Protein AF-K9GGC4-F1 (afdb_monomer_lite)

Sequence (518 aa):
MSTRNNSVGKVATLWAGEGQASNSTSSVEENVAYRFVLDRKVQTISSNSIPKDGLVSGLLFVPSLEPHDPCYDITASSVPSNVTRYEDVSDFGYPLVGLAPWVTAECSVSFLSAAQKAGTHAMIFFQPSDNETGIPPDSKDSRWAMKDGDKWRMENNYPVYAISGPAGTSLINDLSWYSKATRDNKIYNSTKKLALQTDTNRLFARIETGEETATSSTSVWSFVLAIAGTVLMLSIILIIIYRLVLRKRRAQLQRRVNAGQVDIEALALNQMTAPQEIVNKMPLYTYLEIKPPTEATLLRDDTSASSIEHDSADKMGALKYVEEIQKKKQSDVIRFLLRVRCWELRQLNAIHRASRPSRPDKARRLGYKAKQGYVIYRARVRRGGRKRPVSKGATYGKPTNHGVNQLKYQRALKSTAEERVGRRAANLRVLNSYWINQDSTYKYYEVILVDPQHKAIRRDARINWICNPVHKHRESRGLTATGKKSRGINKGHRYNNTKAGRRHTWKRQNTQSYWRYR

Foldseek 3Di:
DDDPQQAAAEEEEAEADDDADDPPDDDDPHDYNYYHYDGQQKHWLAPAQQDPQQKDKWFEFAFDFDPPDPLVVVCCVLAPPQFHYLVLGVVPPTAYEHEGECDDLSSVVRRLVSCVVSRHQEYEYEHLPFPDQHHDDHSPDCSNDHPPGCVCSVPRRHIYMYGYNVVSSVVSVVRSLQGPPDPPVPDDDDDPVSVVVSSRYTYMYMYGYPPDPPPDPPPVVVVVVVVVVVVVVVVVVVVVVVVVVVVVVVVVVVVCVVVVNDDPVVVVPVDDDDDPVVVVVDDDDDDDDPDDDDDDDDDDDDDDPPPPPPPPPCPDDPLVVLVVVVVPCVDPVNVVVQVVVVVVVVPDDQKDWDPDDPRPSVCVVLPDDPDPFKTKMKHKFWDDADFDPDPPLDDDDDPVGSDGHNHHDLADSLLVRQQVVCVVCVQWAFREKDWDHDDPTITMMMTMIGHLVDPVQCPDPVRVVCNDPVRRPCSVVLNYPRSCVSQLQDDDPVCQCRVVGNVVSVCVVPDDDDDPPD

InterPro domains:
  IPR000439 Large ribosomal subunit protein eL15 [PF00827] (317-502)
  IPR000439 Large ribosomal subunit protein eL15 [PTHR11847] (316-518)
  IPR000439 Large ribosomal subunit protein eL15 [SM01384] (317-507)
  IPR012678 Ribosomal protein uL23/eL15/eS24 core domain superfamily [SSF54189] (316-508)
  IPR020925 Large ribosomal subunit protein eL15, conserved site [PS01194] (361-384)
  IPR024794 Large ribosomal subunit protein eL15 core domain superfamily [G3DSA:3.40.1120.10] (316-518)

Structure (mmCIF, N/CA/C/O backbone):
data_AF-K9GGC4-F1
#
_entry.id   AF-K9GGC4-F1
#
loop_
_atom_site.group_PDB
_atom_site.id
_atom_site.type_symbol
_atom_site.label_atom_id
_atom_site.label_alt_id
_atom_site.label_comp_id
_atom_site.label_asym_id
_atom_site.label_entity_id
_atom_site.label_seq_id
_atom_site.pdbx_PDB_ins_code
_atom_site.Cartn_x
_atom_site.Cartn_y
_atom_site.Cartn_z
_atom_site.occupancy
_atom_site.B_iso_or_equiv
_atom_site.auth_seq_id
_atom_site.auth_comp_id
_atom_site.auth_asym_id
_atom_site.auth_atom_id
_atom_site.pdbx_PDB_model_num
ATOM 1 N N . MET A 1 1 ? 18.216 17.653 -64.806 1.00 34.41 1 MET A N 1
ATOM 2 C CA . MET A 1 1 ? 19.272 17.388 -63.804 1.00 34.41 1 MET A CA 1
ATOM 3 C C . MET A 1 1 ? 18.715 16.393 -62.799 1.00 34.41 1 MET A C 1
ATOM 5 O O . MET A 1 1 ? 17.860 16.758 -62.008 1.00 34.41 1 MET A O 1
ATOM 9 N N . SER A 1 2 ? 19.074 15.115 -62.937 1.00 26.73 2 SER A N 1
ATOM 10 C CA . SER A 1 2 ? 18.542 14.026 -62.109 1.00 26.73 2 SER A CA 1
ATOM 11 C C . SER A 1 2 ? 19.184 14.075 -60.724 1.00 26.73 2 SER A C 1
ATOM 13 O O . SER A 1 2 ? 20.379 13.820 -60.601 1.00 26.73 2 SER A O 1
ATOM 15 N N . THR A 1 3 ? 18.407 14.377 -59.689 1.00 32.84 3 THR A N 1
ATOM 16 C CA . THR A 1 3 ? 18.806 14.202 -58.290 1.00 32.84 3 THR A CA 1
ATOM 17 C C . THR A 1 3 ? 18.955 12.704 -58.013 1.00 32.84 3 THR A C 1
ATOM 19 O O . THR A 1 3 ? 17.969 11.975 -57.909 1.00 32.84 3 THR A O 1
ATOM 22 N N . ARG A 1 4 ? 20.195 12.197 -57.966 1.00 40.97 4 ARG A N 1
ATOM 23 C CA . ARG A 1 4 ? 20.462 10.842 -57.462 1.00 40.97 4 ARG A CA 1
ATOM 24 C C . ARG A 1 4 ? 20.110 10.833 -55.970 1.00 40.97 4 ARG A C 1
ATOM 26 O O . ARG A 1 4 ? 20.759 11.515 -55.187 1.00 40.97 4 ARG A O 1
ATOM 33 N N . ASN A 1 5 ? 19.074 10.086 -55.586 1.00 43.88 5 ASN A N 1
ATOM 34 C CA . ASN A 1 5 ? 18.813 9.751 -54.184 1.00 43.88 5 ASN A CA 1
ATOM 35 C C . ASN A 1 5 ? 19.938 8.822 -53.704 1.00 43.88 5 ASN A C 1
ATOM 37 O O . ASN A 1 5 ? 19.893 7.617 -53.956 1.00 43.88 5 ASN A O 1
ATOM 41 N N . ASN A 1 6 ? 20.958 9.382 -53.059 1.00 55.97 6 ASN A N 1
ATOM 42 C CA . ASN A 1 6 ? 22.090 8.627 -52.531 1.00 55.97 6 ASN A CA 1
ATOM 43 C C . ASN A 1 6 ? 21.664 7.953 -51.217 1.00 55.97 6 ASN A C 1
ATOM 45 O O . ASN A 1 6 ? 21.417 8.620 -50.221 1.00 55.97 6 ASN A O 1
ATOM 49 N N . SER A 1 7 ? 21.503 6.627 -51.216 1.00 57.78 7 SER A N 1
ATOM 50 C CA . SER A 1 7 ? 21.084 5.870 -50.031 1.00 57.78 7 SER A CA 1
ATOM 51 C C . SER A 1 7 ? 22.291 5.331 -49.264 1.00 57.78 7 SER A C 1
ATOM 53 O O . SER A 1 7 ? 23.036 4.507 -49.783 1.00 57.78 7 SER A O 1
ATOM 55 N N . VAL A 1 8 ? 22.470 5.713 -48.000 1.00 62.53 8 VAL A N 1
ATOM 56 C CA . VAL A 1 8 ? 23.504 5.114 -47.138 1.00 62.53 8 VAL A CA 1
ATOM 57 C C . VAL A 1 8 ? 23.061 3.723 -46.668 1.00 62.53 8 VAL A C 1
ATOM 59 O O . VAL A 1 8 ? 22.062 3.581 -45.968 1.00 62.53 8 VAL A O 1
ATOM 62 N N . GLY A 1 9 ? 23.814 2.676 -47.018 1.00 61.47 9 GLY A N 1
ATOM 63 C CA . GLY A 1 9 ? 23.437 1.292 -46.704 1.00 61.47 9 GLY A CA 1
ATOM 64 C C . GLY A 1 9 ? 23.787 0.866 -45.277 1.00 61.47 9 GLY A C 1
ATOM 65 O O . GLY A 1 9 ? 23.011 0.166 -44.623 1.00 61.47 9 GLY A O 1
ATOM 66 N N . LYS A 1 10 ? 24.945 1.302 -44.771 1.00 72.12 10 LYS A N 1
ATOM 67 C CA . LYS A 1 10 ? 25.446 0.965 -43.431 1.00 72.12 10 LYS A CA 1
ATOM 68 C C . LYS A 1 10 ? 26.019 2.209 -42.755 1.00 72.12 10 LYS A C 1
ATOM 70 O O . LYS A 1 10 ? 26.797 2.933 -43.367 1.00 72.12 10 LYS A O 1
ATOM 75 N N . VAL A 1 11 ? 25.680 2.435 -41.487 1.00 73.75 11 VAL A N 1
ATOM 76 C CA . VAL A 1 11 ? 26.253 3.529 -40.682 1.00 73.75 11 VAL A CA 1
ATOM 77 C C . VAL A 1 11 ? 27.084 2.961 -39.537 1.00 73.75 11 VAL A C 1
ATOM 79 O O . VAL A 1 11 ? 26.572 2.174 -38.745 1.00 73.75 11 VAL A O 1
ATOM 82 N N . ALA A 1 12 ? 28.341 3.381 -39.427 1.00 76.19 12 ALA A N 1
ATOM 83 C CA . ALA A 1 12 ? 29.208 3.118 -38.287 1.00 76.19 12 ALA A CA 1
ATOM 84 C C . ALA A 1 12 ? 29.164 4.315 -37.325 1.00 76.19 12 ALA A C 1
ATOM 86 O O . ALA A 1 12 ? 29.636 5.401 -37.655 1.00 76.19 12 ALA A O 1
ATOM 87 N N . THR A 1 13 ? 28.580 4.136 -36.142 1.00 76.69 13 THR A N 1
ATOM 88 C CA . THR A 1 13 ? 28.561 5.165 -35.093 1.00 76.69 13 THR A CA 1
ATOM 89 C C . THR A 1 13 ? 29.629 4.854 -34.054 1.00 76.69 13 THR A C 1
ATOM 91 O O . THR A 1 13 ? 29.594 3.800 -33.412 1.00 76.69 13 THR A O 1
ATOM 94 N N . LEU A 1 14 ? 30.556 5.784 -33.898 1.00 76.81 14 LEU A N 1
ATOM 95 C CA . LEU A 1 14 ? 31.765 5.721 -33.094 1.00 76.81 14 LEU A CA 1
ATOM 96 C C . LEU A 1 14 ? 31.661 6.788 -31.996 1.00 76.81 14 LEU A C 1
ATOM 98 O O . LEU A 1 14 ? 31.289 7.928 -32.268 1.00 76.81 14 LEU A O 1
ATOM 102 N N . TRP A 1 15 ? 31.973 6.427 -30.756 1.00 71.38 15 TRP A N 1
ATOM 103 C CA . TRP A 1 15 ? 31.917 7.344 -29.614 1.00 71.38 15 TRP A CA 1
ATOM 104 C C . TRP A 1 15 ? 33.265 7.369 -28.895 1.00 71.38 15 TRP A C 1
ATOM 106 O O . TRP A 1 15 ? 33.703 6.341 -28.377 1.00 71.38 15 TRP A O 1
ATOM 116 N N . ALA A 1 16 ? 33.903 8.541 -28.864 1.00 61.75 16 ALA A N 1
ATOM 117 C CA . ALA A 1 16 ? 35.250 8.746 -28.324 1.00 61.75 16 ALA A CA 1
ATOM 118 C C . ALA A 1 16 ? 35.258 9.472 -26.952 1.00 61.75 16 ALA A C 1
ATOM 120 O O . ALA A 1 16 ? 36.292 9.987 -26.541 1.00 61.75 16 ALA A O 1
ATOM 121 N N . GLY A 1 17 ? 34.116 9.529 -26.240 1.00 59.97 17 GLY A N 1
ATOM 122 C CA . GLY A 1 17 ? 33.957 10.210 -24.935 1.00 59.97 17 GLY A CA 1
ATOM 123 C C . GLY A 1 17 ? 32.949 9.552 -23.967 1.00 59.97 17 GLY A C 1
ATOM 124 O O . GLY A 1 17 ? 32.427 8.473 -24.244 1.00 59.97 17 GLY A O 1
ATOM 125 N N . GLU A 1 18 ? 32.646 10.196 -22.825 1.00 48.53 18 GLU A N 1
ATOM 126 C CA . GLU A 1 18 ? 31.827 9.644 -21.713 1.00 48.53 18 GLU A CA 1
ATOM 127 C C . GLU A 1 18 ? 30.294 9.594 -21.950 1.00 48.53 18 GLU A C 1
ATOM 129 O O . GLU A 1 18 ? 29.500 9.585 -21.009 1.00 48.53 18 GLU A O 1
ATOM 134 N N . GLY A 1 19 ? 29.825 9.482 -23.190 1.00 52.38 19 GLY A N 1
ATOM 135 C CA . GLY A 1 19 ? 28.401 9.278 -23.500 1.00 52.38 19 GLY A CA 1
ATOM 136 C C . GLY A 1 19 ? 28.039 7.810 -23.664 1.00 52.38 19 GLY A C 1
ATOM 137 O O . GLY A 1 19 ? 28.855 6.926 -23.408 1.00 52.38 19 GLY A O 1
ATOM 138 N N . GLN A 1 20 ? 26.781 7.543 -24.008 1.00 48.94 20 GLN A N 1
ATOM 139 C CA . GLN A 1 20 ? 26.262 6.190 -24.190 1.00 48.94 20 GLN A CA 1
ATOM 140 C C . GLN A 1 20 ? 25.502 6.127 -25.516 1.00 48.94 20 GLN A C 1
ATOM 142 O O . GLN A 1 20 ? 24.474 6.791 -25.684 1.00 48.94 20 GLN A O 1
ATOM 147 N N . ALA A 1 21 ? 25.998 5.341 -26.467 1.00 47.84 21 ALA A N 1
ATOM 148 C CA . ALA A 1 21 ? 25.327 5.154 -27.745 1.00 47.84 21 ALA A CA 1
ATOM 149 C C . ALA A 1 21 ? 24.080 4.268 -27.574 1.00 47.84 21 ALA A C 1
ATOM 151 O O . ALA A 1 21 ? 24.133 3.154 -27.052 1.00 47.84 21 ALA A O 1
ATOM 152 N N . SER A 1 22 ? 22.927 4.753 -28.038 1.00 51.50 22 SER A N 1
ATOM 153 C CA . SER A 1 22 ? 21.681 3.983 -28.091 1.00 51.50 22 SER A CA 1
ATOM 154 C C . SER A 1 22 ? 21.253 3.795 -29.544 1.00 51.50 22 SER A C 1
ATOM 156 O O . SER A 1 22 ? 21.536 4.639 -30.392 1.00 51.50 22 SER A O 1
ATOM 158 N N . ASN A 1 23 ? 20.481 2.743 -29.838 1.00 48.28 23 ASN A N 1
ATOM 159 C CA . ASN A 1 23 ? 19.901 2.531 -31.176 1.00 48.28 23 ASN A CA 1
ATOM 160 C C . ASN A 1 23 ? 19.040 3.715 -31.675 1.00 48.28 23 ASN A C 1
ATOM 162 O O . ASN A 1 23 ? 18.686 3.756 -32.851 1.00 48.28 23 ASN A O 1
ATOM 166 N N . SER A 1 24 ? 18.697 4.662 -30.796 1.00 48.97 24 SER A N 1
ATOM 167 C CA . SER A 1 24 ? 17.850 5.827 -31.055 1.00 48.97 24 SER A CA 1
ATOM 168 C C . SER A 1 24 ? 18.591 7.147 -31.282 1.00 48.97 24 SER A C 1
ATOM 170 O O . SER A 1 24 ? 17.917 8.139 -31.547 1.00 48.97 24 SER A O 1
ATOM 172 N N . THR A 1 25 ? 19.924 7.210 -31.204 1.00 49.97 25 THR A N 1
ATOM 173 C CA . THR A 1 25 ? 20.626 8.485 -31.435 1.00 49.97 25 THR A CA 1
ATOM 174 C C . THR A 1 25 ? 20.499 8.878 -32.915 1.00 49.97 25 THR A C 1
ATOM 176 O O . THR A 1 25 ? 20.896 8.131 -33.814 1.00 49.97 25 THR A O 1
ATOM 179 N N . SER A 1 26 ? 19.827 10.000 -33.180 1.00 47.03 26 SER A N 1
ATOM 180 C CA . SER A 1 26 ? 19.444 10.471 -34.512 1.00 47.03 26 SER A CA 1
ATOM 181 C C . SER A 1 26 ? 20.377 11.571 -35.007 1.00 47.03 26 SER A C 1
ATOM 183 O O . SER A 1 26 ? 20.435 12.617 -34.373 1.00 47.03 26 SER A O 1
ATOM 185 N N . SER A 1 27 ? 20.999 11.375 -36.172 1.00 48.53 27 SER A N 1
ATOM 186 C CA . SER A 1 27 ? 21.019 12.369 -37.262 1.00 48.53 27 SER A CA 1
ATOM 187 C C . SER A 1 27 ? 21.865 11.855 -38.429 1.00 48.53 27 SER A C 1
ATOM 189 O O . SER A 1 27 ? 23.063 12.108 -38.504 1.00 48.53 27 SER A O 1
ATOM 191 N N . VAL A 1 28 ? 21.221 11.089 -39.304 1.00 44.16 28 VAL A N 1
ATOM 192 C CA . VAL A 1 28 ? 21.243 11.300 -40.756 1.00 44.16 28 VAL A CA 1
ATOM 193 C C . VAL A 1 28 ? 19.818 10.929 -41.175 1.00 44.16 28 VAL A C 1
ATOM 195 O O . VAL A 1 28 ? 19.386 9.797 -40.943 1.00 44.16 28 VAL A O 1
ATOM 198 N N . GLU A 1 29 ? 19.035 11.900 -41.637 1.00 48.84 29 GLU A N 1
ATOM 199 C CA . GLU A 1 29 ? 17.775 11.631 -42.334 1.00 48.84 29 GLU A CA 1
ATOM 200 C C . GLU A 1 29 ? 18.141 10.981 -43.666 1.00 48.84 29 GLU A C 1
ATOM 202 O O . GLU A 1 29 ? 18.436 11.680 -44.615 1.00 48.84 29 GLU A O 1
ATOM 207 N N . GLU A 1 30 ? 18.210 9.652 -43.718 1.00 50.44 30 GLU A N 1
ATOM 208 C CA . GLU A 1 30 ? 18.317 8.873 -44.957 1.00 50.44 30 GLU A CA 1
ATOM 209 C C . GLU A 1 30 ? 18.109 7.385 -44.627 1.00 50.44 30 GLU A C 1
ATOM 211 O O . GLU A 1 30 ? 18.264 6.955 -43.483 1.00 50.44 30 GLU A O 1
ATOM 216 N N . ASN A 1 31 ? 17.690 6.594 -45.615 1.00 57.66 31 ASN A N 1
ATOM 217 C CA . ASN A 1 31 ? 17.281 5.190 -45.490 1.00 57.66 31 ASN A CA 1
ATOM 218 C C . ASN A 1 31 ? 18.434 4.245 -45.074 1.00 57.66 31 ASN A C 1
ATOM 220 O O . ASN A 1 31 ? 18.911 3.453 -45.882 1.00 57.66 31 ASN A O 1
ATOM 224 N N . VAL A 1 32 ? 18.863 4.301 -43.810 1.00 64.44 32 VAL A N 1
ATOM 225 C CA . VAL A 1 32 ? 19.915 3.437 -43.253 1.00 64.44 32 VAL A CA 1
ATOM 226 C C . VAL A 1 32 ? 19.394 2.013 -43.070 1.00 64.44 32 VAL A C 1
ATOM 228 O O . VAL A 1 32 ? 18.494 1.779 -42.262 1.00 64.44 32 VAL A O 1
ATOM 231 N N . ALA A 1 33 ? 19.991 1.043 -43.766 1.00 64.75 33 ALA A N 1
ATOM 232 C CA . ALA A 1 33 ? 19.586 -0.359 -43.647 1.00 64.75 33 ALA A CA 1
ATOM 233 C C . ALA A 1 33 ? 20.176 -1.054 -42.405 1.00 64.75 33 ALA A C 1
ATOM 235 O O . ALA A 1 33 ? 19.533 -1.930 -41.826 1.00 64.75 33 ALA A O 1
ATOM 236 N N . TYR A 1 34 ? 21.384 -0.673 -41.974 1.00 70.38 34 TYR A N 1
ATOM 237 C CA . TYR A 1 34 ? 22.065 -1.299 -40.836 1.00 70.38 34 TYR A CA 1
ATOM 238 C C . TYR A 1 34 ? 22.991 -0.326 -40.090 1.00 70.38 34 TYR A C 1
ATOM 240 O O . TYR A 1 34 ? 23.576 0.577 -40.688 1.00 70.38 34 TYR A O 1
ATOM 248 N N . ARG A 1 35 ? 23.134 -0.516 -38.771 1.00 77.12 35 ARG A N 1
ATOM 249 C CA . ARG A 1 35 ? 23.979 0.308 -37.892 1.00 77.12 35 ARG A CA 1
ATOM 250 C C . ARG A 1 35 ? 25.002 -0.552 -37.151 1.00 77.12 35 ARG A C 1
ATOM 252 O O . ARG A 1 35 ? 24.623 -1.515 -36.490 1.00 77.12 35 ARG A O 1
ATOM 259 N N . PHE A 1 36 ? 26.274 -0.171 -37.228 1.00 81.56 36 PHE A N 1
ATOM 260 C CA . PHE A 1 36 ? 27.383 -0.745 -36.469 1.00 81.56 36 PHE A CA 1
ATOM 261 C C . PHE A 1 36 ? 27.796 0.238 -35.368 1.00 81.56 36 PHE A C 1
ATOM 263 O O . PHE A 1 36 ? 28.275 1.331 -35.662 1.00 81.56 36 PHE A O 1
ATOM 270 N N . VAL A 1 37 ? 27.563 -0.116 -34.104 1.00 83.00 37 VAL A N 1
ATOM 271 C CA . VAL A 1 37 ? 27.737 0.799 -32.965 1.00 83.00 37 VAL A CA 1
ATOM 272 C C . VAL A 1 37 ? 28.938 0.376 -32.124 1.00 83.00 37 VAL A C 1
ATOM 274 O O . VAL A 1 37 ? 28.957 -0.734 -31.593 1.00 83.00 37 VAL A O 1
ATOM 277 N N . LEU A 1 38 ? 29.908 1.278 -31.960 1.00 79.88 38 LEU A N 1
ATOM 278 C CA . LEU A 1 38 ? 31.024 1.136 -31.024 1.00 79.88 38 LEU A CA 1
ATOM 279 C C . LEU A 1 38 ? 30.892 2.183 -29.916 1.00 79.88 38 LEU A C 1
ATOM 281 O O . LEU A 1 38 ? 31.316 3.329 -30.063 1.00 79.88 38 LEU A O 1
ATOM 285 N N . ASP A 1 39 ? 30.280 1.768 -28.809 1.00 73.50 39 ASP A N 1
ATOM 286 C CA . ASP A 1 39 ? 30.103 2.597 -27.616 1.00 73.50 39 ASP A CA 1
ATOM 287 C C . ASP A 1 39 ? 31.319 2.468 -26.700 1.00 73.50 39 ASP A C 1
ATOM 289 O O . ASP A 1 39 ? 31.643 1.354 -26.280 1.00 73.50 39 ASP A O 1
ATOM 293 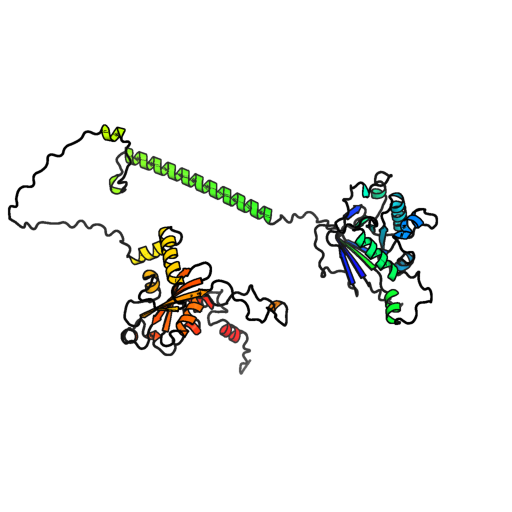N N . ARG A 1 40 ? 31.988 3.587 -26.393 1.00 66.25 40 ARG A N 1
ATOM 294 C CA . ARG A 1 40 ? 33.157 3.639 -25.493 1.00 66.25 40 ARG A CA 1
ATOM 295 C C . ARG A 1 40 ? 34.230 2.597 -25.828 1.00 66.25 40 ARG A C 1
ATOM 297 O O . ARG A 1 40 ? 34.776 1.958 -24.937 1.00 66.25 40 ARG A O 1
ATOM 304 N N . LYS A 1 41 ? 34.479 2.381 -27.121 1.00 81.06 41 LYS A N 1
ATOM 305 C CA . LYS A 1 41 ? 35.493 1.455 -27.667 1.00 81.06 41 LYS A CA 1
ATOM 306 C C . LYS A 1 41 ? 36.372 2.123 -28.727 1.00 81.06 41 LYS A C 1
ATOM 308 O O . LYS A 1 41 ? 36.970 1.449 -29.563 1.00 81.06 41 LYS A O 1
ATOM 313 N N . VAL A 1 42 ? 36.399 3.452 -28.717 1.00 86.06 42 VAL A N 1
ATOM 314 C CA . VAL A 1 42 ? 37.144 4.286 -29.657 1.00 86.06 42 VAL A CA 1
ATOM 315 C C . VAL A 1 42 ? 38.075 5.170 -28.845 1.00 86.06 42 VAL A C 1
ATOM 317 O O . VAL A 1 42 ? 37.633 5.786 -27.878 1.00 86.06 42 VAL A O 1
ATOM 320 N N . GLN A 1 43 ? 39.343 5.224 -29.234 1.00 87.94 43 GLN A N 1
ATOM 321 C CA . GLN A 1 43 ? 40.355 6.052 -28.588 1.00 87.94 43 GLN A CA 1
ATOM 322 C C . GLN A 1 43 ? 40.761 7.193 -29.522 1.00 87.94 43 GLN A C 1
ATOM 324 O O . GLN A 1 43 ? 41.005 6.965 -30.704 1.00 87.94 43 GLN A O 1
ATOM 329 N N . THR A 1 44 ? 40.881 8.415 -29.011 1.00 88.56 44 THR A N 1
ATOM 330 C CA . THR A 1 44 ? 41.447 9.534 -29.782 1.00 88.56 44 THR A CA 1
ATOM 331 C C . THR A 1 44 ? 42.972 9.488 -29.689 1.00 88.56 44 THR A C 1
ATOM 333 O O . THR A 1 44 ? 43.523 9.598 -28.596 1.00 88.56 44 THR A O 1
ATOM 336 N N . ILE A 1 45 ? 43.662 9.315 -30.822 1.00 87.00 45 ILE A N 1
ATOM 337 C CA . ILE A 1 45 ? 45.135 9.302 -30.900 1.00 87.00 45 ILE A CA 1
ATOM 338 C C . ILE A 1 45 ? 45.667 10.712 -31.190 1.00 87.00 45 ILE A C 1
ATOM 340 O O . ILE A 1 45 ? 46.658 11.138 -30.593 1.00 87.00 45 ILE A O 1
ATOM 344 N N . SER A 1 46 ? 45.004 11.448 -32.086 1.00 87.69 46 SER A N 1
ATOM 345 C CA . SER A 1 46 ? 45.301 12.852 -32.377 1.00 87.69 46 SER A CA 1
ATOM 346 C C . SER A 1 46 ? 44.019 13.671 -32.359 1.00 87.69 46 SER A C 1
ATOM 348 O O . SER A 1 46 ? 43.053 13.336 -33.046 1.00 87.69 46 SER A O 1
ATOM 350 N N . SER A 1 47 ? 44.026 14.747 -31.576 1.00 83.44 47 SER A N 1
ATOM 351 C CA . SER A 1 47 ? 42.925 15.703 -31.456 1.00 83.44 47 SER A CA 1
ATOM 352 C C . SER A 1 47 ? 43.065 16.913 -32.384 1.00 83.44 47 SER A C 1
ATOM 354 O O . SER A 1 47 ? 42.307 17.873 -32.250 1.00 83.44 47 SER A O 1
ATOM 356 N N . ASN A 1 48 ? 44.032 16.901 -33.309 1.00 81.81 48 ASN A N 1
ATOM 357 C CA . ASN A 1 48 ? 44.243 18.036 -34.200 1.00 81.81 48 ASN A CA 1
ATOM 358 C C . ASN A 1 48 ? 43.034 18.243 -35.127 1.00 81.81 48 ASN A C 1
ATOM 360 O O . ASN A 1 48 ? 42.457 17.280 -35.628 1.00 81.81 48 ASN A O 1
ATOM 364 N N . SER A 1 49 ? 42.647 19.500 -35.340 1.00 78.75 49 SER A N 1
ATOM 365 C CA . SER A 1 49 ? 41.517 19.895 -36.195 1.00 78.75 49 SER A CA 1
ATOM 366 C C . SER A 1 49 ? 40.157 19.248 -35.869 1.00 78.75 49 SER A C 1
ATOM 368 O O . SER A 1 49 ? 39.316 19.122 -36.762 1.00 78.75 49 SER A O 1
ATOM 370 N N . ILE A 1 50 ? 39.895 18.844 -34.616 1.00 80.50 50 ILE A N 1
ATOM 371 C CA . ILE A 1 50 ? 38.537 18.435 -34.211 1.00 80.50 50 ILE A CA 1
ATOM 372 C C . ILE A 1 50 ? 37.580 19.639 -34.366 1.00 80.50 50 ILE A C 1
ATOM 374 O O . ILE A 1 50 ? 37.876 20.723 -33.853 1.00 80.50 50 ILE A O 1
ATOM 378 N N . PRO A 1 51 ? 36.434 19.490 -35.061 1.00 79.25 51 PRO A N 1
ATOM 379 C CA . PRO A 1 51 ? 35.425 20.543 -35.157 1.00 79.25 51 PRO A CA 1
ATOM 380 C C . PRO A 1 51 ? 34.902 20.960 -33.777 1.00 79.25 51 PRO A C 1
ATOM 382 O O . PRO A 1 51 ? 34.704 20.115 -32.911 1.00 79.25 51 PRO A O 1
ATOM 385 N N . LYS A 1 52 ? 34.588 22.249 -33.592 1.00 73.56 52 LYS A N 1
ATOM 386 C CA . LYS A 1 52 ? 34.074 22.793 -32.314 1.00 73.56 52 LYS A CA 1
ATOM 387 C C . LYS A 1 52 ? 32.788 22.122 -31.817 1.00 73.56 52 LYS A C 1
ATOM 389 O O . LYS A 1 52 ? 32.529 22.121 -30.621 1.00 73.56 52 LYS A O 1
ATOM 394 N N . ASP A 1 53 ? 32.010 21.546 -32.729 1.00 72.69 53 ASP A N 1
ATOM 395 C CA . ASP A 1 53 ? 30.774 20.825 -32.412 1.00 72.69 53 ASP A CA 1
ATOM 396 C C . ASP A 1 53 ? 31.034 19.384 -31.929 1.00 72.69 53 ASP A C 1
ATOM 398 O O . ASP A 1 53 ? 30.093 18.654 -31.621 1.00 72.69 53 ASP A O 1
ATOM 402 N N . GLY A 1 54 ? 32.299 18.941 -31.901 1.00 75.31 54 GLY A N 1
ATOM 403 C CA . GLY A 1 54 ? 32.706 17.606 -31.458 1.00 75.31 54 GLY A CA 1
ATOM 404 C C . GLY A 1 54 ? 32.192 16.462 -32.339 1.00 75.31 54 GLY A C 1
ATOM 405 O O . GLY A 1 54 ? 32.267 15.298 -31.950 1.00 75.31 54 GLY A O 1
ATOM 406 N N . LEU A 1 55 ? 31.645 16.769 -33.517 1.00 81.75 55 LEU A N 1
ATOM 407 C CA . LEU A 1 55 ? 31.070 15.797 -34.438 1.00 81.75 55 LEU A CA 1
ATOM 408 C C . LEU A 1 55 ? 31.911 15.715 -35.710 1.00 81.75 55 LEU A C 1
ATOM 410 O O . LEU A 1 55 ? 32.038 16.692 -36.445 1.00 81.75 55 LEU A O 1
ATOM 414 N N . VAL A 1 56 ? 32.416 14.520 -36.006 1.00 85.25 56 VAL A N 1
ATOM 415 C CA . VAL A 1 56 ? 33.064 14.208 -37.281 1.00 85.25 56 VAL A CA 1
ATOM 416 C C . VAL A 1 56 ? 32.251 13.149 -38.006 1.00 85.25 56 VAL A C 1
ATOM 418 O O . VAL A 1 56 ? 31.923 12.112 -37.440 1.00 85.25 56 VAL A O 1
ATOM 421 N N . SER A 1 57 ? 31.906 13.375 -39.268 1.00 87.38 57 SER A N 1
ATOM 422 C CA . SER A 1 57 ? 31.116 12.409 -40.032 1.00 87.38 57 SER A CA 1
ATOM 423 C C . SER A 1 57 ? 31.442 12.442 -41.512 1.00 87.38 57 SER A C 1
ATOM 425 O O . SER A 1 57 ? 31.677 13.523 -42.043 1.00 87.38 57 SER A O 1
ATOM 427 N N . GLY A 1 58 ? 31.398 11.289 -42.177 1.00 88.19 58 GLY A N 1
ATOM 428 C CA . GLY A 1 58 ? 31.696 11.184 -43.600 1.00 88.19 58 GLY A CA 1
ATOM 429 C C . GLY A 1 58 ? 31.628 9.761 -44.151 1.00 88.19 58 GLY A C 1
ATOM 430 O O . GLY A 1 58 ? 31.466 8.795 -43.405 1.00 88.19 58 GLY A O 1
ATOM 431 N N . LEU A 1 59 ? 31.748 9.623 -45.471 1.00 89.88 59 LEU A N 1
ATOM 432 C CA . LEU A 1 59 ? 31.829 8.332 -46.149 1.00 89.88 59 LEU A CA 1
ATOM 433 C C . LEU A 1 59 ? 33.150 7.640 -45.829 1.00 89.88 59 LEU A C 1
ATOM 435 O O . LEU A 1 59 ? 34.219 8.249 -45.883 1.00 89.88 59 LEU A O 1
ATOM 439 N N . LEU A 1 60 ? 33.055 6.357 -45.503 1.00 92.81 60 LEU A N 1
ATOM 440 C CA . LEU A 1 60 ? 34.196 5.542 -45.126 1.00 92.81 60 LEU A CA 1
ATOM 441 C C . LEU A 1 60 ? 34.868 4.969 -46.379 1.00 92.81 60 LEU A C 1
ATOM 443 O O . LEU A 1 60 ? 34.196 4.390 -47.235 1.00 92.81 60 LEU A O 1
ATOM 447 N N . PHE A 1 61 ? 36.187 5.101 -46.475 1.00 94.12 61 PHE A N 1
ATOM 448 C CA . PHE A 1 61 ? 36.990 4.525 -47.555 1.00 94.12 61 PHE A CA 1
ATOM 449 C C . PHE A 1 61 ? 38.402 4.202 -47.059 1.00 94.12 61 PHE A C 1
ATOM 451 O O . PHE A 1 61 ? 38.821 4.670 -45.999 1.00 94.12 61 PHE A O 1
ATOM 458 N N . VAL A 1 62 ? 39.145 3.410 -47.829 1.00 94.81 62 VAL A N 1
ATOM 459 C CA . VAL A 1 62 ? 40.549 3.107 -47.536 1.00 94.81 62 VAL A CA 1
ATOM 460 C C . VAL A 1 62 ? 41.447 3.896 -48.499 1.00 94.81 62 VAL A C 1
ATOM 462 O O . VAL A 1 62 ? 41.341 3.676 -49.712 1.00 94.81 62 VAL A O 1
ATOM 465 N N . PRO A 1 63 ? 42.335 4.781 -48.004 1.00 94.31 63 PRO A N 1
ATOM 466 C CA . PRO A 1 63 ? 43.273 5.530 -48.841 1.00 94.31 63 PRO A CA 1
ATOM 467 C C . PRO A 1 63 ? 44.156 4.607 -49.685 1.00 94.31 63 PRO A C 1
ATOM 469 O O . PRO A 1 63 ? 44.614 3.566 -49.210 1.00 94.31 63 PRO A O 1
ATOM 472 N N . SER A 1 64 ? 44.383 4.982 -50.942 1.00 91.31 64 SER A N 1
ATOM 473 C CA . SER A 1 64 ? 45.240 4.223 -51.854 1.00 91.31 64 SER A CA 1
ATOM 474 C C . SER A 1 64 ? 46.701 4.609 -51.640 1.00 91.31 64 SER A C 1
ATOM 476 O O . SER A 1 64 ? 47.041 5.788 -51.724 1.00 91.31 64 SER A O 1
ATOM 478 N N . LEU A 1 65 ? 47.554 3.618 -51.385 1.00 91.19 65 LEU A N 1
ATOM 479 C CA . LEU A 1 65 ? 49.005 3.797 -51.390 1.00 91.19 65 LEU A CA 1
ATOM 480 C C . LEU A 1 65 ? 49.533 3.821 -52.830 1.00 91.19 65 LEU A C 1
ATOM 482 O O . LEU A 1 65 ? 48.899 3.280 -53.740 1.00 91.19 65 LEU A O 1
ATOM 486 N N . GLU A 1 66 ? 50.689 4.448 -53.036 1.00 86.50 66 GLU A N 1
ATOM 487 C CA . GLU A 1 66 ? 51.350 4.442 -54.340 1.00 86.50 66 GLU A CA 1
ATOM 488 C C . GLU A 1 66 ? 51.864 3.025 -54.667 1.00 86.50 66 GLU A C 1
ATOM 490 O O . GLU A 1 66 ? 52.362 2.345 -53.772 1.00 86.50 66 GLU A O 1
ATOM 495 N N . PRO A 1 67 ? 51.796 2.556 -55.930 1.00 80.12 67 PRO A N 1
ATOM 496 C CA . PRO A 1 67 ? 52.191 1.185 -56.286 1.00 80.12 67 PRO A CA 1
ATOM 497 C C . PRO A 1 67 ? 53.659 0.826 -56.000 1.00 80.12 67 PRO A C 1
ATOM 499 O O . PRO A 1 67 ? 54.004 -0.348 -55.986 1.00 80.12 67 PRO A O 1
ATOM 502 N N . HIS A 1 68 ? 54.524 1.827 -55.811 1.00 86.06 68 HIS A N 1
ATOM 503 C CA . HIS A 1 68 ? 55.945 1.651 -55.489 1.00 86.06 68 HIS A CA 1
ATOM 504 C C . HIS A 1 68 ? 56.229 1.745 -53.979 1.00 86.06 68 HIS A C 1
ATOM 506 O O . HIS A 1 68 ? 57.387 1.676 -53.570 1.00 86.06 68 HIS A O 1
ATOM 512 N N . ASP A 1 69 ? 55.199 1.939 -53.150 1.00 86.88 69 ASP A N 1
ATOM 513 C CA . ASP A 1 69 ? 55.338 2.011 -51.699 1.00 86.88 69 ASP A CA 1
ATOM 514 C C . ASP A 1 69 ? 55.479 0.588 -51.115 1.00 86.88 69 ASP A C 1
ATOM 516 O O . ASP A 1 69 ? 54.587 -0.243 -51.327 1.00 86.88 69 ASP A O 1
ATOM 520 N N . PRO A 1 70 ? 56.546 0.278 -50.349 1.00 87.44 70 PRO A N 1
ATOM 521 C CA . PRO A 1 70 ? 56.728 -1.037 -49.720 1.00 87.44 70 PRO A CA 1
ATOM 522 C C . PRO A 1 70 ? 55.556 -1.447 -48.812 1.00 87.44 70 PRO A C 1
ATOM 524 O O . PRO A 1 70 ? 55.332 -2.632 -48.561 1.00 87.44 70 PRO A O 1
ATOM 527 N N . CYS A 1 71 ? 54.776 -0.483 -48.323 1.00 89.69 71 CYS A N 1
ATOM 528 C CA . CYS A 1 71 ? 53.622 -0.732 -47.472 1.00 89.69 71 CYS A CA 1
ATOM 529 C C . CYS A 1 71 ? 52.407 -1.307 -48.197 1.00 89.69 71 CYS A C 1
ATOM 531 O O . CYS A 1 71 ? 51.518 -1.862 -47.538 1.00 89.69 71 CYS A O 1
ATOM 533 N N . TYR A 1 72 ? 52.373 -1.223 -49.527 1.00 86.50 72 TYR A N 1
ATOM 534 C CA . TYR A 1 72 ? 51.322 -1.836 -50.331 1.00 86.50 72 TYR A CA 1
ATOM 535 C C . TYR A 1 72 ? 51.295 -3.360 -50.129 1.00 86.50 72 TYR A C 1
ATOM 537 O O . TYR A 1 72 ? 50.262 -3.914 -49.749 1.00 86.50 72 TYR A O 1
ATOM 545 N N . ASP A 1 73 ? 52.450 -4.019 -50.252 1.00 87.12 73 ASP A N 1
ATOM 546 C CA . ASP A 1 73 ? 52.566 -5.475 -50.108 1.00 87.12 73 ASP A CA 1
ATOM 547 C C . ASP A 1 73 ? 52.416 -5.931 -48.649 1.00 87.12 73 ASP A C 1
ATOM 549 O O . ASP A 1 73 ? 51.761 -6.936 -48.364 1.00 87.12 73 ASP A O 1
ATOM 553 N N . ILE A 1 74 ? 52.963 -5.166 -47.697 1.00 88.06 74 ILE A N 1
ATOM 554 C CA . ILE A 1 74 ? 52.889 -5.484 -46.259 1.00 88.06 74 ILE A CA 1
ATOM 555 C C . ILE A 1 74 ? 51.436 -5.484 -45.767 1.00 88.06 74 ILE A C 1
ATOM 557 O O . ILE A 1 74 ? 51.045 -6.325 -44.953 1.00 88.06 74 ILE A O 1
ATOM 561 N N . THR A 1 75 ? 50.621 -4.543 -46.249 1.00 89.50 75 THR A N 1
ATOM 562 C CA . THR A 1 75 ? 49.230 -4.389 -45.797 1.00 89.50 75 THR A CA 1
ATOM 563 C C . THR A 1 75 ? 48.213 -5.170 -46.626 1.00 89.50 75 THR A C 1
ATOM 565 O O . THR A 1 75 ? 47.048 -5.247 -46.225 1.00 89.50 75 THR A O 1
ATOM 568 N N . ALA A 1 76 ? 48.643 -5.845 -47.697 1.00 85.56 76 ALA A N 1
ATOM 569 C CA . ALA A 1 76 ? 47.788 -6.652 -48.570 1.00 85.56 76 ALA A CA 1
ATOM 570 C C . ALA A 1 76 ? 47.047 -7.787 -47.834 1.00 85.56 76 ALA A C 1
ATOM 572 O O . ALA A 1 76 ? 45.946 -8.172 -48.224 1.00 85.56 76 ALA A O 1
ATOM 573 N N . SER A 1 77 ? 47.608 -8.301 -46.731 1.00 88.06 77 SER A N 1
ATOM 574 C CA . SER A 1 77 ? 46.955 -9.318 -45.887 1.00 88.06 77 SER A CA 1
ATOM 575 C C . SER A 1 77 ? 45.746 -8.781 -45.114 1.00 88.06 77 SER A C 1
ATOM 577 O O . SER A 1 77 ? 44.829 -9.533 -44.793 1.00 88.06 77 SER A O 1
ATOM 579 N N . SER A 1 78 ? 45.747 -7.483 -44.805 1.00 86.75 78 SER A N 1
ATOM 580 C CA . SER A 1 78 ? 44.734 -6.816 -43.980 1.00 86.75 78 SER A CA 1
ATOM 581 C C . SER A 1 78 ? 43.778 -5.946 -44.798 1.00 86.75 78 SER A C 1
ATOM 583 O O . SER A 1 78 ? 42.686 -5.634 -44.327 1.00 86.75 78 SER A O 1
ATOM 585 N N . VAL A 1 79 ? 44.170 -5.548 -46.012 1.00 90.06 79 VAL A N 1
ATOM 586 C CA . VAL A 1 79 ? 43.379 -4.715 -46.924 1.00 90.06 79 VAL A CA 1
ATOM 587 C C . VAL A 1 79 ? 43.144 -5.487 -48.225 1.00 90.06 79 VAL A C 1
ATOM 589 O O . VAL A 1 79 ? 44.059 -5.590 -49.040 1.00 90.06 79 VAL A O 1
ATOM 592 N N . PRO A 1 80 ? 41.924 -5.999 -48.466 1.00 87.19 80 PRO A N 1
ATOM 593 C CA . PRO A 1 80 ? 41.588 -6.649 -49.727 1.00 87.19 80 PRO A CA 1
ATOM 594 C C . PRO A 1 80 ? 41.799 -5.720 -50.932 1.00 87.19 80 PRO A C 1
ATOM 596 O O . PRO A 1 80 ? 41.584 -4.508 -50.838 1.00 87.19 80 PRO A O 1
ATOM 599 N N . SER A 1 81 ? 42.136 -6.290 -52.093 1.00 82.75 81 SER A N 1
ATOM 600 C CA . SER A 1 81 ? 42.280 -5.534 -53.349 1.00 82.75 81 SER A CA 1
ATOM 601 C C . SER A 1 81 ? 40.986 -4.816 -53.753 1.00 82.75 81 SER A C 1
ATOM 603 O O . SER A 1 81 ? 41.028 -3.698 -54.258 1.00 82.75 81 SER A O 1
ATOM 605 N N . ASN A 1 82 ? 39.837 -5.426 -53.453 1.00 85.19 82 ASN A N 1
ATOM 606 C CA . ASN A 1 82 ? 38.505 -4.975 -53.862 1.00 85.19 82 ASN A CA 1
ATOM 607 C C . ASN A 1 82 ? 37.823 -4.072 -52.823 1.00 85.19 82 ASN A C 1
ATOM 609 O O . ASN A 1 82 ? 36.626 -4.201 -52.604 1.00 85.19 82 ASN A O 1
ATOM 613 N N . VAL A 1 83 ? 38.558 -3.218 -52.114 1.00 89.50 83 VAL A N 1
ATOM 614 C CA . VAL A 1 83 ? 37.995 -2.345 -51.068 1.00 89.50 83 VAL A CA 1
ATOM 615 C C . VAL A 1 83 ? 37.625 -0.964 -51.609 1.00 89.50 83 VAL A C 1
ATOM 617 O O . VAL A 1 83 ? 38.278 -0.465 -52.520 1.00 89.50 83 VAL A O 1
ATOM 620 N N . THR A 1 84 ? 36.599 -0.329 -51.034 1.00 90.06 84 THR A N 1
ATOM 621 C CA . THR A 1 84 ? 36.186 1.039 -51.384 1.00 90.06 84 THR A CA 1
ATOM 622 C C . THR A 1 84 ? 37.362 2.021 -51.315 1.00 90.06 84 THR A C 1
ATOM 624 O O . THR A 1 84 ? 37.894 2.285 -50.230 1.00 90.06 84 THR A O 1
ATOM 627 N N . ARG A 1 85 ? 37.741 2.589 -52.463 1.00 91.69 85 ARG A N 1
ATOM 628 C CA . ARG A 1 85 ? 38.773 3.632 -52.604 1.00 91.69 85 ARG A CA 1
ATOM 629 C C . ARG A 1 85 ? 38.148 5.011 -52.784 1.00 91.69 85 ARG A C 1
ATOM 631 O O . ARG A 1 85 ? 36.932 5.154 -52.867 1.00 91.69 85 ARG A O 1
ATOM 638 N N . TYR A 1 86 ? 38.990 6.037 -52.879 1.00 90.88 86 TYR A N 1
ATOM 639 C CA . TYR A 1 86 ? 38.559 7.419 -53.115 1.00 90.88 86 TYR A CA 1
ATOM 640 C C . TYR A 1 86 ? 37.638 7.555 -54.346 1.00 90.88 86 TYR A C 1
ATOM 642 O O . TYR A 1 86 ? 36.590 8.190 -54.267 1.00 90.88 86 TYR A O 1
ATOM 650 N N . GLU A 1 87 ? 37.958 6.871 -55.448 1.00 88.44 87 GLU A N 1
ATOM 651 C CA . GLU A 1 87 ? 37.176 6.860 -56.701 1.00 88.44 87 GLU A CA 1
ATOM 652 C C . GLU A 1 87 ? 35.757 6.269 -56.547 1.00 88.44 87 GLU A C 1
ATOM 654 O O . GLU A 1 87 ? 34.843 6.531 -57.340 1.00 88.44 87 GLU A O 1
ATOM 659 N N . ASP A 1 88 ? 35.539 5.467 -55.502 1.00 85.38 88 ASP A N 1
ATOM 660 C CA . ASP A 1 88 ? 34.250 4.839 -55.217 1.00 85.38 88 ASP A CA 1
ATOM 661 C C . ASP A 1 88 ? 33.291 5.765 -54.453 1.00 85.38 88 ASP A C 1
ATOM 663 O O . ASP A 1 88 ? 32.082 5.495 -54.432 1.00 85.38 88 ASP A O 1
ATOM 667 N N . VAL A 1 89 ? 33.818 6.830 -53.829 1.00 86.56 89 VAL A N 1
ATOM 668 C CA . VAL A 1 89 ? 33.097 7.735 -52.910 1.00 86.56 89 VAL A CA 1
ATOM 669 C C . VAL A 1 89 ? 33.145 9.212 -53.315 1.00 86.56 89 VAL A C 1
ATOM 671 O O . VAL A 1 89 ? 32.275 9.971 -52.887 1.00 86.56 89 VAL A O 1
ATOM 674 N N . SER A 1 90 ? 34.093 9.623 -54.161 1.00 84.88 90 SER A N 1
ATOM 675 C CA . SER A 1 90 ? 34.284 11.020 -54.585 1.00 84.88 90 SER A CA 1
ATOM 676 C C . SER A 1 90 ? 33.046 11.629 -55.257 1.00 84.88 90 SER A C 1
ATOM 678 O O . SER A 1 90 ? 32.726 12.793 -55.024 1.00 84.88 90 SER A O 1
ATOM 680 N N . ASP A 1 91 ? 32.290 10.830 -56.015 1.00 81.69 91 ASP A N 1
ATOM 681 C CA . ASP A 1 91 ? 31.094 11.269 -56.752 1.00 81.69 91 ASP A CA 1
ATOM 682 C C . ASP A 1 91 ? 29.914 11.696 -55.853 1.00 81.69 91 ASP A C 1
ATOM 684 O O . ASP A 1 91 ? 28.943 12.279 -56.339 1.00 81.69 91 ASP A O 1
ATOM 688 N N . PHE A 1 92 ? 29.944 11.360 -54.557 1.00 77.75 92 PHE A N 1
ATOM 689 C CA . PHE A 1 92 ? 28.796 11.524 -53.658 1.00 77.75 92 PHE A CA 1
ATOM 690 C C . PHE A 1 92 ? 28.781 12.864 -52.908 1.00 77.75 92 PHE A C 1
ATOM 692 O O . PHE A 1 92 ? 27.744 13.219 -52.354 1.00 77.75 92 PHE A O 1
ATOM 699 N N . GLY A 1 93 ? 29.894 13.607 -52.886 1.00 78.19 93 GLY A N 1
ATOM 700 C CA . GLY A 1 93 ? 29.964 14.954 -52.301 1.00 78.19 93 GLY A CA 1
ATOM 701 C C . GLY A 1 93 ? 29.847 15.036 -50.770 1.00 78.19 93 GLY A C 1
ATOM 702 O O . GLY A 1 93 ? 29.636 16.126 -50.243 1.00 78.19 93 GLY A O 1
ATOM 703 N N . TYR A 1 94 ? 29.974 13.919 -50.046 1.00 83.00 94 TYR A N 1
ATOM 704 C CA . TYR A 1 94 ? 30.041 13.912 -48.577 1.00 83.00 94 TYR A CA 1
ATOM 705 C C . TYR A 1 94 ? 31.496 14.051 -48.094 1.00 83.00 94 TYR A C 1
ATOM 707 O O . TYR A 1 94 ? 32.414 13.659 -48.819 1.00 83.00 94 TYR A O 1
ATOM 715 N N . PRO A 1 95 ? 31.729 14.530 -46.854 1.00 88.88 95 PRO A N 1
ATOM 716 C CA . PRO A 1 95 ? 33.049 14.466 -46.233 1.00 88.88 95 PRO A CA 1
ATOM 717 C C . PRO A 1 95 ? 33.570 13.026 -46.198 1.00 88.88 95 PRO A C 1
ATOM 719 O O . PRO A 1 95 ? 32.781 12.082 -46.170 1.00 88.88 95 PRO A O 1
ATOM 722 N N . LEU A 1 96 ? 34.889 12.846 -46.174 1.00 92.38 96 LEU A N 1
ATOM 723 C CA . LEU A 1 96 ? 35.518 11.526 -46.244 1.00 92.38 96 LEU A CA 1
ATOM 724 C C . LEU A 1 96 ? 36.219 11.164 -44.934 1.00 92.38 96 LEU A C 1
ATOM 726 O O . LEU A 1 96 ? 36.924 11.991 -44.353 1.00 92.38 96 LEU A O 1
ATOM 730 N N . VAL A 1 97 ? 36.060 9.916 -44.497 1.00 93.81 97 VAL A N 1
ATOM 731 C CA . VAL A 1 97 ? 36.734 9.346 -43.325 1.00 93.81 97 VAL A CA 1
ATOM 732 C C . VAL A 1 97 ? 37.574 8.155 -43.776 1.00 93.81 97 VAL A C 1
ATOM 734 O O . VAL A 1 97 ? 37.049 7.185 -44.324 1.00 93.81 97 VAL A O 1
ATOM 737 N N . GLY A 1 98 ? 38.884 8.236 -43.555 1.00 94.50 98 GLY A N 1
ATOM 738 C CA . GLY A 1 98 ? 39.817 7.163 -43.876 1.00 94.50 98 GLY A CA 1
ATOM 739 C C . GLY A 1 98 ? 39.754 6.032 -42.849 1.00 94.50 98 GLY A C 1
ATOM 740 O O . GLY A 1 98 ? 39.619 6.284 -41.653 1.00 94.50 98 GLY A O 1
ATOM 741 N N . LEU A 1 99 ? 39.876 4.789 -43.308 1.00 95.44 99 LEU A N 1
ATOM 742 C CA . LEU A 1 99 ? 40.092 3.606 -42.474 1.00 95.44 99 LEU A CA 1
ATOM 743 C C . LEU A 1 99 ? 41.339 2.872 -42.967 1.00 95.44 99 LEU A C 1
ATOM 745 O O . LEU A 1 99 ? 41.406 2.526 -44.143 1.00 95.44 99 LEU A O 1
ATOM 749 N N . ALA A 1 100 ? 42.301 2.600 -42.088 1.00 95.38 100 ALA A N 1
ATOM 750 C CA . ALA A 1 100 ? 43.527 1.892 -42.455 1.00 95.38 100 ALA A CA 1
ATOM 751 C C . ALA A 1 100 ? 44.045 0.993 -41.316 1.00 95.38 100 ALA A C 1
ATOM 753 O O . ALA A 1 100 ? 43.782 1.265 -40.140 1.00 95.38 100 ALA A O 1
ATOM 754 N N . PRO A 1 101 ? 44.781 -0.087 -41.631 1.00 94.81 101 PRO A N 1
ATOM 755 C CA . PRO A 1 101 ? 45.452 -0.884 -40.616 1.00 94.81 101 PRO A CA 1
ATOM 756 C C . PRO A 1 101 ? 46.730 -0.189 -40.124 1.00 94.81 101 PRO A C 1
ATOM 758 O O . PRO A 1 101 ? 47.513 0.348 -40.905 1.00 94.81 101 PRO A O 1
ATOM 761 N N . TRP A 1 102 ? 46.976 -0.267 -38.822 1.00 91.69 102 TRP A N 1
ATOM 762 C CA . TRP A 1 102 ? 48.228 0.129 -38.186 1.00 91.69 102 TRP A CA 1
ATOM 763 C C . TRP A 1 102 ? 49.102 -1.114 -38.006 1.00 91.69 102 TRP A C 1
ATOM 765 O O . TRP A 1 102 ? 48.973 -1.838 -37.018 1.00 91.69 102 TRP A O 1
ATOM 775 N N . VAL A 1 103 ? 49.946 -1.403 -39.001 1.00 90.12 103 VAL A N 1
ATOM 776 C CA . VAL A 1 103 ? 50.848 -2.574 -38.991 1.00 90.12 103 VAL A CA 1
ATOM 777 C C . VAL A 1 103 ? 52.252 -2.166 -38.554 1.00 90.12 103 VAL A C 1
ATOM 779 O O . VAL A 1 103 ? 52.806 -2.725 -37.612 1.00 90.12 103 VAL A O 1
ATOM 782 N N . THR A 1 104 ? 52.811 -1.152 -39.212 1.00 89.00 104 THR A N 1
ATOM 783 C CA . THR A 1 104 ? 54.104 -0.553 -38.876 1.00 89.00 104 THR A CA 1
ATOM 784 C C . THR A 1 104 ? 53.971 0.969 -38.838 1.00 89.00 104 THR A C 1
ATOM 786 O O . THR A 1 104 ? 53.063 1.546 -39.447 1.00 89.00 104 THR A O 1
ATOM 789 N N . ALA A 1 105 ? 54.882 1.632 -38.121 1.00 86.75 105 ALA A N 1
ATOM 790 C CA . ALA A 1 105 ? 54.916 3.093 -38.057 1.00 86.75 105 ALA A CA 1
ATOM 791 C C . ALA A 1 105 ? 55.089 3.721 -39.454 1.00 86.75 105 ALA A C 1
ATOM 793 O O . ALA A 1 105 ? 54.377 4.660 -39.788 1.00 86.75 105 ALA A O 1
ATOM 794 N N . GLU A 1 106 ? 55.962 3.148 -40.287 1.00 88.69 106 GLU A N 1
ATOM 795 C CA . GLU A 1 106 ? 56.249 3.631 -41.647 1.00 88.69 106 GLU A CA 1
ATOM 796 C C . GLU A 1 106 ? 55.002 3.555 -42.544 1.00 88.69 106 GLU A C 1
ATOM 798 O O . GLU A 1 106 ? 54.628 4.546 -43.167 1.00 88.69 106 GLU A O 1
ATOM 803 N N . CYS A 1 107 ? 54.257 2.445 -42.501 1.00 90.00 107 CYS A N 1
ATOM 804 C CA . CYS A 1 107 ? 53.024 2.321 -43.284 1.00 90.00 107 CYS A CA 1
ATOM 805 C C . CYS A 1 107 ? 51.912 3.247 -42.807 1.00 90.00 107 CYS A C 1
ATOM 807 O O . CYS A 1 107 ? 51.126 3.742 -43.613 1.00 90.00 107 CYS A O 1
ATOM 809 N N . SER A 1 108 ? 51.858 3.521 -41.507 1.00 89.75 108 SER A N 1
ATOM 810 C CA . SER A 1 108 ? 50.874 4.445 -40.948 1.00 89.75 108 SER A CA 1
ATOM 811 C C . SER A 1 108 ? 51.100 5.873 -41.462 1.00 89.75 108 SER A C 1
ATOM 813 O O . SER A 1 108 ? 50.130 6.559 -41.779 1.00 89.75 108 SER A O 1
ATOM 815 N N . VAL A 1 109 ? 52.359 6.296 -41.640 1.00 89.56 109 VAL A N 1
ATOM 816 C CA . VAL A 1 109 ? 52.712 7.584 -42.269 1.00 89.56 109 VAL A CA 1
ATOM 817 C C . VAL A 1 109 ? 52.294 7.617 -43.739 1.00 89.56 109 VAL A C 1
ATOM 819 O O . VAL A 1 109 ? 51.657 8.583 -44.170 1.00 89.56 109 VAL A O 1
ATOM 822 N N . SER A 1 110 ? 52.559 6.549 -44.498 1.00 90.88 110 SER A N 1
ATOM 823 C CA . SER A 1 110 ? 52.101 6.445 -45.888 1.00 90.88 110 SER A CA 1
ATOM 824 C C . SER A 1 110 ? 50.579 6.582 -45.998 1.00 90.88 110 SER A C 1
ATOM 826 O O . SER A 1 110 ? 50.090 7.380 -46.798 1.00 90.88 110 SER A O 1
ATOM 828 N N . PHE A 1 111 ? 49.809 5.910 -45.134 1.00 92.69 111 PHE A N 1
ATOM 829 C CA . PHE A 1 111 ? 48.348 6.053 -45.111 1.00 92.69 111 PHE A CA 1
ATOM 830 C C . PHE A 1 111 ? 47.879 7.452 -44.701 1.00 92.69 111 PHE A C 1
ATOM 832 O O . PHE A 1 111 ? 46.918 7.953 -45.285 1.00 92.69 111 PHE A O 1
ATOM 839 N N . LEU A 1 112 ? 48.542 8.098 -43.737 1.00 91.50 112 LEU A N 1
ATOM 840 C CA . LEU A 1 112 ? 48.232 9.478 -43.351 1.00 91.50 112 LEU A CA 1
ATOM 841 C C . LEU A 1 112 ? 48.452 10.449 -44.520 1.00 91.50 112 LEU A C 1
ATOM 843 O O . LEU A 1 112 ? 47.582 11.270 -44.816 1.00 91.50 112 LEU A O 1
ATOM 847 N N . SER A 1 113 ? 49.573 10.320 -45.234 1.00 90.12 113 SER A N 1
ATOM 848 C CA . SER A 1 113 ? 49.864 11.156 -46.404 1.00 90.12 113 SER A CA 1
ATOM 849 C C . SER A 1 113 ? 48.892 10.895 -47.563 1.00 90.12 113 SER A C 1
ATOM 851 O O . SER A 1 113 ? 48.399 11.838 -48.184 1.00 90.12 113 SER A O 1
ATOM 853 N N . ALA A 1 114 ? 48.530 9.632 -47.815 1.00 92.25 114 ALA A N 1
ATOM 854 C CA . ALA A 1 114 ? 47.544 9.255 -48.825 1.00 92.25 114 ALA A CA 1
ATOM 855 C C . ALA A 1 114 ? 46.144 9.803 -48.500 1.00 92.25 114 ALA A C 1
ATOM 857 O O . ALA A 1 114 ? 45.448 10.311 -49.380 1.00 92.25 114 ALA A O 1
ATOM 858 N N . ALA A 1 115 ? 45.735 9.752 -47.232 1.00 92.19 115 ALA A N 1
ATOM 859 C CA . ALA A 1 115 ? 44.473 10.327 -46.778 1.00 92.19 115 ALA A CA 1
ATOM 860 C C . ALA A 1 115 ? 44.465 11.859 -46.875 1.00 92.19 115 ALA A C 1
ATOM 862 O O . ALA A 1 115 ? 43.480 12.452 -47.316 1.00 92.19 115 ALA A O 1
ATOM 863 N N . GLN A 1 116 ? 45.590 12.504 -46.562 1.00 89.94 116 GLN A N 1
ATOM 864 C CA . GLN A 1 116 ? 45.734 13.946 -46.727 1.00 89.94 116 GLN A CA 1
ATOM 865 C C . GLN A 1 116 ? 45.605 14.364 -48.199 1.00 89.94 116 GLN A C 1
ATOM 867 O O . GLN A 1 116 ? 44.846 15.284 -48.500 1.00 89.94 116 GLN A O 1
ATOM 872 N N . LYS A 1 117 ? 46.262 13.645 -49.125 1.00 90.56 117 LYS A N 1
ATOM 873 C CA . LYS A 1 117 ? 46.111 13.849 -50.580 1.00 90.56 117 LYS A CA 1
ATOM 874 C C . LYS A 1 117 ? 44.654 13.677 -51.039 1.00 90.56 117 LYS A C 1
ATOM 876 O O . LYS A 1 117 ? 44.212 14.390 -51.933 1.00 90.56 117 LYS A O 1
ATOM 881 N N . ALA A 1 118 ? 43.906 12.766 -50.413 1.00 89.19 118 ALA A N 1
ATOM 882 C CA . ALA A 1 118 ? 42.492 12.511 -50.700 1.00 89.19 118 ALA A CA 1
ATOM 883 C C . ALA A 1 118 ? 41.509 13.499 -50.029 1.00 89.19 118 ALA A C 1
ATOM 885 O O . ALA A 1 118 ? 40.306 13.407 -50.267 1.00 89.19 118 ALA A O 1
ATOM 886 N N . GLY A 1 119 ? 41.979 14.431 -49.189 1.00 88.94 119 GLY A N 1
ATOM 887 C CA . GLY A 1 119 ? 41.126 15.425 -48.524 1.00 88.94 119 GLY A CA 1
ATOM 888 C C . GLY A 1 119 ? 40.253 14.863 -47.390 1.00 88.94 119 GLY A C 1
ATOM 889 O O . GLY A 1 119 ? 39.096 15.265 -47.227 1.00 88.94 119 GLY A O 1
ATOM 890 N N . THR A 1 120 ? 40.767 13.911 -46.605 1.00 90.88 120 THR A N 1
ATOM 891 C CA . THR A 1 120 ? 40.012 13.318 -45.488 1.00 90.88 120 THR A CA 1
ATOM 892 C C . THR A 1 120 ? 39.778 14.274 -44.326 1.00 90.88 120 THR A C 1
ATOM 894 O O . THR A 1 120 ? 40.661 15.034 -43.943 1.00 90.88 120 THR A O 1
ATOM 897 N N . HIS A 1 121 ? 38.605 14.161 -43.705 1.00 90.56 121 HIS A N 1
ATOM 898 C CA . HIS A 1 121 ? 38.209 14.929 -42.521 1.00 90.56 121 HIS A CA 1
ATOM 899 C C . HIS A 1 121 ? 38.508 14.200 -41.203 1.00 90.56 121 HIS A C 1
ATOM 901 O O . HIS A 1 121 ? 38.502 14.826 -40.151 1.00 90.56 121 HIS A O 1
ATOM 907 N N . ALA A 1 122 ? 38.751 12.888 -41.244 1.00 92.62 122 ALA A N 1
ATOM 908 C CA . ALA A 1 122 ? 39.280 12.099 -40.132 1.00 92.62 122 ALA A CA 1
ATOM 909 C C . ALA A 1 122 ? 39.907 10.802 -40.634 1.00 92.62 122 ALA A C 1
ATOM 911 O O . ALA A 1 122 ? 39.564 10.315 -41.713 1.00 92.62 122 ALA A O 1
ATOM 912 N N . MET A 1 123 ? 40.763 10.213 -39.802 1.00 93.69 123 MET A N 1
ATOM 913 C CA . MET A 1 123 ? 41.335 8.887 -40.016 1.00 93.69 123 MET A CA 1
ATOM 914 C C . MET A 1 123 ? 41.028 7.968 -38.837 1.00 93.69 123 MET A C 1
ATOM 916 O O . MET A 1 123 ? 41.104 8.372 -37.678 1.00 93.69 123 MET A O 1
ATOM 920 N N . ILE A 1 124 ? 40.717 6.714 -39.141 1.00 94.75 124 ILE A N 1
ATOM 921 C CA . ILE A 1 124 ? 40.517 5.640 -38.176 1.00 94.75 124 ILE A CA 1
ATOM 922 C C . ILE A 1 124 ? 41.575 4.565 -38.424 1.00 94.75 124 ILE A C 1
ATOM 924 O O . ILE A 1 124 ? 41.680 4.024 -39.525 1.00 94.75 124 ILE A O 1
ATOM 928 N N . PHE A 1 125 ? 42.311 4.214 -37.377 1.00 94.81 125 PHE A N 1
ATOM 929 C CA . PHE A 1 125 ? 43.252 3.107 -37.369 1.00 94.81 125 PHE A CA 1
ATOM 930 C C . PHE A 1 125 ? 42.747 1.935 -36.533 1.00 94.81 125 PHE A C 1
ATOM 932 O O . PHE A 1 125 ? 42.011 2.096 -35.558 1.00 94.81 125 PHE A O 1
ATOM 939 N N . PHE A 1 126 ? 43.181 0.736 -36.899 1.00 94.25 126 PHE A N 1
ATOM 940 C CA . PHE A 1 126 ? 43.014 -0.473 -36.098 1.00 94.25 126 PHE A CA 1
ATOM 941 C C . PHE A 1 126 ? 44.253 -1.351 -36.234 1.00 94.25 126 PHE A C 1
ATOM 943 O O . PHE A 1 126 ? 44.935 -1.294 -37.252 1.00 94.25 126 PHE A O 1
ATOM 950 N N . GLN A 1 127 ? 44.544 -2.173 -35.232 1.00 92.50 127 GLN A N 1
ATOM 951 C CA . GLN A 1 127 ? 45.682 -3.094 -35.264 1.00 92.50 127 GLN A CA 1
ATOM 952 C C . GLN A 1 127 ? 45.191 -4.490 -35.675 1.00 92.50 127 GLN A C 1
ATOM 954 O O . GLN A 1 127 ? 44.452 -5.102 -34.907 1.00 92.50 127 GLN A O 1
ATOM 959 N N . PRO A 1 128 ? 45.553 -5.015 -36.864 1.00 88.25 128 PRO A N 1
ATOM 960 C CA . PRO A 1 128 ? 45.070 -6.324 -37.321 1.00 88.25 128 PRO A CA 1
ATOM 961 C C . PRO A 1 128 ? 45.588 -7.499 -36.483 1.00 88.25 128 PRO A C 1
ATOM 963 O O . PRO A 1 128 ? 44.944 -8.540 -36.417 1.00 88.25 128 PRO A O 1
ATOM 966 N N . SER A 1 129 ? 46.756 -7.340 -35.855 1.00 86.19 129 SER A N 1
ATOM 967 C CA . SER A 1 129 ? 47.365 -8.340 -34.972 1.00 86.19 129 SER A CA 1
ATOM 968 C C . SER A 1 129 ? 46.729 -8.392 -33.580 1.00 86.19 129 SER A C 1
ATOM 970 O O . SER A 1 129 ? 46.945 -9.362 -32.853 1.00 86.19 129 SER A O 1
ATOM 972 N N . ASP A 1 130 ? 45.961 -7.367 -33.204 1.00 85.62 130 ASP A N 1
ATOM 973 C CA . ASP A 1 130 ? 45.301 -7.286 -31.908 1.00 85.62 130 ASP A CA 1
ATOM 974 C C . ASP A 1 130 ? 43.904 -7.917 -31.977 1.00 85.62 130 ASP A C 1
ATOM 976 O O . ASP A 1 130 ? 43.012 -7.446 -32.686 1.00 85.62 130 ASP A O 1
ATOM 980 N N . ASN A 1 131 ? 43.711 -8.993 -31.214 1.00 85.75 1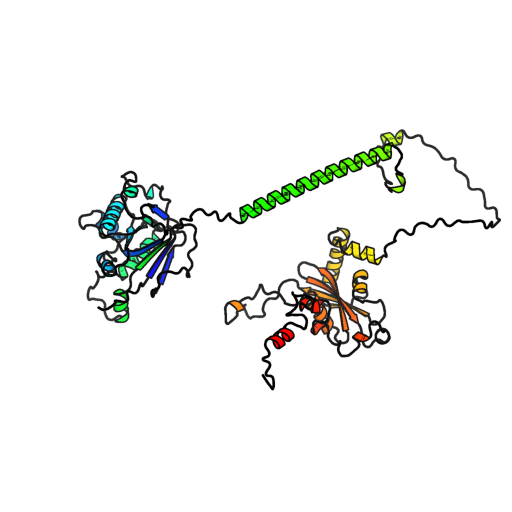31 ASN A N 1
ATOM 981 C CA . ASN A 1 131 ? 42.439 -9.709 -31.122 1.00 85.75 131 ASN A CA 1
ATOM 982 C C . ASN A 1 131 ? 41.542 -9.191 -29.984 1.00 85.75 131 ASN A C 1
ATOM 984 O O . ASN A 1 131 ? 40.451 -9.730 -29.762 1.00 85.75 131 ASN A O 1
ATOM 988 N N . GLU A 1 132 ? 41.969 -8.169 -29.241 1.00 85.25 132 GLU A N 1
ATOM 989 C CA . GLU A 1 132 ? 41.174 -7.596 -28.164 1.00 85.25 132 GLU A CA 1
ATOM 990 C C . GLU A 1 132 ? 39.962 -6.816 -28.697 1.00 85.25 132 GLU A C 1
ATOM 992 O O . GLU A 1 132 ? 40.009 -6.101 -29.696 1.00 85.25 132 GLU A O 1
ATOM 997 N N . THR A 1 133 ? 38.828 -6.939 -28.000 1.00 83.69 133 THR A N 1
ATOM 998 C CA . THR A 1 133 ? 37.572 -6.228 -28.330 1.00 83.69 133 THR A CA 1
ATOM 999 C C . THR A 1 133 ? 37.315 -5.021 -27.419 1.00 83.69 133 THR A C 1
ATOM 1001 O O . THR A 1 133 ? 36.200 -4.479 -27.399 1.00 83.69 133 THR A O 1
ATOM 1004 N N . GLY A 1 134 ? 38.317 -4.662 -26.610 1.00 83.38 134 GLY A N 1
ATOM 1005 C CA . GLY A 1 134 ? 38.296 -3.580 -25.628 1.00 83.38 134 GLY A CA 1
ATOM 1006 C C . GLY A 1 134 ? 38.561 -2.199 -26.229 1.00 83.38 134 GLY A C 1
ATOM 1007 O O . GLY A 1 134 ? 38.540 -2.018 -27.446 1.00 83.38 134 GLY A O 1
ATOM 1008 N N . ILE A 1 135 ? 38.775 -1.216 -25.351 1.00 84.44 135 ILE A N 1
ATOM 1009 C CA . ILE A 1 135 ? 39.229 0.124 -25.744 1.00 84.44 135 ILE A CA 1
ATOM 1010 C C . ILE A 1 135 ? 40.690 0.001 -26.193 1.00 84.44 135 ILE A C 1
ATOM 1012 O O . ILE A 1 135 ? 41.479 -0.577 -25.443 1.00 84.44 135 ILE A O 1
ATOM 1016 N N . PRO A 1 136 ? 41.057 0.518 -27.377 1.00 87.50 136 PRO A N 1
ATOM 1017 C CA . PRO A 1 136 ? 42.448 0.538 -27.807 1.00 87.50 136 PRO A CA 1
ATOM 1018 C C . PRO A 1 136 ? 43.365 1.272 -26.810 1.00 87.50 136 PRO A C 1
ATOM 1020 O O . PRO A 1 136 ? 42.890 2.130 -26.067 1.00 87.50 136 PRO A O 1
ATOM 1023 N N . PRO A 1 137 ? 44.676 0.977 -26.804 1.00 86.38 137 PRO A N 1
ATOM 1024 C CA . PRO A 1 137 ? 45.671 1.696 -26.005 1.00 86.38 137 PRO A CA 1
ATOM 1025 C C . PRO A 1 137 ? 45.521 3.211 -26.023 1.00 86.38 137 PRO A C 1
ATOM 1027 O O . PRO A 1 137 ? 45.294 3.783 -27.090 1.00 86.38 137 PRO A O 1
ATOM 1030 N N . ASP A 1 138 ? 45.775 3.848 -24.877 1.00 84.94 138 ASP A N 1
ATOM 1031 C CA . ASP A 1 138 ? 45.818 5.306 -24.756 1.00 84.94 138 ASP A CA 1
ATOM 1032 C C . ASP A 1 138 ? 46.793 5.943 -25.761 1.00 84.94 138 ASP A C 1
ATOM 1034 O O . ASP A 1 138 ? 47.760 5.324 -26.207 1.00 84.94 138 ASP A O 1
ATOM 1038 N N . SER A 1 139 ? 46.575 7.216 -26.091 1.00 82.81 139 SER A N 1
ATOM 1039 C CA . SER A 1 139 ? 47.324 7.935 -27.124 1.00 82.81 139 SER A CA 1
ATOM 1040 C C . SER A 1 139 ? 48.832 8.020 -26.854 1.00 82.81 139 SER A C 1
ATOM 1042 O O . SER A 1 139 ? 49.585 8.318 -27.780 1.00 82.81 139 SER A O 1
ATOM 1044 N N . LYS A 1 140 ? 49.266 7.821 -25.601 1.00 82.69 140 LYS A N 1
ATOM 1045 C CA . LYS A 1 140 ? 50.669 7.860 -25.147 1.00 82.69 140 LYS A CA 1
ATOM 1046 C C . LYS A 1 140 ? 51.351 6.487 -25.113 1.00 82.69 140 LYS A C 1
ATOM 1048 O O . LYS A 1 140 ? 52.526 6.410 -24.766 1.00 82.69 140 LYS A O 1
ATOM 1053 N N . ASP A 1 141 ? 50.624 5.414 -25.412 1.00 86.56 141 ASP A N 1
ATOM 1054 C CA . ASP A 1 141 ? 51.176 4.059 -25.444 1.00 86.56 141 ASP A CA 1
ATOM 1055 C C . ASP A 1 141 ? 52.228 3.939 -26.564 1.00 86.56 141 ASP A C 1
ATOM 1057 O O . ASP A 1 141 ? 52.064 4.486 -27.660 1.00 86.56 141 ASP A O 1
ATOM 1061 N N . SER A 1 142 ? 53.312 3.205 -26.299 1.00 85.00 142 SER A N 1
ATOM 1062 C CA . SER A 1 142 ? 54.406 2.989 -27.253 1.00 85.00 142 SER A CA 1
ATOM 1063 C C . SER A 1 142 ? 53.954 2.277 -28.530 1.00 85.00 142 SER A C 1
ATOM 1065 O O . SER A 1 142 ? 54.618 2.390 -29.557 1.00 85.00 142 SER A O 1
ATOM 1067 N N . ARG A 1 143 ? 52.798 1.604 -28.511 1.00 84.25 143 ARG A N 1
ATOM 1068 C CA . ARG A 1 143 ? 52.166 1.002 -29.696 1.00 84.25 143 ARG A CA 1
ATOM 1069 C C . ARG A 1 143 ? 51.804 2.010 -30.791 1.00 84.25 143 ARG A C 1
ATOM 1071 O O . ARG A 1 143 ? 51.763 1.632 -31.962 1.00 84.25 143 ARG A O 1
ATOM 1078 N N . TRP A 1 144 ? 51.564 3.271 -30.428 1.00 84.19 144 TRP A N 1
ATOM 1079 C CA . TRP A 1 144 ? 51.294 4.366 -31.370 1.00 84.19 144 TRP A CA 1
ATOM 1080 C C . TRP A 1 144 ? 52.535 5.212 -31.680 1.00 84.19 144 TRP A C 1
ATOM 1082 O O . TRP A 1 144 ? 52.442 6.186 -32.429 1.00 84.19 144 TRP A O 1
ATOM 1092 N N . ALA A 1 145 ? 53.691 4.877 -31.099 1.00 80.25 145 ALA A N 1
ATOM 1093 C CA . ALA A 1 145 ? 54.907 5.650 -31.285 1.00 80.25 145 ALA A CA 1
ATOM 1094 C C . ALA A 1 145 ? 55.452 5.481 -32.710 1.00 80.25 145 ALA A C 1
ATOM 1096 O O . ALA A 1 145 ? 55.634 4.368 -33.207 1.00 80.25 145 ALA A O 1
ATOM 1097 N N . MET A 1 146 ? 55.753 6.609 -33.349 1.00 80.94 146 MET A N 1
ATOM 1098 C CA . MET A 1 146 ? 56.482 6.664 -34.615 1.00 80.94 146 MET A CA 1
ATOM 1099 C C . MET A 1 146 ? 57.932 7.094 -34.362 1.00 80.94 146 MET A C 1
ATOM 1101 O O . MET A 1 146 ? 58.219 7.774 -33.374 1.00 80.94 146 MET A O 1
ATOM 1105 N N . LYS A 1 147 ? 58.852 6.738 -35.271 1.00 69.88 147 LYS A N 1
ATOM 1106 C CA . LYS A 1 147 ? 60.283 7.098 -35.174 1.00 69.88 147 LYS A CA 1
ATOM 1107 C C . LYS A 1 147 ? 60.543 8.616 -35.272 1.00 69.88 147 LYS A C 1
ATOM 1109 O O . LYS A 1 147 ? 61.649 9.056 -34.980 1.00 69.88 147 LYS A O 1
ATOM 1114 N N . ASP A 1 148 ? 59.517 9.406 -35.591 1.00 68.19 148 ASP A N 1
ATOM 1115 C CA . ASP A 1 148 ? 59.607 10.850 -35.849 1.00 68.19 148 ASP A CA 1
ATOM 1116 C C . ASP A 1 148 ? 59.326 11.738 -34.622 1.00 68.19 148 ASP A C 1
ATOM 1118 O O . ASP A 1 148 ? 59.207 12.957 -34.754 1.00 68.19 148 ASP A O 1
ATOM 1122 N N . GLY A 1 149 ? 59.192 11.157 -33.423 1.00 67.25 149 GLY A N 1
ATOM 1123 C CA . GLY A 1 149 ? 58.978 11.919 -32.184 1.00 67.25 149 GLY A CA 1
ATOM 1124 C C . GLY A 1 149 ? 57.644 12.675 -32.148 1.00 67.25 149 GLY A C 1
ATOM 1125 O O . GLY A 1 149 ? 57.613 13.846 -31.783 1.00 67.25 149 GLY A O 1
ATOM 1126 N N . ASP A 1 150 ? 56.554 12.023 -32.574 1.00 73.56 150 ASP A N 1
ATOM 1127 C CA . ASP A 1 150 ? 55.177 12.558 -32.609 1.00 73.56 150 ASP A CA 1
ATOM 1128 C C . ASP A 1 150 ? 54.940 13.797 -33.502 1.00 73.56 150 ASP A C 1
ATOM 1130 O O . ASP A 1 150 ? 53.843 14.361 -33.488 1.00 73.56 150 ASP A O 1
ATOM 1134 N N . LYS A 1 151 ? 55.900 14.191 -34.354 1.00 80.31 151 LYS A N 1
ATOM 1135 C CA . LYS A 1 151 ? 55.740 15.305 -35.315 1.00 80.31 151 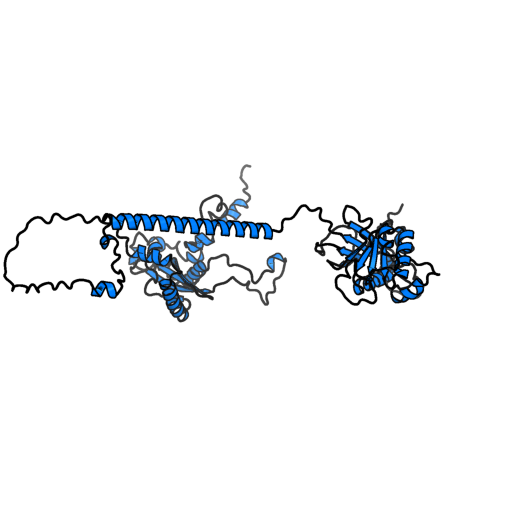LYS A CA 1
ATOM 1136 C C . LYS A 1 151 ? 54.513 15.165 -36.217 1.00 80.31 151 LYS A C 1
ATOM 1138 O O . LYS A 1 151 ? 53.800 16.142 -36.441 1.00 80.31 151 LYS A O 1
ATOM 1143 N N . TRP A 1 152 ? 54.206 13.936 -36.632 1.00 81.56 152 TRP A N 1
ATOM 1144 C CA . TRP A 1 152 ? 53.034 13.614 -37.447 1.00 81.56 152 TRP A CA 1
ATOM 1145 C C . TRP A 1 152 ? 51.715 14.105 -36.827 1.00 81.56 152 TRP A C 1
ATOM 1147 O O . TRP A 1 152 ? 50.795 14.468 -37.554 1.00 81.56 152 TRP A O 1
ATOM 1157 N N . ARG A 1 153 ? 51.605 14.169 -35.490 1.00 81.69 153 ARG A N 1
ATOM 1158 C CA . ARG A 1 153 ? 50.384 14.639 -34.812 1.00 81.69 153 ARG A CA 1
ATOM 1159 C C . ARG A 1 153 ? 50.155 16.135 -35.002 1.00 81.69 153 ARG A C 1
ATOM 1161 O O . ARG A 1 153 ? 49.005 16.564 -35.018 1.00 81.69 153 ARG A O 1
ATOM 1168 N N . MET A 1 154 ? 51.236 16.906 -35.123 1.00 77.06 154 MET A N 1
ATOM 1169 C CA . MET A 1 154 ? 51.198 18.357 -35.318 1.00 77.06 154 MET A CA 1
ATOM 1170 C C . MET A 1 154 ? 51.049 18.729 -36.795 1.00 77.06 154 MET A C 1
ATOM 1172 O O . MET A 1 154 ? 50.348 19.683 -37.116 1.00 77.06 154 MET A O 1
ATOM 1176 N N . GLU A 1 155 ? 51.683 17.969 -37.689 1.00 80.12 155 GLU A N 1
ATOM 1177 C CA . GLU A 1 155 ? 51.643 18.208 -39.138 1.00 80.12 155 GLU A CA 1
ATOM 1178 C C . GLU A 1 155 ? 50.324 17.751 -39.778 1.00 80.12 155 GLU A C 1
ATOM 1180 O O . GLU A 1 155 ? 49.881 18.319 -40.778 1.00 80.12 155 GLU A O 1
ATOM 1185 N N . ASN A 1 156 ? 49.661 16.750 -39.192 1.00 83.38 156 ASN A N 1
ATOM 1186 C CA . ASN A 1 156 ? 48.403 16.238 -39.711 1.00 83.38 156 ASN A CA 1
ATOM 1187 C C . ASN A 1 156 ? 47.228 17.173 -39.402 1.00 83.38 156 ASN A C 1
ATOM 1189 O O . ASN A 1 156 ? 46.960 17.475 -38.243 1.00 83.38 156 ASN A O 1
ATOM 1193 N N . ASN A 1 157 ? 46.475 17.572 -40.425 1.00 87.50 157 ASN A N 1
ATOM 1194 C CA . ASN A 1 157 ? 45.411 18.574 -40.324 1.00 87.50 157 ASN A CA 1
ATOM 1195 C C . ASN A 1 157 ? 44.002 17.993 -40.095 1.00 87.50 157 ASN A C 1
ATOM 1197 O O . ASN A 1 157 ? 43.025 18.719 -40.277 1.00 87.50 157 ASN A O 1
ATOM 1201 N N . TYR A 1 158 ? 43.883 16.730 -39.684 1.00 89.44 158 TYR A N 1
ATOM 1202 C CA . TYR A 1 158 ? 42.617 16.081 -39.330 1.00 89.44 158 TYR A CA 1
ATOM 1203 C C . TYR A 1 158 ? 42.774 15.181 -38.086 1.00 89.44 158 TYR A C 1
ATOM 1205 O O . TYR A 1 158 ? 43.881 14.717 -37.788 1.00 89.44 158 TYR A O 1
ATOM 1213 N N . PRO A 1 159 ? 41.685 14.895 -37.352 1.00 91.38 159 PRO A N 1
ATOM 1214 C CA . PRO A 1 159 ? 41.742 14.045 -36.171 1.00 91.38 159 PRO A CA 1
ATOM 1215 C C . PRO A 1 159 ? 41.946 12.570 -36.516 1.00 91.38 159 PRO A C 1
ATOM 1217 O O . PRO A 1 159 ? 41.493 12.072 -37.553 1.00 91.38 159 PRO A O 1
ATOM 1220 N N . VAL A 1 160 ? 42.618 11.862 -3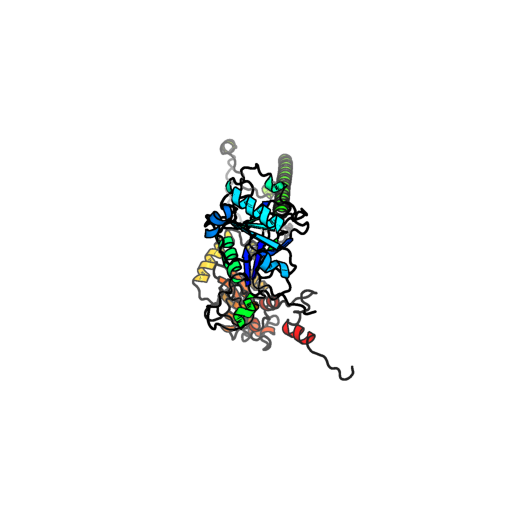5.607 1.00 91.88 160 VAL A N 1
ATOM 1221 C CA . VAL A 1 160 ? 42.973 10.449 -35.771 1.00 91.88 160 VAL A CA 1
ATOM 1222 C C . VAL A 1 160 ? 42.456 9.635 -34.595 1.00 91.88 160 VAL A C 1
ATOM 1224 O O . VAL A 1 160 ? 42.761 9.928 -33.436 1.00 91.88 160 VAL A O 1
ATOM 1227 N N . TYR A 1 161 ? 41.704 8.585 -34.907 1.00 92.56 161 TYR A N 1
ATOM 1228 C CA . TYR A 1 161 ? 41.042 7.706 -33.951 1.00 92.56 161 TYR A CA 1
ATOM 1229 C C . TYR A 1 161 ? 41.550 6.271 -34.073 1.00 92.56 161 TYR A C 1
ATOM 1231 O O . TYR A 1 161 ? 41.989 5.843 -35.136 1.00 92.56 161 TYR A O 1
ATOM 1239 N N . ALA A 1 162 ? 41.433 5.511 -32.993 1.00 92.62 162 ALA A N 1
ATOM 1240 C CA . ALA A 1 162 ? 41.725 4.090 -32.930 1.00 92.62 162 ALA A CA 1
ATOM 1241 C C . ALA A 1 162 ? 40.461 3.300 -32.597 1.00 92.62 162 ALA A C 1
ATOM 1243 O O . ALA A 1 162 ? 39.697 3.693 -31.712 1.00 92.62 162 ALA A O 1
ATOM 1244 N N . ILE A 1 163 ? 40.284 2.149 -33.238 1.00 93.56 163 ILE A N 1
ATOM 1245 C CA . ILE A 1 163 ? 39.259 1.157 -32.900 1.00 93.56 163 ILE A CA 1
ATOM 1246 C C . ILE A 1 163 ? 39.894 -0.220 -32.698 1.00 93.56 163 ILE A C 1
ATOM 1248 O O . ILE A 1 163 ? 41.008 -0.479 -33.150 1.00 93.56 163 ILE A O 1
ATOM 1252 N N . SER A 1 164 ? 39.174 -1.119 -32.025 1.00 92.81 164 SER A N 1
ATOM 1253 C CA . SER A 1 164 ? 39.629 -2.498 -31.804 1.00 92.81 164 SER A CA 1
ATOM 1254 C C . SER A 1 164 ? 39.907 -3.228 -33.126 1.00 92.81 164 SER A C 1
ATOM 1256 O O . SER A 1 164 ? 39.123 -3.084 -34.073 1.00 92.81 164 SER A O 1
ATOM 1258 N N . GLY A 1 165 ? 40.941 -4.073 -33.160 1.00 90.56 165 GLY A N 1
ATOM 1259 C CA . GLY A 1 165 ? 41.341 -4.855 -34.337 1.00 90.56 165 GLY A CA 1
ATOM 1260 C C . GLY A 1 165 ? 40.198 -5.626 -35.016 1.00 90.56 165 GLY A C 1
ATOM 1261 O O . GLY A 1 165 ? 39.980 -5.450 -36.223 1.00 90.56 165 GLY A O 1
ATOM 1262 N N . PRO A 1 166 ? 39.371 -6.385 -34.268 1.00 91.06 166 PRO A N 1
ATOM 1263 C CA . PRO A 1 166 ? 38.235 -7.108 -34.838 1.00 91.06 166 PRO A CA 1
ATOM 1264 C C . PRO A 1 166 ? 37.182 -6.190 -35.477 1.00 91.06 166 PRO A C 1
ATOM 1266 O O . PRO A 1 166 ? 36.598 -6.531 -36.506 1.00 91.06 166 PRO A O 1
ATOM 1269 N N . ALA A 1 167 ? 36.948 -5.004 -34.903 1.00 90.56 167 ALA A N 1
ATOM 1270 C CA . ALA A 1 167 ? 35.989 -4.049 -35.455 1.00 90.56 167 ALA A CA 1
ATOM 1271 C C . ALA A 1 167 ? 36.495 -3.415 -36.756 1.00 90.56 167 ALA A C 1
ATOM 1273 O O . ALA A 1 167 ? 35.735 -3.318 -37.718 1.00 90.56 167 ALA A O 1
ATOM 1274 N N . GLY A 1 168 ? 37.775 -3.034 -36.811 1.00 90.69 168 GLY A N 1
ATOM 1275 C CA . GLY A 1 168 ? 38.381 -2.505 -38.033 1.00 90.69 168 GLY A CA 1
ATOM 1276 C C . GLY A 1 168 ? 38.425 -3.534 -39.159 1.00 90.69 168 GLY A C 1
ATOM 1277 O O . GLY A 1 168 ? 38.029 -3.226 -40.280 1.00 90.69 168 GLY A O 1
ATOM 1278 N N . THR A 1 169 ? 38.764 -4.785 -38.839 1.00 90.94 169 THR A N 1
ATOM 1279 C CA . THR A 1 169 ? 38.735 -5.903 -39.797 1.00 90.94 169 THR A CA 1
ATOM 1280 C C . THR A 1 169 ? 37.328 -6.123 -40.363 1.00 90.94 169 THR A C 1
ATOM 1282 O O . THR A 1 169 ? 37.155 -6.278 -41.571 1.00 90.94 169 THR A O 1
ATOM 1285 N N . SER A 1 170 ? 36.295 -6.074 -39.513 1.00 90.38 170 SER A N 1
ATOM 1286 C CA . SER A 1 170 ? 34.901 -6.170 -39.964 1.00 90.38 170 SER A CA 1
ATOM 1287 C C . SER A 1 170 ? 34.500 -5.008 -40.877 1.00 90.38 170 SER A C 1
ATOM 1289 O O . SER A 1 170 ? 33.781 -5.233 -41.847 1.00 90.38 170 SER A O 1
ATOM 1291 N N . LEU A 1 171 ? 34.945 -3.781 -40.583 1.00 90.75 171 LEU A N 1
ATOM 1292 C CA . LEU A 1 171 ? 34.639 -2.605 -41.401 1.00 90.75 171 LEU A CA 1
ATOM 1293 C C . LEU A 1 171 ? 35.357 -2.643 -42.755 1.00 90.75 171 LEU A C 1
ATOM 1295 O O . LEU A 1 171 ? 34.727 -2.352 -43.767 1.00 90.75 171 LEU A O 1
ATOM 1299 N N . ILE A 1 172 ? 36.630 -3.049 -42.802 1.00 90.81 172 ILE A N 1
ATOM 1300 C CA . ILE A 1 172 ? 37.361 -3.224 -44.067 1.00 90.81 172 ILE A CA 1
ATOM 1301 C C . ILE A 1 172 ? 36.713 -4.308 -44.933 1.00 90.81 172 ILE A C 1
ATOM 1303 O O . ILE A 1 172 ? 36.506 -4.098 -46.128 1.00 90.81 172 ILE A O 1
ATOM 1307 N N . ASN A 1 173 ? 36.335 -5.440 -44.337 1.00 90.06 173 ASN A N 1
ATOM 1308 C CA . ASN A 1 173 ? 35.616 -6.488 -45.058 1.00 90.06 173 ASN A CA 1
ATOM 1309 C C . ASN A 1 173 ? 34.244 -6.015 -45.545 1.00 90.06 173 ASN A C 1
ATOM 1311 O O . ASN A 1 173 ? 33.806 -6.425 -46.610 1.00 90.06 173 ASN A O 1
ATOM 1315 N N . ASP A 1 174 ? 33.566 -5.139 -44.803 1.00 88.12 174 ASP A N 1
ATOM 1316 C CA . ASP A 1 174 ? 32.315 -4.540 -45.261 1.00 88.12 174 ASP A CA 1
ATOM 1317 C C . ASP A 1 174 ? 32.529 -3.570 -46.431 1.00 88.12 174 ASP A C 1
ATOM 1319 O O . ASP A 1 174 ? 31.708 -3.545 -47.346 1.00 88.12 174 ASP A O 1
ATOM 1323 N N . LEU A 1 175 ? 33.623 -2.802 -46.436 1.00 88.81 175 LEU A N 1
ATOM 1324 C CA . LEU A 1 175 ? 33.980 -1.915 -47.547 1.00 88.81 175 LEU A CA 1
ATOM 1325 C C . LEU A 1 175 ? 34.263 -2.690 -48.842 1.00 88.81 175 LEU A C 1
ATOM 1327 O O . LEU A 1 175 ? 34.027 -2.156 -49.922 1.00 88.81 175 LEU A O 1
ATOM 1331 N N . SER A 1 176 ? 34.703 -3.950 -48.777 1.00 87.69 176 SER A N 1
ATOM 1332 C CA . SER A 1 176 ? 34.971 -4.716 -50.001 1.00 87.69 176 SER A CA 1
ATOM 1333 C C . SER A 1 176 ? 33.723 -5.061 -50.821 1.00 87.69 176 SER A C 1
ATOM 1335 O O . SER A 1 176 ? 33.795 -5.242 -52.034 1.00 87.69 176 SER A O 1
ATOM 1337 N N . TRP A 1 177 ? 32.545 -5.057 -50.194 1.00 81.31 177 TRP A N 1
ATOM 1338 C CA . TRP A 1 177 ? 31.273 -5.299 -50.881 1.00 81.31 177 TRP A CA 1
ATOM 1339 C C . TRP A 1 177 ? 30.773 -4.108 -51.709 1.00 81.31 177 TRP A C 1
ATOM 1341 O O . TRP A 1 177 ? 29.835 -4.273 -52.489 1.00 81.31 177 TRP A O 1
ATOM 1351 N N . TYR A 1 178 ? 31.356 -2.915 -51.534 1.00 77.62 178 TYR A N 1
ATOM 1352 C CA . TYR A 1 178 ? 30.865 -1.668 -52.137 1.00 77.62 178 TYR A CA 1
ATOM 1353 C C . TYR A 1 178 ? 31.886 -0.967 -53.049 1.00 77.62 178 TYR A C 1
ATOM 1355 O O . TYR A 1 178 ? 31.644 0.171 -53.458 1.00 77.62 178 TYR A O 1
ATOM 1363 N N . SER A 1 179 ? 32.997 -1.631 -53.392 1.00 78.06 179 SER A N 1
ATOM 1364 C CA . SER A 1 179 ? 33.966 -1.124 -54.373 1.00 78.06 179 SER A CA 1
ATOM 1365 C C . SER A 1 179 ? 33.485 -1.331 -55.812 1.00 78.06 179 SER A C 1
ATOM 1367 O O . SER A 1 179 ? 32.916 -2.374 -56.144 1.00 78.06 179 SER A O 1
ATOM 1369 N N . LYS A 1 180 ? 33.754 -0.363 -56.697 1.00 69.56 180 LYS A N 1
ATOM 1370 C CA . LYS A 1 180 ? 33.468 -0.466 -58.137 1.00 69.56 180 LYS A CA 1
ATOM 1371 C C . LYS A 1 180 ? 34.495 -1.344 -58.879 1.00 69.56 180 LYS A C 1
ATOM 1373 O O . LYS A 1 180 ? 34.229 -1.734 -60.014 1.00 69.56 180 LYS A O 1
ATOM 1378 N N . ALA A 1 181 ? 35.634 -1.683 -58.258 1.00 58.97 181 ALA A N 1
ATOM 1379 C CA . ALA A 1 181 ? 36.786 -2.317 -58.914 1.00 58.97 181 ALA A CA 1
ATOM 1380 C C . ALA A 1 181 ? 36.603 -3.804 -59.294 1.00 58.97 181 ALA A C 1
ATOM 1382 O O . ALA A 1 181 ? 37.423 -4.348 -60.028 1.00 58.97 181 ALA A O 1
ATOM 1383 N N . THR A 1 182 ? 35.511 -4.458 -58.881 1.00 51.25 182 THR A N 1
ATOM 1384 C CA . THR A 1 182 ? 35.217 -5.852 -59.267 1.00 51.25 182 THR A CA 1
ATOM 1385 C C . THR A 1 182 ? 33.901 -5.955 -60.031 1.00 51.25 182 THR A C 1
ATOM 1387 O O . THR A 1 182 ? 32.855 -6.303 -59.488 1.00 51.25 182 THR A O 1
ATOM 1390 N N . ARG A 1 183 ? 33.954 -5.703 -61.339 1.00 50.25 183 ARG A N 1
ATOM 1391 C CA . ARG A 1 183 ? 33.025 -6.331 -62.290 1.00 50.25 183 ARG A CA 1
ATOM 1392 C C . ARG A 1 183 ? 33.808 -7.260 -63.207 1.00 50.25 183 ARG A C 1
ATOM 1394 O O . ARG A 1 183 ? 33.916 -7.020 -64.403 1.00 50.25 183 ARG A O 1
ATOM 1401 N N . ASP A 1 184 ? 34.314 -8.352 -62.639 1.00 41.81 184 ASP A N 1
ATOM 1402 C CA . ASP A 1 184 ? 34.579 -9.538 -63.445 1.00 41.81 184 ASP A CA 1
ATOM 1403 C C . ASP A 1 184 ? 33.233 -10.196 -63.770 1.00 41.81 184 ASP A C 1
ATOM 1405 O O . ASP A 1 184 ? 32.469 -10.589 -62.885 1.00 41.81 184 ASP A O 1
ATOM 1409 N N . ASN A 1 185 ? 32.924 -10.270 -65.065 1.00 44.41 185 ASN A N 1
ATOM 1410 C CA . ASN A 1 185 ? 31.668 -10.728 -65.676 1.00 44.41 185 ASN A CA 1
ATOM 1411 C C . ASN A 1 185 ? 31.367 -12.234 -65.476 1.00 44.41 185 ASN A C 1
ATOM 1413 O O . ASN A 1 185 ? 30.920 -12.917 -66.399 1.00 44.41 185 ASN A O 1
ATOM 1417 N N . LYS A 1 186 ? 31.611 -12.798 -64.289 1.00 41.62 186 LYS A N 1
ATOM 1418 C CA . LYS A 1 186 ? 31.501 -14.242 -64.034 1.00 41.62 186 LYS A CA 1
ATOM 1419 C C . LYS A 1 186 ? 30.832 -14.610 -62.708 1.00 41.62 186 LYS A C 1
ATOM 1421 O O . LYS A 1 186 ? 31.224 -15.587 -62.088 1.00 41.62 186 LYS A O 1
ATOM 1426 N N . ILE A 1 187 ? 29.765 -13.922 -62.291 1.00 43.91 187 ILE A N 1
ATOM 1427 C CA . ILE A 1 187 ? 28.811 -14.518 -61.335 1.00 43.91 187 ILE A CA 1
ATOM 1428 C C . ILE A 1 187 ? 27.376 -14.341 -61.841 1.00 43.91 187 ILE A C 1
ATOM 1430 O O . ILE A 1 187 ? 26.800 -13.258 -61.876 1.00 43.91 187 ILE A O 1
ATOM 1434 N N . TYR A 1 188 ? 26.845 -15.481 -62.268 1.00 38.34 188 TYR A N 1
ATOM 1435 C CA . TYR A 1 188 ? 25.497 -15.763 -62.736 1.00 38.34 188 TYR A CA 1
ATOM 1436 C C . TYR A 1 188 ? 24.385 -15.240 -61.805 1.00 38.34 188 TYR A C 1
ATOM 1438 O O . TYR A 1 188 ? 24.416 -15.452 -60.597 1.00 38.34 188 TYR A O 1
ATOM 1446 N N . ASN A 1 189 ? 23.343 -14.667 -62.418 1.00 42.69 189 ASN A N 1
ATOM 1447 C CA . ASN A 1 189 ? 21.920 -14.821 -62.075 1.00 42.69 189 ASN A CA 1
ATOM 1448 C C . ASN A 1 189 ? 21.508 -14.826 -60.586 1.00 42.69 189 ASN A C 1
ATOM 1450 O O . ASN A 1 189 ? 20.634 -15.596 -60.193 1.00 42.69 189 ASN A O 1
ATOM 1454 N N . SER A 1 190 ? 22.026 -13.907 -59.771 1.00 41.47 190 SER A N 1
ATOM 1455 C CA . SER A 1 190 ? 21.372 -13.530 -58.513 1.00 41.47 190 SER A CA 1
ATOM 1456 C C . SER A 1 190 ? 20.862 -12.098 -58.609 1.00 41.47 190 SER A C 1
ATOM 1458 O O . SER A 1 190 ? 21.596 -11.137 -58.437 1.00 41.47 190 SER A O 1
ATOM 1460 N N . THR A 1 191 ? 19.571 -11.995 -58.933 1.00 45.16 191 THR A N 1
ATOM 1461 C CA . THR A 1 191 ? 18.672 -10.834 -58.828 1.00 45.16 191 THR A CA 1
ATOM 1462 C C . THR A 1 191 ? 19.243 -9.450 -59.193 1.00 45.16 191 THR A C 1
ATOM 1464 O O . THR A 1 191 ? 20.008 -8.847 -58.449 1.00 45.16 191 THR A O 1
ATOM 1467 N N . LYS A 1 192 ? 18.701 -8.828 -60.256 1.00 49.91 192 LYS A N 1
ATOM 1468 C CA . LYS A 1 192 ? 18.869 -7.389 -60.589 1.00 49.91 192 LYS A CA 1
ATOM 1469 C C . LYS A 1 192 ? 18.707 -6.432 -59.388 1.00 49.91 192 LYS A C 1
ATOM 1471 O O . LYS A 1 192 ? 19.173 -5.303 -59.440 1.00 49.91 192 LYS A O 1
ATOM 1476 N N . LYS A 1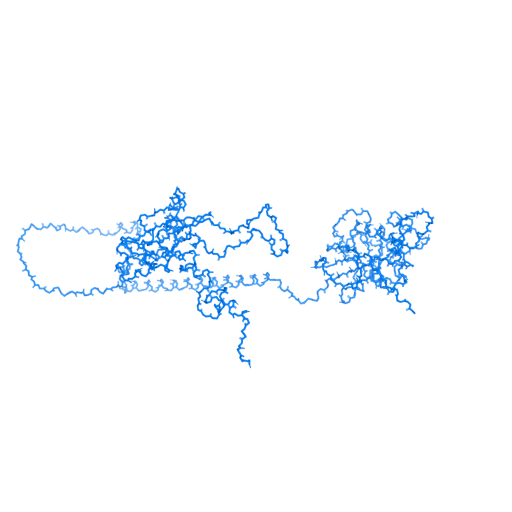 193 ? 18.052 -6.881 -58.314 1.00 47.03 193 LYS A N 1
ATOM 1477 C CA . LYS A 1 193 ? 17.844 -6.152 -57.061 1.00 47.03 193 LYS A CA 1
ATOM 1478 C C . LYS A 1 193 ? 19.114 -6.027 -56.203 1.00 47.03 193 LYS A C 1
ATOM 1480 O O . LYS A 1 193 ? 19.292 -4.978 -55.603 1.00 47.03 193 LYS A O 1
ATOM 1485 N N . LEU A 1 194 ? 19.992 -7.038 -56.176 1.00 46.78 194 LEU A N 1
ATOM 1486 C CA . LEU A 1 194 ? 21.245 -7.008 -55.405 1.00 46.78 194 LEU A CA 1
ATOM 1487 C C . LEU A 1 194 ? 22.302 -6.124 -56.086 1.00 46.78 194 LEU A C 1
ATOM 1489 O O . LEU A 1 194 ? 22.933 -5.311 -55.423 1.00 46.78 194 LEU A O 1
ATOM 1493 N N . ALA A 1 195 ? 22.414 -6.204 -57.417 1.00 47.44 195 ALA A N 1
ATOM 1494 C CA . ALA A 1 195 ? 23.315 -5.355 -58.205 1.00 47.44 195 ALA A CA 1
ATOM 1495 C C . ALA A 1 195 ? 22.918 -3.863 -58.178 1.00 47.44 195 ALA A C 1
ATOM 1497 O O . ALA A 1 195 ? 23.779 -2.991 -58.158 1.00 47.44 195 ALA A O 1
ATOM 1498 N N . LEU A 1 196 ? 21.615 -3.553 -58.117 1.00 47.78 196 LEU A N 1
ATOM 1499 C CA . LEU A 1 196 ? 21.132 -2.177 -57.928 1.00 47.78 196 LEU A CA 1
ATOM 1500 C C . LEU A 1 196 ? 21.451 -1.644 -56.516 1.00 47.78 196 LEU A C 1
ATOM 1502 O O . LEU A 1 196 ? 21.597 -0.443 -56.321 1.00 47.78 196 LEU A O 1
ATOM 1506 N N . GLN A 1 197 ? 21.556 -2.543 -55.534 1.00 49.66 197 GLN A N 1
ATOM 1507 C CA . GLN A 1 197 ? 21.769 -2.228 -54.122 1.00 49.66 197 GLN A CA 1
ATOM 1508 C C . GLN A 1 197 ? 23.254 -1.984 -53.787 1.00 49.66 197 GLN A C 1
ATOM 1510 O O . GLN A 1 197 ? 23.542 -1.283 -52.821 1.00 49.66 197 GLN A O 1
ATOM 1515 N N . THR A 1 198 ? 24.200 -2.502 -54.577 1.00 52.69 198 THR A N 1
ATOM 1516 C CA . THR A 1 198 ? 25.649 -2.245 -54.429 1.00 52.69 198 THR A CA 1
ATOM 1517 C C . THR A 1 198 ? 26.103 -0.933 -55.081 1.00 52.69 198 THR A C 1
ATOM 1519 O O . THR A 1 198 ? 27.077 -0.326 -54.634 1.00 52.69 198 THR A O 1
ATOM 1522 N N . ASP A 1 199 ? 25.379 -0.449 -56.097 1.00 57.62 199 ASP A N 1
ATOM 1523 C CA . ASP A 1 199 ? 25.737 0.783 -56.817 1.00 57.62 199 ASP A CA 1
ATOM 1524 C C . ASP A 1 199 ? 25.390 2.059 -56.016 1.00 57.62 199 ASP A C 1
ATOM 1526 O O . ASP A 1 199 ? 26.057 3.080 -56.184 1.00 57.62 199 ASP A O 1
ATOM 1530 N N . THR A 1 200 ? 24.400 2.011 -55.112 1.00 63.22 200 THR A N 1
ATOM 1531 C CA . THR A 1 200 ? 23.958 3.183 -54.326 1.00 63.22 200 THR A CA 1
ATOM 1532 C C . THR A 1 200 ? 24.387 3.163 -52.863 1.00 63.22 200 THR A C 1
ATOM 1534 O O . THR A 1 200 ? 24.524 4.227 -52.266 1.00 63.22 200 THR A O 1
ATOM 1537 N N . ASN A 1 201 ? 24.605 1.985 -52.274 1.00 73.31 201 ASN A N 1
ATOM 1538 C CA . ASN A 1 201 ? 24.907 1.870 -50.851 1.00 73.31 201 ASN A CA 1
ATOM 1539 C C . ASN A 1 201 ? 26.382 2.124 -50.556 1.00 73.31 201 ASN A C 1
ATOM 1541 O O . ASN A 1 201 ? 27.268 1.523 -51.160 1.00 73.31 201 ASN A O 1
ATOM 1545 N N . ARG A 1 202 ? 26.643 2.977 -49.566 1.00 83.06 202 ARG A N 1
ATOM 1546 C CA . ARG A 1 202 ? 27.983 3.216 -49.018 1.00 83.06 202 ARG A CA 1
ATOM 1547 C C . ARG A 1 202 ? 27.983 3.117 -47.495 1.00 83.06 202 ARG A C 1
ATOM 1549 O O . ARG A 1 202 ? 26.923 3.189 -46.863 1.00 83.06 202 ARG A O 1
ATOM 1556 N N . LEU A 1 203 ? 29.173 2.907 -46.928 1.00 87.31 203 LEU A N 1
ATOM 1557 C CA . LEU A 1 203 ? 29.404 2.982 -45.488 1.00 87.31 203 LEU A CA 1
ATOM 1558 C C . LEU A 1 203 ? 29.621 4.439 -45.086 1.00 87.31 203 LEU A C 1
ATOM 1560 O O . LEU A 1 203 ? 30.423 5.141 -45.697 1.00 87.31 203 LEU A O 1
ATOM 1564 N N . PHE A 1 204 ? 28.938 4.871 -44.034 1.00 86.50 204 PHE A N 1
ATOM 1565 C CA . PHE A 1 204 ? 29.060 6.217 -43.485 1.00 86.50 204 PHE A CA 1
ATOM 1566 C C . PHE A 1 204 ? 29.491 6.143 -42.022 1.00 86.50 204 PHE A C 1
ATOM 1568 O O . PHE A 1 204 ? 28.870 5.433 -41.232 1.00 86.50 204 PHE A O 1
ATOM 1575 N N . ALA A 1 205 ? 30.547 6.856 -41.652 1.00 88.56 205 ALA A N 1
ATOM 1576 C CA . ALA A 1 205 ? 31.031 6.948 -40.285 1.00 88.56 205 ALA A CA 1
ATOM 1577 C C . ALA A 1 205 ? 30.555 8.234 -39.612 1.00 88.56 205 ALA A C 1
ATOM 1579 O O . ALA A 1 205 ? 30.503 9.299 -40.224 1.00 88.56 205 ALA A O 1
ATOM 1580 N N . ARG A 1 206 ? 30.234 8.124 -38.326 1.00 86.31 206 ARG A N 1
ATOM 1581 C CA . ARG A 1 206 ? 29.878 9.238 -37.450 1.00 86.31 206 ARG A CA 1
ATOM 1582 C C . ARG A 1 206 ? 30.605 9.065 -36.125 1.00 86.31 206 ARG A C 1
ATOM 1584 O O . ARG A 1 206 ? 30.388 8.061 -35.457 1.00 86.31 206 ARG A O 1
ATOM 1591 N N . ILE A 1 207 ? 31.434 10.030 -35.762 1.00 86.56 207 ILE A N 1
ATOM 1592 C CA . ILE A 1 207 ? 32.293 10.039 -34.583 1.00 86.56 207 ILE A CA 1
ATOM 1593 C C . ILE A 1 207 ? 31.888 11.225 -33.714 1.00 86.56 207 ILE A C 1
ATOM 1595 O O . ILE A 1 207 ? 31.970 12.369 -34.154 1.00 86.56 207 ILE A O 1
ATOM 1599 N N . GLU A 1 208 ? 31.441 10.951 -32.494 1.00 79.94 208 GLU A N 1
ATOM 1600 C CA . GLU A 1 208 ? 31.127 11.980 -31.498 1.00 79.94 208 GLU A CA 1
ATOM 1601 C C . GLU A 1 208 ? 32.223 11.985 -30.423 1.00 79.94 208 GLU A C 1
ATOM 1603 O O . GLU A 1 208 ? 32.427 11.002 -29.701 1.00 79.94 208 GLU A O 1
ATOM 1608 N N . THR A 1 209 ? 32.961 13.092 -30.339 1.00 73.81 209 THR A N 1
ATOM 1609 C CA . THR A 1 209 ? 33.886 13.405 -29.248 1.00 73.81 209 THR A CA 1
ATOM 1610 C C . THR A 1 209 ? 33.139 14.260 -28.236 1.00 73.81 209 THR A C 1
ATOM 1612 O O . THR A 1 209 ? 32.808 15.411 -28.511 1.00 73.81 209 THR A O 1
ATOM 1615 N N . GLY A 1 210 ? 32.835 13.686 -27.071 1.00 59.84 210 GLY A N 1
ATOM 1616 C CA . GLY A 1 210 ? 32.204 14.411 -25.971 1.00 59.84 210 GLY A CA 1
ATOM 1617 C C . GLY A 1 210 ? 33.187 15.386 -25.332 1.00 59.84 210 GLY A C 1
ATOM 1618 O O . GLY A 1 210 ? 33.811 15.049 -24.332 1.00 59.84 210 GLY A O 1
ATOM 1619 N N . GLU A 1 211 ? 33.335 16.574 -25.907 1.00 45.03 211 GLU A N 1
ATOM 1620 C CA . GLU A 1 211 ? 33.964 17.706 -25.233 1.00 45.03 211 GLU A CA 1
ATOM 1621 C C . GLU A 1 211 ? 32.851 18.490 -24.530 1.00 45.03 211 GLU A C 1
ATOM 1623 O O . GLU A 1 211 ? 32.194 19.359 -25.103 1.00 45.03 211 GLU A O 1
ATOM 1628 N N . GLU A 1 212 ? 32.556 18.117 -23.283 1.00 39.38 212 GLU A N 1
ATOM 1629 C CA . GLU A 1 212 ? 31.686 18.937 -22.450 1.00 39.38 212 GLU A CA 1
ATOM 1630 C C . GLU A 1 212 ? 32.430 20.239 -22.138 1.00 39.38 212 GLU A C 1
ATOM 1632 O O . GLU A 1 212 ? 33.408 20.252 -21.387 1.00 39.38 212 GLU A O 1
ATOM 1637 N N . THR A 1 213 ? 31.932 21.365 -22.661 1.00 34.75 213 THR A N 1
ATOM 1638 C CA . THR A 1 213 ? 32.113 22.652 -21.986 1.00 34.75 213 THR A CA 1
ATOM 1639 C C . THR A 1 213 ? 31.794 22.418 -20.519 1.00 34.75 213 THR A C 1
ATOM 1641 O O . THR A 1 213 ? 30.675 22.014 -20.198 1.00 34.75 213 THR A O 1
ATOM 1644 N N . ALA A 1 214 ? 32.780 22.626 -19.650 1.00 36.94 214 ALA A N 1
ATOM 1645 C CA . ALA A 1 214 ? 32.680 22.433 -18.215 1.00 36.94 214 ALA A CA 1
ATOM 1646 C C . ALA A 1 214 ? 31.663 23.405 -17.587 1.00 36.94 214 ALA A C 1
ATOM 1648 O O . ALA A 1 214 ? 32.009 24.321 -16.849 1.00 36.94 214 ALA A O 1
ATOM 1649 N N . THR A 1 215 ? 30.376 23.198 -17.835 1.00 33.97 215 THR A N 1
ATOM 1650 C CA . THR A 1 215 ? 29.326 23.558 -16.898 1.00 33.97 215 THR A CA 1
ATOM 1651 C C . THR A 1 215 ? 29.145 22.339 -16.029 1.00 33.97 215 THR A C 1
ATOM 1653 O O . THR A 1 215 ? 28.474 21.387 -16.418 1.00 33.97 215 THR A O 1
ATOM 1656 N N . SER A 1 216 ? 29.817 22.356 -14.877 1.00 37.19 216 SER A N 1
ATOM 1657 C CA . SER A 1 216 ? 29.783 21.289 -13.890 1.00 37.19 216 SER A CA 1
ATOM 1658 C C . SER A 1 216 ? 28.343 20.823 -13.667 1.00 37.19 216 SER A C 1
ATOM 1660 O O . SER A 1 216 ? 27.575 21.458 -12.934 1.00 37.19 216 SER A O 1
ATOM 1662 N N . SER A 1 217 ? 27.980 19.681 -14.243 1.00 40.12 217 SER A N 1
ATOM 1663 C CA . SER A 1 217 ? 26.952 18.860 -13.639 1.00 40.12 217 SER A CA 1
ATOM 1664 C C . SER A 1 217 ? 27.602 18.322 -12.369 1.00 40.12 217 SER A C 1
ATOM 1666 O O . SER A 1 217 ? 28.325 17.330 -12.336 1.00 40.12 217 SER A O 1
ATOM 1668 N N . THR A 1 218 ? 27.463 19.100 -11.298 1.00 40.81 218 THR A N 1
ATOM 1669 C CA . THR A 1 218 ? 27.854 18.693 -9.958 1.00 40.81 218 THR A CA 1
ATOM 1670 C C . THR A 1 218 ? 27.070 17.425 -9.665 1.00 40.81 218 THR A C 1
ATOM 1672 O O . THR A 1 218 ? 25.871 17.454 -9.389 1.00 40.81 218 THR A O 1
ATOM 1675 N N . SER A 1 219 ? 27.758 16.295 -9.841 1.00 51.97 219 SER A N 1
ATOM 1676 C CA . SER A 1 219 ? 27.258 14.951 -9.605 1.00 51.97 219 SER A CA 1
ATOM 1677 C C . SER A 1 219 ? 26.463 14.954 -8.310 1.00 51.97 219 SER A C 1
ATOM 1679 O O . SER A 1 219 ? 26.959 15.394 -7.277 1.00 51.97 219 SER A O 1
ATOM 1681 N N . VAL A 1 220 ? 25.218 14.484 -8.367 1.00 61.16 220 VAL A N 1
ATOM 1682 C CA . VAL A 1 220 ? 24.238 14.456 -7.264 1.00 61.16 220 VAL A CA 1
ATOM 1683 C C . VAL A 1 220 ? 24.845 13.967 -5.934 1.00 61.16 220 VAL A C 1
ATOM 1685 O O . VAL A 1 220 ? 24.394 14.350 -4.856 1.00 61.16 220 VAL A O 1
ATOM 1688 N N . TRP A 1 221 ? 25.912 13.171 -5.995 1.00 57.31 221 TRP A N 1
ATOM 1689 C CA . TRP A 1 221 ? 26.708 12.729 -4.857 1.00 57.31 221 TRP A CA 1
ATOM 1690 C C . TRP A 1 221 ? 27.379 13.847 -4.048 1.00 57.31 221 TRP A C 1
ATOM 1692 O O . TRP A 1 221 ? 27.426 13.730 -2.825 1.00 57.31 221 TRP A O 1
ATOM 1702 N N . SER A 1 222 ? 27.843 14.939 -4.660 1.00 65.19 222 SER A N 1
ATOM 1703 C CA . SER A 1 222 ? 28.444 16.060 -3.922 1.00 65.19 222 SER A CA 1
ATOM 1704 C C . SER A 1 222 ? 27.407 16.763 -3.041 1.00 65.19 222 SER A C 1
ATOM 1706 O O . SER A 1 222 ? 27.673 17.034 -1.871 1.00 65.19 222 SER A O 1
ATOM 1708 N N . PHE A 1 223 ? 26.180 16.942 -3.542 1.00 69.56 223 PHE A N 1
ATOM 1709 C CA . PHE A 1 223 ? 25.056 17.445 -2.750 1.00 69.56 223 PHE A CA 1
ATOM 1710 C C . PHE A 1 223 ? 24.662 16.477 -1.633 1.00 69.56 223 PHE A C 1
ATOM 1712 O O . PHE A 1 223 ? 24.405 16.909 -0.512 1.00 69.56 223 PHE A O 1
ATOM 1719 N N . VAL A 1 224 ? 24.650 15.168 -1.896 1.00 76.56 224 VAL A N 1
ATOM 1720 C CA . VAL A 1 224 ? 24.348 14.157 -0.868 1.00 76.56 224 VAL A CA 1
ATOM 1721 C C . VAL A 1 224 ? 25.399 14.167 0.245 1.00 76.56 224 VAL A C 1
ATOM 1723 O O . VAL A 1 224 ? 25.031 14.121 1.418 1.00 76.56 224 VAL A O 1
ATOM 1726 N N . LEU A 1 225 ? 26.685 14.283 -0.094 1.00 82.31 225 LEU A N 1
ATOM 1727 C CA . LEU A 1 225 ? 27.771 14.351 0.886 1.00 82.31 225 LEU A CA 1
ATOM 1728 C C . LEU A 1 225 ? 27.771 15.678 1.660 1.00 82.31 225 LEU A C 1
ATOM 1730 O O . LEU A 1 225 ? 27.957 15.666 2.876 1.00 82.31 225 LEU A O 1
ATOM 1734 N N . ALA A 1 226 ? 27.467 16.804 1.009 1.00 83.00 226 ALA A N 1
ATOM 1735 C CA . ALA A 1 226 ? 27.322 18.099 1.676 1.00 83.00 226 ALA A CA 1
ATOM 1736 C C . ALA A 1 226 ? 26.115 18.129 2.637 1.00 83.00 226 ALA A C 1
ATOM 1738 O O . ALA A 1 226 ? 26.218 18.597 3.775 1.00 83.00 226 ALA A O 1
ATOM 1739 N N . ILE A 1 227 ? 24.971 17.569 2.228 1.00 88.06 227 ILE A N 1
ATOM 1740 C CA . ILE A 1 227 ? 23.783 17.444 3.086 1.00 88.06 227 ILE A CA 1
ATOM 1741 C C . ILE A 1 227 ? 24.061 16.480 4.249 1.00 88.06 227 ILE A C 1
ATOM 1743 O O . ILE A 1 227 ? 23.704 16.769 5.389 1.00 88.06 227 ILE A O 1
ATOM 1747 N N . ALA A 1 228 ? 24.745 15.359 4.008 1.00 88.00 228 ALA A N 1
ATOM 1748 C CA . ALA A 1 228 ? 25.133 14.440 5.076 1.00 88.00 228 ALA A CA 1
ATOM 1749 C C . ALA A 1 228 ? 26.086 15.105 6.085 1.00 88.00 228 ALA A C 1
ATOM 1751 O O . ALA A 1 228 ? 25.876 14.978 7.292 1.00 88.00 228 ALA A O 1
ATOM 1752 N N . GLY A 1 229 ? 27.074 15.870 5.608 1.00 92.50 229 GLY A N 1
ATOM 1753 C CA . GLY A 1 229 ? 28.003 16.621 6.455 1.00 92.50 229 GLY A CA 1
ATOM 1754 C C . GLY A 1 229 ? 27.302 17.671 7.319 1.00 92.50 229 GLY A C 1
ATOM 1755 O O . GLY A 1 229 ? 27.511 17.718 8.531 1.00 92.50 229 GLY A O 1
ATOM 1756 N N . THR A 1 230 ? 26.400 18.463 6.736 1.00 92.44 230 THR A N 1
ATOM 1757 C CA . THR A 1 230 ? 25.629 19.477 7.483 1.00 92.44 230 THR A CA 1
ATOM 1758 C C . THR A 1 230 ? 24.691 18.862 8.524 1.00 92.44 230 THR A C 1
ATOM 1760 O O . THR A 1 230 ? 24.614 19.361 9.648 1.00 92.44 230 THR A O 1
ATOM 1763 N N . VAL A 1 231 ? 24.031 17.740 8.214 1.00 94.50 231 VAL A N 1
ATOM 1764 C CA . VAL A 1 231 ? 23.195 17.008 9.183 1.00 94.50 231 VAL A CA 1
ATOM 1765 C C . VAL A 1 231 ? 24.036 16.454 10.335 1.00 94.50 231 VAL A C 1
ATOM 1767 O O . VAL A 1 231 ? 23.621 16.535 11.495 1.00 94.50 231 VAL A O 1
ATOM 1770 N N . LEU A 1 232 ? 25.230 15.931 10.043 1.00 94.69 232 LEU A N 1
ATOM 1771 C CA . LEU A 1 232 ? 26.139 15.396 11.055 1.00 94.69 232 LEU A CA 1
ATOM 1772 C C . LEU A 1 232 ? 26.644 16.518 11.977 1.00 94.69 232 LEU A C 1
ATOM 1774 O O . LEU A 1 232 ? 26.553 16.386 13.199 1.00 94.69 232 LEU A O 1
ATOM 1778 N N . MET A 1 233 ? 27.031 17.669 11.422 1.00 95.25 233 MET A N 1
ATOM 1779 C CA . MET A 1 233 ? 27.437 18.842 12.206 1.00 95.25 233 MET A CA 1
ATOM 1780 C C . MET A 1 233 ? 26.307 19.379 13.094 1.00 95.25 233 MET A C 1
ATOM 1782 O O . MET A 1 233 ? 26.519 19.605 14.286 1.00 95.25 233 MET A O 1
ATOM 1786 N N . LEU A 1 234 ? 25.084 19.503 12.567 1.00 95.38 234 LEU A N 1
ATOM 1787 C CA . LEU A 1 234 ? 23.922 19.913 13.366 1.00 95.38 234 LEU A CA 1
ATOM 1788 C C . LEU A 1 234 ? 23.620 18.918 14.493 1.00 95.38 234 LEU A C 1
ATOM 1790 O O . LEU A 1 234 ? 23.282 19.331 15.602 1.00 95.38 234 LEU A O 1
ATOM 1794 N N . SER A 1 235 ? 23.784 17.614 14.247 1.00 93.88 235 SER A N 1
ATOM 1795 C CA . SER A 1 235 ? 23.587 16.586 15.272 1.00 93.88 235 SER A CA 1
ATOM 1796 C C . SER A 1 235 ? 24.616 16.683 16.407 1.00 93.88 235 SER A C 1
ATOM 1798 O O . SER A 1 235 ? 24.238 16.601 17.578 1.00 93.88 235 SER A O 1
ATOM 1800 N N . ILE A 1 236 ? 25.891 16.950 16.090 1.00 95.50 236 ILE A N 1
ATOM 1801 C CA . ILE A 1 236 ? 26.955 17.147 17.085 1.00 95.50 236 ILE A CA 1
ATOM 1802 C C . ILE A 1 236 ? 26.675 18.402 17.916 1.00 95.50 236 ILE A C 1
ATOM 1804 O O . ILE A 1 236 ? 26.725 18.342 19.145 1.00 95.50 236 ILE A O 1
ATOM 1808 N N . ILE A 1 237 ? 26.311 19.516 17.274 1.00 96.00 237 ILE A N 1
ATOM 1809 C CA . ILE A 1 237 ? 25.972 20.770 17.965 1.00 96.00 237 ILE A CA 1
ATOM 1810 C C . ILE A 1 237 ? 24.809 20.551 18.942 1.00 96.00 237 ILE A C 1
ATOM 1812 O O . ILE A 1 237 ? 24.878 20.971 20.098 1.00 96.00 237 ILE A O 1
ATOM 1816 N N . LEU A 1 238 ? 23.766 19.828 18.528 1.00 95.38 238 LEU A N 1
ATOM 1817 C CA . LEU A 1 238 ? 22.599 19.553 19.368 1.00 95.38 238 LEU A CA 1
ATOM 1818 C C . LEU A 1 238 ? 22.951 18.653 20.568 1.00 95.38 238 LEU A C 1
ATOM 1820 O O . LEU A 1 238 ? 22.453 18.874 21.675 1.00 95.38 238 LEU A O 1
ATOM 1824 N N . ILE A 1 239 ? 23.868 17.695 20.386 1.00 95.62 239 ILE A N 1
ATOM 1825 C CA . ILE A 1 239 ? 24.416 16.865 21.471 1.00 95.62 239 ILE A CA 1
ATOM 1826 C C . ILE A 1 239 ? 25.249 17.707 22.448 1.00 95.62 239 ILE A C 1
ATOM 1828 O O . ILE A 1 239 ? 25.113 17.533 23.663 1.00 95.62 239 ILE A O 1
ATOM 1832 N N . ILE A 1 240 ? 26.081 18.628 21.953 1.00 95.69 240 ILE A N 1
ATOM 1833 C CA . ILE A 1 240 ? 26.891 19.527 22.789 1.00 95.69 240 ILE A CA 1
ATOM 1834 C C . ILE A 1 240 ? 25.981 20.449 23.608 1.00 95.69 240 ILE A C 1
ATOM 1836 O O . ILE A 1 240 ? 26.131 20.522 24.828 1.00 95.69 240 ILE A O 1
ATOM 1840 N N . ILE A 1 241 ? 24.981 21.078 22.982 1.00 95.44 241 ILE A N 1
ATOM 1841 C CA . ILE A 1 241 ? 23.996 21.922 23.676 1.00 95.44 241 ILE A CA 1
ATOM 1842 C C . ILE A 1 241 ? 23.259 21.109 24.742 1.00 95.44 241 ILE A C 1
ATOM 1844 O O . ILE A 1 241 ? 23.159 21.544 25.890 1.00 95.44 241 ILE A O 1
ATOM 1848 N N . TYR A 1 242 ? 22.797 19.900 24.410 1.00 94.38 242 TYR A N 1
ATOM 1849 C CA . TYR A 1 242 ? 22.142 19.022 25.377 1.00 94.38 242 TYR A CA 1
ATOM 1850 C C . TYR A 1 242 ? 23.057 18.700 26.566 1.00 94.38 242 TYR A C 1
ATOM 1852 O O . TYR A 1 242 ? 22.627 18.813 27.713 1.00 94.38 242 TYR A O 1
ATOM 1860 N N . ARG A 1 243 ? 24.332 18.366 26.323 1.00 92.94 243 ARG A N 1
ATOM 1861 C CA . ARG A 1 243 ? 25.334 18.096 27.371 1.00 92.94 243 ARG A CA 1
ATOM 1862 C C . ARG A 1 243 ? 25.587 19.320 28.257 1.00 92.94 243 ARG A C 1
ATOM 1864 O O . ARG A 1 243 ? 25.684 19.160 29.475 1.00 92.94 243 ARG A O 1
ATOM 1871 N N . LEU A 1 244 ? 25.656 20.521 27.680 1.00 93.75 244 LEU A N 1
ATOM 1872 C CA . LEU A 1 244 ? 25.833 21.776 28.419 1.00 93.75 244 LEU A CA 1
ATOM 1873 C C . LEU A 1 244 ? 24.607 22.110 29.276 1.00 93.75 244 LEU A C 1
ATOM 1875 O O . LEU A 1 244 ? 24.753 22.434 30.455 1.00 93.75 244 LEU A O 1
ATOM 1879 N N . VAL A 1 245 ? 23.397 21.953 28.732 1.00 92.81 245 VAL A N 1
ATOM 1880 C CA . VAL A 1 245 ? 22.146 22.133 29.484 1.00 92.81 245 VAL A CA 1
ATOM 1881 C C . VAL A 1 245 ? 22.048 21.114 30.617 1.00 92.81 245 VAL A C 1
ATOM 1883 O O . VAL A 1 245 ? 21.702 21.485 31.739 1.00 92.81 245 VAL A O 1
ATOM 1886 N N . LEU A 1 246 ? 22.400 19.847 30.370 1.00 87.94 246 LEU A N 1
ATOM 1887 C CA . LEU A 1 246 ? 22.414 18.815 31.407 1.00 87.94 246 LEU A CA 1
ATOM 1888 C C . LEU A 1 246 ? 23.417 19.146 32.517 1.00 87.94 246 LEU A C 1
ATOM 1890 O O . LEU A 1 246 ? 23.081 19.012 33.691 1.00 87.94 246 LEU A O 1
ATOM 1894 N N . ARG A 1 247 ? 24.626 19.608 32.162 1.00 89.88 247 ARG A N 1
ATOM 1895 C CA . ARG A 1 247 ? 25.636 20.058 33.134 1.00 89.88 247 ARG A CA 1
ATOM 1896 C C . ARG A 1 247 ? 25.128 21.235 33.963 1.00 89.88 247 ARG A C 1
ATOM 1898 O O . ARG A 1 247 ? 25.216 21.183 35.185 1.00 89.88 247 ARG A O 1
ATOM 1905 N N . LYS A 1 248 ? 24.532 22.249 33.326 1.00 91.25 248 LYS A N 1
ATOM 1906 C CA . LYS A 1 248 ? 23.987 23.424 34.023 1.00 91.25 248 LYS A CA 1
ATOM 1907 C C . LYS A 1 248 ? 22.850 23.044 34.974 1.00 91.25 248 LYS A C 1
ATOM 1909 O O . LYS A 1 248 ? 22.858 23.474 36.122 1.00 91.25 248 LYS A O 1
ATOM 1914 N N . ARG A 1 249 ? 21.919 22.187 34.537 1.00 85.50 249 ARG A N 1
ATOM 1915 C CA . ARG A 1 249 ? 20.816 21.690 35.379 1.00 85.50 249 ARG A CA 1
ATOM 1916 C C . ARG A 1 249 ? 21.316 20.858 36.559 1.00 85.50 249 ARG A C 1
ATOM 1918 O O . ARG A 1 249 ? 20.806 21.029 37.658 1.00 85.50 249 ARG A O 1
ATOM 1925 N N . ARG A 1 250 ? 22.331 20.006 36.360 1.00 83.19 250 ARG A N 1
ATOM 1926 C CA . ARG A 1 250 ? 22.964 19.241 37.450 1.00 83.19 250 ARG A CA 1
ATOM 1927 C C . ARG A 1 250 ? 23.644 20.158 38.466 1.00 83.19 250 ARG A C 1
ATOM 1929 O O . ARG A 1 250 ? 23.411 19.989 39.654 1.00 83.19 250 ARG A O 1
ATOM 1936 N N . ALA A 1 251 ? 24.395 21.163 38.013 1.00 86.81 251 ALA A N 1
ATOM 1937 C CA . ALA A 1 251 ? 25.034 22.135 38.902 1.00 86.81 251 ALA A CA 1
ATOM 1938 C C . ALA A 1 251 ? 24.008 22.984 39.678 1.00 86.81 251 ALA A C 1
ATOM 1940 O O . ALA A 1 251 ? 24.191 23.250 40.862 1.00 86.81 251 ALA A O 1
ATOM 1941 N N . GLN A 1 252 ? 22.905 23.382 39.035 1.00 85.75 252 GLN A N 1
ATOM 1942 C CA . GLN A 1 252 ? 21.804 24.084 39.702 1.00 85.75 252 GLN A CA 1
ATOM 1943 C C . GLN A 1 252 ? 21.096 23.199 40.733 1.00 85.75 252 GLN A C 1
ATOM 1945 O O . GLN A 1 252 ? 20.826 23.668 41.834 1.00 85.75 252 GLN A O 1
ATOM 1950 N N . LEU A 1 253 ? 20.827 21.931 40.405 1.00 79.56 253 LEU A N 1
ATOM 1951 C CA . LEU A 1 253 ? 20.238 20.980 41.347 1.00 79.56 253 LEU A CA 1
ATOM 1952 C C . LEU A 1 253 ? 21.169 20.757 42.544 1.00 79.56 253 LEU A C 1
ATOM 1954 O O . LEU A 1 253 ? 20.715 20.843 43.674 1.00 79.56 253 LEU A O 1
ATOM 1958 N N . GLN A 1 254 ? 22.471 20.580 42.308 1.00 82.25 254 GLN A N 1
ATOM 1959 C CA . GLN A 1 254 ? 23.469 20.404 43.364 1.00 82.25 254 GLN A CA 1
ATOM 1960 C C . GLN A 1 254 ? 23.543 21.618 44.301 1.00 82.25 254 GLN A C 1
ATOM 1962 O O . GLN A 1 254 ? 23.571 21.449 45.512 1.00 82.25 254 GLN A O 1
ATOM 1967 N N . ARG A 1 255 ? 23.486 22.849 43.769 1.00 83.00 255 ARG A N 1
ATOM 1968 C CA . ARG A 1 255 ? 23.415 24.067 44.598 1.00 83.00 255 ARG A CA 1
ATOM 1969 C C . ARG A 1 255 ? 22.131 24.139 45.423 1.00 83.00 255 ARG A C 1
ATOM 1971 O O . ARG A 1 255 ? 22.193 24.517 46.583 1.00 83.00 255 ARG A O 1
ATOM 1978 N N . ARG A 1 256 ? 20.984 23.771 44.843 1.00 80.81 256 ARG A N 1
ATOM 1979 C CA . ARG A 1 256 ? 19.689 23.785 45.544 1.00 80.81 256 ARG A CA 1
ATOM 1980 C C . ARG A 1 256 ? 19.579 22.695 46.611 1.00 80.81 256 ARG A C 1
ATOM 1982 O O . ARG A 1 256 ? 18.970 22.943 47.643 1.00 80.81 256 ARG A O 1
ATOM 1989 N N . VAL A 1 257 ? 20.189 21.533 46.375 1.00 77.44 257 VAL A N 1
ATOM 1990 C CA . VAL A 1 257 ? 20.316 20.451 47.363 1.00 77.44 257 VAL A CA 1
ATOM 1991 C C . VAL A 1 257 ? 21.251 20.877 48.497 1.00 77.44 257 VAL A C 1
ATOM 1993 O O . VAL A 1 257 ? 20.863 20.783 49.653 1.00 77.44 257 VAL A O 1
ATOM 1996 N N . ASN A 1 258 ? 22.423 21.448 48.190 1.00 77.25 258 ASN A N 1
ATOM 1997 C CA . ASN A 1 258 ? 23.343 21.967 49.213 1.00 77.25 258 ASN A CA 1
ATOM 1998 C C . ASN A 1 258 ? 22.740 23.128 50.025 1.00 77.25 258 ASN A C 1
ATOM 2000 O O . ASN A 1 258 ? 23.084 23.302 51.186 1.00 77.25 258 ASN A O 1
ATOM 2004 N N . ALA A 1 259 ? 21.848 23.920 49.421 1.00 82.56 259 ALA A N 1
ATOM 2005 C CA . ALA A 1 259 ? 21.111 24.988 50.093 1.00 82.56 259 ALA A CA 1
ATOM 2006 C C . ALA A 1 259 ? 19.869 24.492 50.866 1.00 82.56 259 ALA A C 1
ATOM 2008 O O . ALA A 1 259 ? 19.128 25.317 51.392 1.00 82.56 259 ALA A O 1
ATOM 2009 N N . GLY A 1 260 ? 19.597 23.179 50.891 1.00 74.00 260 GLY A N 1
ATOM 2010 C CA . GLY A 1 260 ? 18.463 22.586 51.611 1.00 74.00 260 GLY A CA 1
ATOM 2011 C C . GLY A 1 260 ? 17.080 22.917 51.035 1.00 74.00 260 GLY A C 1
ATOM 2012 O O . GLY A 1 260 ? 16.071 22.687 51.686 1.00 74.00 260 GLY A O 1
ATOM 2013 N N . GLN A 1 261 ? 17.001 23.459 49.815 1.00 76.75 261 GLN A N 1
ATOM 2014 C CA . GLN A 1 261 ? 15.751 23.950 49.211 1.00 76.75 261 GLN A CA 1
ATOM 2015 C C . GLN A 1 261 ? 14.949 22.874 48.458 1.00 76.75 261 GLN A C 1
ATOM 2017 O O . GLN A 1 261 ? 13.983 23.196 47.762 1.00 76.75 261 GLN A O 1
ATOM 2022 N N . VAL A 1 262 ? 15.398 21.618 48.472 1.00 71.56 262 VAL A N 1
ATOM 2023 C CA . VAL A 1 262 ? 14.798 20.529 47.692 1.00 71.56 262 VAL A CA 1
ATOM 2024 C C . VAL A 1 262 ? 14.607 19.322 48.590 1.00 71.56 262 VAL A C 1
ATOM 2026 O O . VAL A 1 262 ? 15.586 18.732 49.039 1.00 71.56 262 VAL A O 1
ATOM 2029 N N . ASP A 1 263 ? 13.348 18.940 48.777 1.00 67.06 263 ASP A N 1
ATOM 2030 C CA . ASP A 1 263 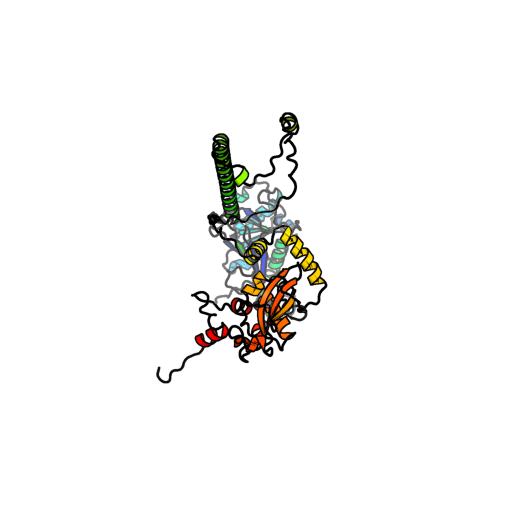? 12.971 17.715 49.469 1.00 67.06 263 ASP A CA 1
ATOM 2031 C C . ASP A 1 263 ? 13.365 16.494 48.634 1.00 67.06 263 ASP A C 1
ATOM 2033 O O . ASP A 1 263 ? 12.858 16.262 47.530 1.00 67.06 263 ASP A O 1
ATOM 2037 N N . ILE A 1 264 ? 14.317 15.722 49.147 1.00 67.69 264 ILE A N 1
ATOM 2038 C CA . ILE A 1 264 ? 14.893 14.561 48.458 1.00 67.69 264 ILE A CA 1
ATOM 2039 C C . ILE A 1 264 ? 13.877 13.404 48.436 1.00 67.69 264 ILE A C 1
ATOM 2041 O O . ILE A 1 264 ? 13.844 12.629 47.477 1.00 67.69 264 ILE A O 1
ATOM 2045 N N . GLU A 1 265 ? 12.985 13.348 49.432 1.00 62.41 265 GLU A N 1
ATOM 2046 C CA . GLU A 1 265 ? 11.911 12.353 49.544 1.00 62.41 265 GLU A CA 1
ATOM 2047 C C . GLU A 1 265 ? 10.819 12.545 48.480 1.00 62.41 265 GLU A C 1
ATOM 2049 O O . GLU A 1 265 ? 10.350 11.577 47.877 1.00 62.41 265 GLU A O 1
ATOM 2054 N N . ALA A 1 266 ? 10.487 13.796 48.141 1.00 63.84 266 ALA A N 1
ATOM 2055 C CA . ALA A 1 266 ? 9.511 14.116 47.096 1.00 63.84 266 ALA A CA 1
ATOM 2056 C C . ALA A 1 266 ? 9.990 13.733 45.678 1.00 63.84 266 ALA A C 1
ATOM 2058 O O . ALA A 1 266 ? 9.178 13.543 44.771 1.00 63.84 266 ALA A O 1
ATOM 2059 N N . LEU A 1 267 ? 11.308 13.595 45.470 1.00 65.06 267 LEU A N 1
ATOM 2060 C CA . LEU A 1 267 ? 11.909 13.175 44.197 1.00 65.06 267 LEU A CA 1
ATOM 2061 C C . LEU A 1 267 ? 11.972 11.647 44.014 1.00 65.06 267 LEU A C 1
ATOM 2063 O O . LEU A 1 267 ? 12.421 11.195 42.957 1.00 65.06 267 LEU A O 1
ATOM 2067 N N . ALA A 1 268 ? 11.515 10.857 44.996 1.00 57.16 268 ALA A N 1
ATOM 2068 C CA . ALA A 1 268 ? 11.466 9.390 44.958 1.00 57.16 268 ALA A CA 1
ATOM 2069 C C . ALA A 1 268 ? 12.802 8.715 44.563 1.00 57.16 268 ALA A C 1
ATOM 2071 O O . ALA A 1 268 ? 12.822 7.636 43.963 1.00 57.16 268 ALA A O 1
ATOM 2072 N N . LEU A 1 269 ? 13.939 9.340 44.893 1.00 59.53 269 LEU A N 1
ATOM 2073 C CA . LEU A 1 269 ? 15.282 8.769 44.740 1.00 59.53 269 LEU A CA 1
ATOM 2074 C C . LEU A 1 269 ? 15.571 7.813 45.912 1.00 59.53 269 LEU A C 1
ATOM 2076 O O . LEU A 1 269 ? 16.511 8.002 46.674 1.00 59.53 269 LEU A O 1
ATOM 2080 N N . ASN A 1 270 ? 14.749 6.772 46.059 1.00 54.38 270 ASN A N 1
ATOM 2081 C CA . ASN A 1 270 ? 14.725 5.904 47.247 1.00 54.38 270 ASN A CA 1
ATOM 2082 C C . ASN A 1 270 ? 15.864 4.869 47.309 1.00 54.38 270 ASN A C 1
ATOM 2084 O O . ASN A 1 270 ? 15.850 3.988 48.163 1.00 54.38 270 ASN A O 1
ATOM 2088 N N . GLN A 1 271 ? 16.847 4.934 46.409 1.00 55.53 271 GLN A N 1
ATOM 2089 C CA . GLN A 1 271 ? 18.018 4.057 46.434 1.00 55.53 271 GLN A CA 1
ATOM 2090 C C . GLN A 1 271 ? 19.266 4.848 46.050 1.00 55.53 271 GLN A C 1
ATOM 2092 O O . GLN A 1 271 ? 19.598 4.993 44.874 1.00 55.53 271 GLN A O 1
ATOM 2097 N N . MET A 1 272 ? 19.967 5.355 47.062 1.00 58.81 272 MET A N 1
ATOM 2098 C CA . MET A 1 272 ? 21.358 5.769 46.922 1.00 58.81 272 MET A CA 1
ATOM 2099 C C . MET A 1 272 ? 22.238 4.599 47.360 1.00 58.81 272 MET A C 1
ATOM 2101 O O . MET A 1 272 ? 22.156 4.140 48.495 1.00 58.81 272 MET A O 1
ATOM 2105 N N . THR A 1 273 ? 23.072 4.088 46.458 1.00 54.00 273 THR A N 1
ATOM 2106 C CA . THR A 1 273 ? 24.121 3.126 46.811 1.00 54.00 273 THR A CA 1
ATOM 2107 C C . THR A 1 273 ? 25.211 3.860 47.588 1.00 54.00 273 THR A C 1
ATOM 2109 O O . THR A 1 273 ? 25.983 4.614 46.994 1.00 54.00 273 THR A O 1
ATOM 2112 N N . ALA A 1 274 ? 25.249 3.673 48.908 1.00 62.91 274 ALA A N 1
ATOM 2113 C CA . ALA A 1 274 ? 26.299 4.204 49.769 1.00 62.91 274 ALA A CA 1
ATOM 2114 C C . ALA A 1 274 ? 27.480 3.214 49.840 1.00 62.91 274 ALA A C 1
ATOM 2116 O O . ALA A 1 274 ? 27.250 2.013 49.994 1.00 62.91 274 ALA A O 1
ATOM 2117 N N . PRO A 1 275 ? 28.739 3.680 49.741 1.00 77.12 275 PRO A N 1
ATOM 2118 C CA . PRO A 1 275 ? 29.909 2.850 50.007 1.00 77.12 275 PRO A CA 1
ATOM 2119 C C . PRO A 1 275 ? 29.849 2.257 51.419 1.00 77.12 275 PRO A C 1
ATOM 2121 O O . PRO A 1 275 ? 29.591 2.979 52.384 1.00 77.12 275 PRO A O 1
ATOM 2124 N N . GLN A 1 276 ? 30.133 0.958 51.546 1.00 71.69 276 GLN A N 1
ATOM 2125 C CA . GLN A 1 276 ? 30.051 0.212 52.811 1.00 71.69 276 GLN A CA 1
ATOM 2126 C C . GLN A 1 276 ? 30.865 0.865 53.945 1.00 71.69 276 GLN A C 1
ATOM 2128 O O . GLN A 1 276 ? 30.468 0.857 55.105 1.00 71.69 276 GLN A O 1
ATOM 2133 N N . GLU A 1 277 ? 31.983 1.495 53.589 1.00 83.50 277 GLU A N 1
ATOM 2134 C CA . GLU A 1 277 ? 32.897 2.184 54.503 1.00 83.50 277 GLU A CA 1
ATOM 2135 C C . GLU A 1 277 ? 32.255 3.377 55.234 1.00 83.50 277 GLU A C 1
ATOM 2137 O O . GLU A 1 277 ? 32.652 3.711 56.349 1.00 83.50 277 GLU A O 1
ATOM 2142 N N . ILE A 1 278 ? 31.251 4.011 54.618 1.00 75.94 278 ILE A N 1
ATOM 2143 C CA . ILE A 1 278 ? 30.491 5.123 55.204 1.00 75.94 278 ILE A CA 1
ATOM 2144 C C . ILE A 1 278 ? 29.355 4.586 56.076 1.00 75.94 278 ILE A C 1
ATOM 2146 O O . ILE A 1 278 ? 29.123 5.114 57.160 1.00 75.94 278 ILE A O 1
ATOM 2150 N N . VAL A 1 279 ? 28.688 3.513 55.640 1.00 73.25 279 VAL A N 1
ATOM 2151 C CA . VAL A 1 279 ? 27.615 2.850 56.403 1.00 73.25 279 VAL A CA 1
ATOM 2152 C C . VAL A 1 279 ? 28.140 2.355 57.752 1.00 73.25 279 VAL A C 1
ATOM 2154 O O . VAL A 1 279 ? 27.501 2.565 58.776 1.00 73.25 279 VAL A O 1
ATOM 2157 N N . ASN A 1 280 ? 29.352 1.799 57.772 1.00 78.00 280 ASN A N 1
ATOM 2158 C CA . ASN A 1 280 ? 29.984 1.306 58.996 1.00 78.00 280 ASN A CA 1
ATOM 2159 C C . ASN A 1 280 ? 30.362 2.419 59.995 1.00 78.00 280 ASN A C 1
ATOM 2161 O O . ASN A 1 280 ? 30.595 2.127 61.163 1.00 78.00 280 ASN A O 1
ATOM 2165 N N . LYS A 1 281 ? 30.442 3.684 59.554 1.00 82.06 281 LYS A N 1
ATOM 2166 C CA . LYS A 1 281 ? 30.732 4.847 60.414 1.00 82.06 281 LYS A CA 1
ATOM 2167 C C . LYS A 1 281 ? 29.468 5.511 60.967 1.00 82.06 281 LYS A C 1
ATOM 2169 O O . LYS A 1 281 ? 29.583 6.447 61.756 1.00 82.06 281 LYS A O 1
ATOM 2174 N N . MET A 1 282 ? 28.277 5.079 60.547 1.00 76.12 282 MET A N 1
ATOM 2175 C CA . MET A 1 282 ? 27.027 5.644 61.048 1.00 76.12 282 MET A CA 1
ATOM 2176 C C . MET A 1 282 ? 26.717 5.094 62.449 1.00 76.12 282 MET A C 1
ATOM 2178 O O . MET A 1 282 ? 26.806 3.884 62.660 1.00 76.12 282 MET A O 1
ATOM 2182 N N . PRO A 1 283 ? 26.343 5.951 63.415 1.00 73.38 283 PRO A N 1
ATOM 2183 C CA . PRO A 1 283 ? 25.967 5.496 64.745 1.00 73.38 283 PRO A CA 1
ATOM 2184 C C . PRO A 1 283 ? 24.664 4.690 64.678 1.00 73.38 283 PRO A C 1
ATOM 2186 O O . PRO A 1 283 ? 23.656 5.146 64.137 1.00 73.38 283 PRO A O 1
ATOM 2189 N N . LEU A 1 284 ? 24.684 3.484 65.243 1.00 60.88 284 LEU A N 1
ATOM 2190 C CA . LEU A 1 284 ? 23.498 2.651 65.419 1.00 60.88 284 LEU A CA 1
ATOM 2191 C C . LEU A 1 284 ? 22.629 3.240 66.536 1.00 60.88 284 LEU A C 1
ATOM 2193 O O . LEU A 1 284 ? 22.953 3.113 67.714 1.00 60.88 284 LEU A O 1
ATOM 2197 N N . TYR A 1 285 ? 21.515 3.871 66.167 1.00 55.19 285 TYR A N 1
ATOM 2198 C CA . TYR A 1 285 ? 20.448 4.203 67.108 1.00 55.19 285 TYR A CA 1
ATOM 2199 C C . TYR A 1 285 ? 19.517 2.997 67.249 1.00 55.19 285 TYR A C 1
ATOM 2201 O O . TYR A 1 285 ? 18.747 2.673 66.346 1.00 55.19 285 TYR A O 1
ATOM 2209 N N . THR A 1 286 ? 19.585 2.315 68.388 1.00 54.69 286 THR A N 1
ATOM 2210 C CA . THR A 1 286 ? 18.580 1.325 68.780 1.00 54.69 286 THR A CA 1
ATOM 2211 C C . THR A 1 286 ? 17.350 2.058 69.295 1.00 54.69 286 THR A C 1
ATOM 2213 O O . THR A 1 286 ? 17.384 2.658 70.371 1.00 54.69 286 THR A O 1
ATOM 2216 N N . TYR A 1 287 ? 16.262 2.024 68.529 1.00 48.16 287 TYR A N 1
ATOM 2217 C CA . TYR A 1 287 ? 14.963 2.469 69.020 1.00 48.16 287 TYR A CA 1
ATOM 2218 C C . TYR A 1 287 ? 14.526 1.521 70.137 1.00 48.16 287 TYR A C 1
ATOM 2220 O O . TYR A 1 287 ? 14.439 0.312 69.926 1.00 48.16 287 TYR A O 1
ATOM 2228 N N . LEU A 1 288 ? 14.295 2.070 71.331 1.00 48.59 288 LEU A N 1
ATOM 2229 C CA . LEU A 1 288 ? 13.701 1.327 72.436 1.00 48.59 288 LEU A CA 1
ATOM 2230 C C . LEU A 1 288 ? 12.346 0.787 71.969 1.00 48.59 288 LEU A C 1
ATOM 2232 O O . LEU A 1 288 ? 11.489 1.557 71.532 1.00 48.59 288 LEU A O 1
ATOM 2236 N N . GLU A 1 289 ? 12.186 -0.535 72.024 1.00 46.78 289 GLU A N 1
ATOM 2237 C CA . GLU A 1 289 ? 10.929 -1.219 71.733 1.00 46.78 289 GLU A CA 1
ATOM 2238 C C . GLU A 1 289 ? 9.813 -0.624 72.593 1.00 46.78 289 GLU A C 1
ATOM 2240 O O . GLU A 1 289 ? 9.735 -0.844 73.804 1.00 46.78 289 GLU A O 1
ATOM 2245 N N . ILE A 1 290 ? 8.919 0.125 71.954 1.00 46.50 290 ILE A N 1
ATOM 2246 C CA . ILE A 1 290 ? 7.647 0.497 72.554 1.00 46.50 290 ILE A CA 1
ATOM 2247 C C . ILE A 1 290 ? 6.804 -0.778 72.551 1.00 46.50 290 ILE A C 1
ATOM 2249 O O . ILE A 1 290 ? 6.223 -1.148 71.531 1.00 46.50 290 ILE A O 1
ATOM 2253 N N . LYS A 1 291 ? 6.771 -1.480 73.688 1.00 48.66 291 LYS A N 1
ATOM 2254 C CA . LYS A 1 291 ? 5.785 -2.539 73.926 1.00 48.66 291 LYS A CA 1
ATOM 2255 C C . LYS A 1 291 ? 4.390 -1.916 73.800 1.00 48.66 291 LYS A C 1
ATOM 2257 O O . LYS A 1 291 ? 4.099 -0.986 74.555 1.00 48.66 291 LYS A O 1
ATOM 2262 N N . PRO A 1 292 ? 3.531 -2.385 72.879 1.00 44.25 292 PRO A N 1
ATOM 2263 C CA . PRO A 1 292 ? 2.180 -1.861 72.789 1.00 44.25 292 PRO A CA 1
ATOM 2264 C C . PRO A 1 292 ? 1.414 -2.282 74.053 1.00 44.25 292 PRO A C 1
ATOM 2266 O O . PRO A 1 292 ? 1.437 -3.467 74.401 1.00 44.25 292 PRO A O 1
ATOM 2269 N N . PRO A 1 293 ? 0.769 -1.349 74.773 1.00 40.69 293 PRO A N 1
ATOM 2270 C CA . PRO A 1 293 ? -0.081 -1.711 75.887 1.00 40.69 293 PRO A CA 1
ATOM 2271 C C . PRO A 1 293 ? -1.386 -2.329 75.379 1.00 40.69 293 PRO A C 1
ATOM 2273 O O . PRO A 1 293 ? -1.939 -1.944 74.349 1.00 40.69 293 PRO A O 1
ATOM 2276 N N . THR A 1 294 ? -1.818 -3.321 76.147 1.00 46.09 294 THR A N 1
ATOM 2277 C CA . THR A 1 294 ? -3.042 -4.112 76.058 1.00 46.09 294 THR A CA 1
ATOM 2278 C C . THR A 1 294 ? -4.289 -3.270 75.789 1.00 46.09 294 THR A C 1
ATOM 2280 O O . THR A 1 294 ? -4.450 -2.192 76.359 1.00 46.09 294 THR A O 1
ATOM 2283 N N . GLU A 1 295 ? -5.174 -3.812 74.946 1.00 49.72 295 GLU A N 1
ATOM 2284 C CA . GLU A 1 295 ? -6.513 -3.304 74.636 1.00 49.72 295 GLU A CA 1
ATOM 2285 C C . GLU A 1 295 ? -7.237 -2.755 75.872 1.00 49.72 295 GLU A C 1
ATOM 2287 O O . GLU A 1 295 ? -7.560 -3.490 76.807 1.00 49.72 295 GLU A O 1
ATOM 2292 N N . ALA A 1 296 ? -7.544 -1.459 75.826 1.00 38.28 296 ALA A N 1
ATOM 2293 C CA . ALA A 1 296 ? -8.559 -0.834 76.651 1.00 38.28 296 ALA A CA 1
ATOM 2294 C C . ALA A 1 296 ? -9.588 -0.165 75.734 1.00 38.28 296 ALA A C 1
ATOM 2296 O O . ALA A 1 296 ? -9.277 0.658 74.875 1.00 38.28 296 ALA A O 1
ATOM 2297 N N . THR A 1 297 ? -10.820 -0.607 75.921 1.00 48.72 297 THR A N 1
ATOM 2298 C CA . THR A 1 297 ? -12.078 -0.139 75.352 1.00 48.72 297 THR A CA 1
ATOM 2299 C C . THR A 1 297 ? -12.313 1.362 75.600 1.00 48.72 297 THR A C 1
ATOM 2301 O O . THR A 1 297 ? -11.909 1.865 76.645 1.00 48.72 297 THR A O 1
ATOM 2304 N N . LEU A 1 298 ? -13.128 1.986 74.725 1.00 38.84 298 LEU A N 1
ATOM 2305 C CA . LEU A 1 298 ? -13.778 3.319 74.825 1.00 38.84 298 LEU A CA 1
ATOM 2306 C C . LEU A 1 298 ? -12.917 4.496 74.314 1.00 38.84 298 LEU A C 1
ATOM 2308 O O . LEU A 1 298 ? -11.727 4.542 74.565 1.00 38.84 298 LEU A O 1
ATOM 2312 N N . LEU A 1 299 ? -13.408 5.504 73.585 1.00 38.59 299 LEU A N 1
ATOM 2313 C CA . LEU A 1 299 ? -14.744 5.962 73.192 1.00 38.59 299 LEU A CA 1
ATOM 2314 C C . LEU A 1 299 ? -14.583 6.758 71.879 1.00 38.59 299 LEU A C 1
ATOM 2316 O O . LEU A 1 299 ? -13.518 7.305 71.601 1.00 38.59 299 LEU A O 1
ATOM 2320 N N . ARG A 1 300 ? -15.650 6.815 71.077 1.00 50.03 300 ARG A N 1
ATOM 2321 C CA . ARG A 1 300 ? -15.768 7.716 69.924 1.00 50.03 300 ARG A CA 1
ATOM 2322 C C . ARG A 1 300 ? -15.650 9.161 70.401 1.00 50.03 300 ARG A C 1
ATOM 2324 O O . ARG A 1 300 ? -16.429 9.552 71.265 1.00 50.03 300 ARG A O 1
ATOM 2331 N N . ASP A 1 301 ? -14.757 9.923 69.784 1.00 36.88 301 ASP A N 1
ATOM 2332 C CA . ASP A 1 301 ? -14.850 11.377 69.775 1.00 36.88 301 ASP A CA 1
ATOM 2333 C C . ASP A 1 301 ? -14.832 11.852 68.321 1.00 36.88 301 ASP A C 1
ATOM 2335 O O . ASP A 1 301 ? -13.878 11.639 67.566 1.00 36.88 301 ASP A O 1
ATOM 2339 N N . ASP A 1 302 ? -15.976 12.388 67.915 1.00 49.03 302 ASP A N 1
ATOM 2340 C CA . ASP A 1 302 ? -16.213 12.996 66.622 1.00 49.03 302 ASP A CA 1
ATOM 2341 C C . ASP A 1 302 ? -15.664 14.420 66.684 1.00 49.03 302 ASP A C 1
ATOM 2343 O O . ASP A 1 302 ? -16.316 15.325 67.203 1.00 49.03 302 ASP A O 1
ATOM 2347 N N . THR A 1 303 ? -14.470 14.672 66.146 1.00 38.19 303 THR A N 1
ATOM 2348 C CA . THR A 1 303 ? -14.079 16.060 65.871 1.00 38.19 303 THR A CA 1
ATOM 2349 C C . THR A 1 303 ? -13.127 16.191 64.687 1.00 38.19 303 THR A C 1
ATOM 2351 O O . THR A 1 303 ? -11.954 15.831 64.720 1.00 38.19 303 THR A O 1
ATOM 2354 N N . SER A 1 304 ? -13.684 16.772 63.620 1.00 49.59 304 SER A N 1
ATOM 2355 C CA . SER A 1 304 ? -12.996 17.584 62.612 1.00 49.59 304 SER A CA 1
ATOM 2356 C C . SER A 1 304 ? -11.767 16.972 61.930 1.00 49.59 304 SER A C 1
ATOM 2358 O O . SER A 1 304 ? -10.657 17.499 62.012 1.00 49.59 304 SER A O 1
ATOM 2360 N N . ALA A 1 305 ? -11.998 15.951 61.103 1.00 39.16 305 ALA A N 1
ATOM 2361 C CA . ALA A 1 305 ? -11.176 15.756 59.915 1.00 39.16 305 ALA A CA 1
ATOM 2362 C C . ALA A 1 305 ? -11.507 16.876 58.914 1.00 39.16 305 ALA A C 1
ATOM 2364 O O . ALA A 1 305 ? -12.436 16.765 58.112 1.00 39.16 305 ALA A O 1
ATOM 2365 N N . SER A 1 306 ? -10.750 17.975 58.972 1.00 40.22 306 SER A N 1
ATOM 2366 C CA . SER A 1 306 ? -10.594 18.838 57.806 1.00 40.22 306 SER A CA 1
ATOM 2367 C C . SER A 1 306 ? -9.936 17.985 56.725 1.00 40.22 306 SER A C 1
ATOM 2369 O O . SER A 1 306 ? -8.759 17.632 56.783 1.00 40.22 306 SER A O 1
ATOM 2371 N N . SER A 1 307 ? -10.752 17.541 55.774 1.00 41.88 307 SER A N 1
ATOM 2372 C CA . SER A 1 307 ? -10.287 16.847 54.588 1.00 41.88 307 SER A CA 1
ATOM 2373 C C . SER A 1 307 ? -9.382 17.802 53.825 1.00 41.88 307 SER A C 1
ATOM 2375 O O . SER A 1 307 ? -9.861 18.687 53.118 1.00 41.88 307 SER A O 1
ATOM 2377 N N . ILE A 1 308 ? -8.073 17.622 53.987 1.00 44.19 308 ILE A N 1
ATOM 2378 C CA . ILE A 1 308 ? -7.079 18.111 53.043 1.00 44.19 308 ILE A CA 1
ATOM 2379 C C . ILE A 1 308 ? -7.510 17.548 51.690 1.00 44.19 308 ILE A C 1
ATOM 2381 O O . ILE A 1 308 ? -7.427 16.341 51.447 1.00 44.19 308 ILE A O 1
ATOM 2385 N N . GLU A 1 309 ? -8.054 18.424 50.844 1.00 44.97 309 GLU A N 1
ATOM 2386 C CA . GLU A 1 309 ? -8.274 18.161 49.433 1.00 44.97 309 GLU A CA 1
ATOM 2387 C C . GLU A 1 309 ? -6.916 17.811 48.836 1.00 44.97 309 GLU A C 1
ATOM 2389 O O . GLU A 1 309 ? -6.096 18.666 48.504 1.00 44.97 309 GLU A O 1
ATOM 2394 N N . HIS A 1 310 ? -6.643 16.512 48.763 1.00 44.28 310 HIS A N 1
ATOM 2395 C CA . HIS A 1 310 ? -5.522 16.009 48.006 1.00 44.28 310 HIS A CA 1
ATOM 2396 C C . HIS A 1 310 ? -5.867 16.260 46.543 1.00 44.28 310 HIS A C 1
ATOM 2398 O O . HIS A 1 310 ? -6.638 15.512 45.936 1.00 44.28 310 HIS A O 1
ATOM 2404 N N . ASP A 1 311 ? -5.317 17.361 46.038 1.00 44.59 311 ASP A N 1
ATOM 2405 C CA . ASP A 1 311 ? -5.355 17.812 44.658 1.00 44.59 311 ASP A CA 1
ATOM 2406 C C . ASP A 1 311 ? -5.375 16.597 43.727 1.00 44.59 311 ASP A C 1
ATOM 2408 O O . ASP A 1 311 ? -4.433 15.793 43.673 1.00 44.59 311 ASP A O 1
ATOM 2412 N N . SER A 1 312 ? -6.509 16.396 43.060 1.00 51.66 312 SER A N 1
ATOM 2413 C CA . SER A 1 312 ? -6.733 15.303 42.128 1.00 51.66 312 SER A CA 1
ATOM 2414 C C . SER A 1 312 ? -5.872 15.529 40.889 1.00 51.66 312 SER A C 1
ATOM 2416 O O . SER A 1 312 ? -6.358 15.951 39.843 1.00 51.66 312 SER A O 1
ATOM 2418 N N . ALA A 1 313 ? -4.575 15.254 41.017 1.00 52.56 313 ALA A N 1
ATOM 2419 C CA . ALA A 1 313 ? -3.613 15.225 39.936 1.00 52.56 313 ALA A CA 1
ATOM 2420 C C . ALA A 1 313 ? -4.064 14.171 38.916 1.00 52.56 313 ALA A C 1
ATOM 2422 O O . ALA A 1 313 ? -3.821 12.978 39.088 1.00 52.56 313 ALA A O 1
ATOM 2423 N N . ASP A 1 314 ? -4.811 14.642 37.916 1.00 59.56 314 ASP A N 1
ATOM 2424 C CA . ASP A 1 314 ? -5.198 14.048 36.634 1.00 59.56 314 ASP A CA 1
ATOM 2425 C C . ASP A 1 314 ? -4.793 12.566 36.453 1.00 59.56 314 ASP A C 1
ATOM 2427 O O . ASP A 1 314 ? -3.890 12.206 35.688 1.00 59.56 314 ASP A O 1
ATOM 2431 N N . LYS A 1 315 ? -5.441 11.663 37.206 1.00 66.94 315 LYS A N 1
ATOM 2432 C CA . LYS A 1 315 ? -5.187 10.217 37.126 1.00 66.94 315 LYS A CA 1
ATOM 2433 C C . LYS A 1 315 ? -5.729 9.712 35.792 1.00 66.94 315 LYS A C 1
ATOM 2435 O O . LYS A 1 315 ? -6.915 9.410 35.654 1.00 66.94 315 LYS A O 1
ATOM 2440 N N . MET A 1 316 ? -4.858 9.610 34.787 1.00 74.75 316 MET A N 1
ATOM 2441 C CA . MET A 1 316 ? -5.239 9.105 33.466 1.00 74.75 316 MET A CA 1
ATOM 2442 C C . MET A 1 316 ? -5.911 7.721 33.560 1.00 74.75 316 MET A C 1
ATOM 2444 O O . MET A 1 316 ? -5.489 6.841 34.302 1.00 74.75 316 MET A O 1
ATOM 2448 N N . GLY A 1 317 ? -6.957 7.480 32.765 1.00 88.56 317 GLY A N 1
ATOM 2449 C CA . GLY A 1 317 ? -7.656 6.187 32.780 1.00 88.56 317 GLY A CA 1
ATOM 2450 C C . GLY A 1 317 ? -6.794 5.018 32.270 1.00 88.56 317 GLY A C 1
ATOM 2451 O O . GLY A 1 317 ? -5.998 5.174 31.345 1.00 88.56 317 GLY A O 1
ATOM 2452 N N . ALA A 1 318 ? -7.015 3.799 32.779 1.00 92.19 318 ALA A N 1
ATOM 2453 C CA . ALA A 1 318 ? -6.240 2.594 32.424 1.00 92.19 318 ALA A CA 1
ATOM 2454 C C . ALA A 1 318 ? -6.055 2.368 30.902 1.00 92.19 318 ALA A C 1
ATOM 2456 O O . ALA A 1 318 ? -4.974 2.014 30.430 1.00 92.19 318 ALA A O 1
ATOM 2457 N N . LEU A 1 319 ? -7.095 2.618 30.094 1.00 93.62 319 LEU A N 1
ATOM 2458 C CA . LEU A 1 319 ? -7.032 2.459 28.631 1.00 93.62 319 LEU A CA 1
ATOM 2459 C C . LEU A 1 319 ? -6.069 3.441 27.953 1.00 93.62 319 LEU A C 1
ATOM 2461 O O . LEU A 1 319 ? -5.550 3.136 26.877 1.00 93.62 319 LEU A O 1
ATOM 2465 N N . LYS A 1 320 ? -5.835 4.604 28.567 1.00 93.50 320 LYS A N 1
ATOM 2466 C CA . LYS A 1 320 ? -4.890 5.605 28.082 1.00 93.50 320 LYS A CA 1
ATOM 2467 C C . LYS A 1 320 ? -3.456 5.106 28.243 1.00 93.50 320 LYS A C 1
ATOM 2469 O O . LYS A 1 320 ? -2.703 5.165 27.276 1.00 93.50 320 LYS A O 1
ATOM 2474 N N . TYR A 1 321 ? -3.117 4.484 29.374 1.00 94.25 321 TYR A N 1
ATOM 2475 C CA . TYR A 1 321 ? -1.822 3.813 29.547 1.00 94.25 321 TYR A CA 1
ATOM 2476 C C . TYR A 1 321 ? -1.609 2.692 28.523 1.00 94.25 321 TYR A C 1
ATOM 2478 O O . TYR A 1 321 ? -0.559 2.634 27.884 1.00 94.25 321 TYR A O 1
ATOM 2486 N N . VAL A 1 322 ? -2.623 1.848 28.284 1.00 94.00 322 VAL A N 1
ATOM 2487 C CA . VAL A 1 322 ? -2.547 0.790 27.257 1.00 94.00 322 VAL A CA 1
ATOM 2488 C C . VAL A 1 322 ? -2.294 1.383 25.869 1.00 94.00 322 VAL A C 1
ATOM 2490 O O . VAL A 1 322 ? -1.499 0.841 25.099 1.00 94.00 322 VAL A O 1
ATOM 2493 N N . GLU A 1 323 ? -2.931 2.507 25.538 1.00 94.19 323 GLU A N 1
ATOM 2494 C CA . GLU A 1 323 ? -2.660 3.217 24.291 1.00 94.19 323 GLU A CA 1
ATOM 2495 C C . GLU A 1 323 ? -1.210 3.709 24.204 1.00 94.19 323 GLU A C 1
ATOM 2497 O O . GLU A 1 323 ? -0.567 3.481 23.175 1.00 94.19 323 GLU A O 1
ATOM 2502 N N . GLU A 1 324 ? -0.695 4.376 25.241 1.00 94.56 324 GLU A N 1
ATOM 2503 C CA . GLU A 1 324 ? 0.666 4.927 25.233 1.00 94.56 324 GLU A CA 1
ATOM 2504 C C . GLU A 1 324 ? 1.722 3.814 25.138 1.00 94.56 324 GLU A C 1
ATOM 2506 O O . GLU A 1 324 ? 2.644 3.900 24.320 1.00 94.56 324 GLU A O 1
ATOM 2511 N N . ILE A 1 325 ? 1.528 2.700 25.852 1.00 94.62 325 ILE A N 1
ATOM 2512 C CA . ILE A 1 325 ? 2.365 1.497 25.732 1.00 94.62 325 ILE A CA 1
ATOM 2513 C C . ILE A 1 325 ? 2.344 0.975 24.287 1.00 94.62 325 ILE A C 1
ATOM 2515 O O . ILE A 1 325 ? 3.383 0.690 23.693 1.00 94.62 325 ILE A O 1
ATOM 2519 N N . GLN A 1 326 ? 1.163 0.909 23.666 1.00 94.00 326 GLN A N 1
ATOM 2520 C CA . GLN A 1 326 ? 1.014 0.448 22.286 1.00 94.00 326 GLN A CA 1
ATOM 2521 C C . GLN A 1 326 ? 1.600 1.412 21.248 1.00 94.00 326 GLN A C 1
ATOM 2523 O O . GLN A 1 326 ? 1.791 1.002 20.099 1.00 94.00 326 GLN A O 1
ATOM 2528 N N . LYS A 1 327 ? 1.883 2.677 21.575 1.00 95.12 327 LYS A N 1
ATOM 2529 C CA . LYS A 1 327 ? 2.627 3.575 20.676 1.00 95.12 327 LYS A CA 1
ATOM 2530 C C . LYS A 1 327 ? 4.112 3.209 20.644 1.00 95.12 327 LYS A C 1
ATOM 2532 O O . LYS A 1 327 ? 4.687 3.177 19.556 1.00 95.12 327 LYS A O 1
ATOM 2537 N N . LYS A 1 328 ? 4.690 2.807 21.780 1.00 96.12 328 LYS A N 1
ATOM 2538 C CA . LYS A 1 328 ? 6.096 2.387 21.920 1.00 96.12 328 LYS A CA 1
ATOM 2539 C C . LYS A 1 328 ? 6.322 0.917 21.521 1.00 96.12 328 LYS A C 1
ATOM 2541 O O . LYS A 1 328 ? 6.843 0.127 22.292 1.00 96.12 328 LYS A O 1
ATOM 2546 N N . LYS A 1 329 ? 5.962 0.527 20.290 1.00 94.19 329 LYS A N 1
ATOM 2547 C CA . LYS A 1 329 ? 6.035 -0.889 19.836 1.00 94.19 329 LYS A CA 1
ATOM 2548 C C . LYS A 1 329 ? 7.441 -1.486 19.757 1.00 94.19 329 LYS A C 1
ATOM 2550 O O . LYS A 1 329 ? 7.555 -2.701 19.640 1.00 94.19 329 LYS A O 1
ATOM 2555 N N . GLN A 1 330 ? 8.470 -0.642 19.748 1.00 96.38 330 GLN A N 1
ATOM 2556 C CA . GLN A 1 330 ? 9.870 -1.067 19.712 1.00 96.38 330 GLN A CA 1
ATOM 2557 C C . GLN A 1 330 ? 10.461 -1.303 21.108 1.00 96.38 330 GLN A C 1
ATOM 2559 O O . GLN A 1 330 ? 11.591 -1.764 21.187 1.00 96.38 330 GLN A O 1
ATOM 2564 N N . SER A 1 331 ? 9.723 -1.020 22.190 1.00 97.12 331 SER A N 1
ATOM 2565 C CA . SER A 1 331 ? 10.181 -1.363 23.538 1.00 97.12 331 SER A CA 1
ATOM 2566 C C . SER A 1 331 ? 10.288 -2.876 23.710 1.00 97.12 331 SER A C 1
ATOM 2568 O O . SER A 1 331 ? 9.510 -3.631 23.115 1.00 97.12 331 SER A O 1
ATOM 2570 N N . ASP A 1 332 ? 11.214 -3.319 24.556 1.00 97.62 332 ASP A N 1
ATOM 2571 C CA . ASP A 1 332 ? 11.497 -4.745 24.738 1.00 97.62 332 ASP A CA 1
ATOM 2572 C C . ASP A 1 332 ? 10.279 -5.514 25.251 1.00 97.62 332 ASP A C 1
ATOM 2574 O O . ASP A 1 332 ? 9.950 -6.570 24.715 1.00 97.62 332 ASP A O 1
ATOM 2578 N N . VAL A 1 333 ? 9.514 -4.920 26.174 1.00 96.12 333 VAL A N 1
ATOM 2579 C CA . VAL A 1 333 ? 8.261 -5.492 26.696 1.00 96.12 333 VAL A CA 1
ATOM 2580 C C . VAL A 1 333 ? 7.261 -5.779 25.570 1.00 96.12 333 VAL A C 1
ATOM 2582 O O . VAL A 1 333 ? 6.706 -6.877 25.480 1.00 96.12 333 VAL A O 1
ATOM 2585 N N . ILE A 1 334 ? 7.023 -4.813 24.674 1.00 96.81 334 ILE A N 1
ATOM 2586 C CA . ILE A 1 334 ? 6.038 -4.988 23.599 1.00 96.81 334 ILE A CA 1
ATOM 2587 C C . ILE A 1 334 ? 6.581 -5.874 22.484 1.00 96.81 334 ILE A C 1
ATOM 2589 O O . ILE A 1 334 ? 5.821 -6.675 21.939 1.00 96.81 334 ILE A O 1
ATOM 2593 N N . ARG A 1 335 ? 7.874 -5.796 22.164 1.00 97.06 335 ARG A N 1
ATOM 2594 C CA . ARG A 1 335 ? 8.505 -6.706 21.200 1.00 97.06 335 ARG A CA 1
ATOM 2595 C C . ARG A 1 335 ? 8.428 -8.153 21.674 1.00 97.06 335 ARG A C 1
ATOM 2597 O O . ARG A 1 335 ? 8.023 -9.007 20.886 1.00 97.06 335 ARG A O 1
ATOM 2604 N N . PHE A 1 336 ? 8.738 -8.415 22.943 1.00 97.75 336 PHE A N 1
ATOM 2605 C CA . PHE A 1 336 ? 8.608 -9.733 23.560 1.00 97.75 336 PHE A CA 1
ATOM 2606 C C . PHE A 1 336 ? 7.161 -10.237 23.487 1.00 97.75 336 PHE A C 1
ATOM 2608 O O . PHE A 1 336 ? 6.901 -11.295 22.908 1.00 97.75 336 PHE A O 1
ATOM 2615 N N . LEU A 1 337 ? 6.197 -9.431 23.947 1.00 96.75 337 LEU A N 1
ATOM 2616 C CA . LEU A 1 337 ? 4.775 -9.787 23.914 1.00 96.75 337 LEU A CA 1
ATOM 2617 C C . LEU A 1 337 ? 4.269 -10.059 22.487 1.00 96.75 337 LEU A C 1
ATOM 2619 O O . LEU A 1 337 ? 3.521 -11.010 22.252 1.00 96.75 337 LEU A O 1
ATOM 2623 N N . LEU A 1 338 ? 4.661 -9.231 21.513 1.00 97.19 338 LEU A N 1
ATOM 2624 C CA . LEU A 1 338 ? 4.299 -9.433 20.111 1.00 97.19 338 LEU A CA 1
ATOM 2625 C C . LEU A 1 338 ? 4.966 -10.683 19.533 1.00 97.19 338 LEU A C 1
ATOM 2627 O O . LEU A 1 338 ? 4.328 -11.372 18.742 1.00 97.19 338 LEU A O 1
ATOM 2631 N N . ARG A 1 339 ? 6.192 -11.030 19.933 1.00 97.69 339 ARG A N 1
ATOM 2632 C CA . ARG A 1 339 ? 6.862 -12.257 19.481 1.00 97.69 339 ARG A CA 1
ATOM 2633 C C . ARG A 1 339 ? 6.105 -13.505 19.939 1.00 97.69 339 ARG A C 1
ATOM 2635 O O . ARG A 1 339 ? 5.783 -14.344 19.097 1.00 97.69 339 ARG A O 1
ATOM 2642 N N . VAL A 1 340 ? 5.742 -13.574 21.222 1.00 97.69 340 VAL A N 1
ATOM 2643 C CA . VAL A 1 340 ? 4.963 -14.689 21.798 1.00 97.69 340 VAL A CA 1
ATOM 2644 C C . VAL A 1 340 ? 3.586 -14.793 21.136 1.00 97.69 340 VAL A C 1
ATOM 2646 O O . VAL A 1 340 ? 3.229 -15.841 20.601 1.00 97.69 340 VAL A O 1
ATOM 2649 N N . ARG A 1 341 ? 2.844 -13.680 21.037 1.00 97.19 341 ARG A N 1
ATOM 2650 C CA . ARG A 1 341 ? 1.537 -13.659 20.350 1.00 97.19 341 ARG A CA 1
ATOM 2651 C C . ARG A 1 341 ? 1.640 -14.058 18.884 1.00 97.19 341 ARG A C 1
ATOM 2653 O O . ARG A 1 341 ? 0.729 -14.667 18.338 1.00 97.19 341 ARG A O 1
ATOM 2660 N N . CYS A 1 342 ? 2.714 -13.670 18.201 1.00 97.31 342 CYS A N 1
ATOM 2661 C CA . CYS A 1 342 ? 2.886 -14.019 16.798 1.00 97.31 342 CYS A CA 1
ATOM 2662 C C . CYS A 1 342 ? 3.144 -15.517 16.616 1.00 97.31 342 CYS A C 1
ATOM 2664 O O . CYS A 1 342 ? 2.714 -16.086 15.616 1.00 97.31 342 CYS A O 1
ATOM 2666 N N . TRP A 1 343 ? 3.844 -16.155 17.556 1.00 97.69 343 TRP A N 1
ATOM 2667 C CA . TRP A 1 343 ? 3.989 -17.607 17.582 1.00 97.69 343 TRP A CA 1
ATOM 2668 C C . TRP A 1 343 ? 2.630 -18.301 17.753 1.00 97.69 343 TRP A C 1
ATOM 2670 O O . TRP A 1 343 ? 2.284 -19.113 16.900 1.00 97.69 343 TRP A O 1
ATOM 2680 N N . GLU A 1 344 ? 1.814 -17.891 18.728 1.00 97.56 344 GLU A N 1
ATOM 2681 C CA . GLU A 1 344 ? 0.458 -18.434 18.936 1.00 97.56 344 GLU A CA 1
ATOM 2682 C C . GLU A 1 344 ? -0.408 -18.291 17.667 1.00 97.56 344 GLU A C 1
ATOM 2684 O O . GLU A 1 344 ? -0.978 -19.254 17.157 1.00 97.56 344 GLU A O 1
ATOM 2689 N N . LEU A 1 345 ? -0.440 -17.091 17.077 1.00 97.19 345 LEU A N 1
ATOM 2690 C CA . LEU A 1 345 ? -1.232 -16.798 15.876 1.00 97.19 345 LEU A CA 1
ATOM 2691 C C . LEU A 1 345 ? -0.792 -17.579 14.626 1.00 97.19 345 LEU A C 1
ATOM 2693 O O . LEU A 1 345 ? -1.579 -17.689 13.681 1.00 97.19 345 LEU A O 1
ATOM 2697 N N . ARG A 1 346 ? 0.447 -18.085 14.584 1.00 97.00 346 ARG A N 1
ATOM 2698 C CA . ARG A 1 346 ? 0.929 -18.932 13.483 1.00 97.00 346 ARG A CA 1
ATOM 2699 C C . ARG A 1 346 ? 0.349 -20.340 13.554 1.00 97.00 346 ARG A C 1
ATOM 2701 O O . ARG A 1 346 ? 0.023 -20.877 12.496 1.00 97.00 346 ARG A O 1
ATOM 2708 N N . GLN A 1 347 ? 0.193 -20.873 14.767 1.00 97.50 347 GLN A N 1
ATOM 2709 C CA . GLN A 1 347 ? -0.371 -22.204 15.013 1.00 97.50 347 GLN A CA 1
ATOM 2710 C C . GLN A 1 347 ? -1.878 -22.249 14.743 1.00 97.50 347 GLN A C 1
ATOM 2712 O O . GLN A 1 347 ? -2.418 -23.269 14.330 1.00 97.50 347 GLN A O 1
ATOM 2717 N N . LEU A 1 348 ? -2.569 -21.123 14.932 1.00 96.81 348 LEU A N 1
ATOM 2718 C CA . LEU A 1 348 ? -4.008 -21.032 14.706 1.00 96.81 348 LEU A CA 1
ATOM 2719 C C . LEU A 1 348 ? -4.379 -20.950 13.214 1.00 96.81 348 LEU A C 1
ATOM 2721 O O . LEU A 1 348 ? -3.620 -20.491 12.353 1.00 96.81 348 LEU A O 1
ATOM 2725 N N . ASN A 1 349 ? -5.629 -21.320 12.924 1.00 97.44 349 ASN A N 1
ATOM 2726 C CA . ASN A 1 349 ? -6.211 -21.237 11.587 1.00 97.44 349 ASN A CA 1
ATOM 2727 C C . ASN A 1 349 ? -6.178 -19.812 11.019 1.00 97.44 349 ASN A C 1
ATOM 2729 O O . ASN A 1 349 ? -6.290 -18.814 11.741 1.00 97.44 349 ASN A O 1
ATOM 2733 N N . ALA A 1 350 ? -6.102 -19.718 9.686 1.00 97.31 350 ALA A N 1
ATOM 2734 C CA . ALA A 1 350 ? -5.954 -18.445 8.979 1.00 97.31 350 ALA A CA 1
ATOM 2735 C C . ALA A 1 350 ? -7.069 -17.429 9.285 1.00 97.31 350 ALA A C 1
ATOM 2737 O O . ALA A 1 350 ? -6.820 -16.221 9.252 1.00 97.31 350 ALA A O 1
ATOM 2738 N N . ILE A 1 351 ? -8.277 -17.923 9.566 1.00 98.12 351 ILE A N 1
ATOM 2739 C CA . ILE A 1 351 ? -9.411 -17.162 10.085 1.00 98.12 351 ILE A CA 1
ATOM 2740 C C . ILE A 1 351 ? -9.995 -17.968 11.244 1.00 98.12 351 ILE A C 1
ATOM 2742 O O . ILE A 1 351 ? -10.427 -19.101 11.040 1.00 98.12 351 ILE A O 1
ATOM 2746 N N . HIS A 1 352 ? -10.028 -17.389 12.439 1.00 97.44 352 HIS A N 1
ATOM 2747 C CA . HIS A 1 352 ? -10.632 -18.012 13.616 1.00 97.44 352 HIS A CA 1
ATOM 2748 C C . HIS A 1 352 ? -11.318 -16.962 14.494 1.00 97.44 352 HIS A C 1
ATOM 2750 O O . HIS A 1 352 ? -10.984 -15.773 14.454 1.00 97.44 352 HIS A O 1
ATOM 2756 N N . ARG A 1 353 ? -12.305 -17.395 15.282 1.00 97.44 353 ARG A N 1
ATOM 2757 C CA . ARG A 1 353 ? -13.009 -16.530 16.233 1.00 97.44 353 ARG A CA 1
ATOM 2758 C C . ARG A 1 353 ? -12.136 -16.313 17.471 1.00 97.44 353 ARG A C 1
ATOM 2760 O O . ARG A 1 353 ? -11.580 -17.267 18.000 1.00 97.44 353 ARG A O 1
ATOM 2767 N N . ALA A 1 354 ? -12.043 -15.071 17.937 1.00 96.38 354 ALA A N 1
ATOM 2768 C CA . ALA A 1 354 ? -11.432 -14.735 19.219 1.00 96.38 354 ALA A CA 1
ATOM 2769 C C . ALA A 1 354 ? -12.524 -14.543 20.279 1.00 96.38 354 ALA A C 1
ATOM 2771 O O . ALA A 1 354 ? -13.569 -13.952 19.999 1.00 96.38 354 ALA A O 1
ATOM 2772 N N . SER A 1 355 ? -12.276 -15.016 21.501 1.00 95.81 355 SER A N 1
ATOM 2773 C CA . SER A 1 355 ? -13.198 -14.847 22.630 1.00 95.81 355 SER A CA 1
ATOM 2774 C C . SER A 1 355 ? -13.261 -13.393 23.112 1.00 95.81 355 SER A C 1
ATOM 2776 O O . SER A 1 355 ? -14.335 -12.885 23.430 1.00 95.81 355 SER A O 1
ATOM 2778 N N . ARG A 1 356 ? -12.117 -12.701 23.133 1.00 95.62 356 ARG A N 1
ATOM 2779 C CA . ARG A 1 356 ? -11.965 -11.307 23.574 1.00 95.62 356 ARG A CA 1
ATOM 2780 C C . ARG A 1 356 ? -11.004 -10.532 22.661 1.00 95.62 356 ARG A C 1
ATOM 2782 O O . ARG A 1 356 ? -10.150 -11.146 22.020 1.00 95.62 356 ARG A O 1
ATOM 2789 N N . PRO A 1 357 ? -11.117 -9.189 22.589 1.00 97.38 357 PRO A N 1
ATOM 2790 C CA . PRO A 1 357 ? -10.168 -8.370 21.838 1.00 97.38 357 PRO A CA 1
ATOM 2791 C C . PRO A 1 357 ? -8.781 -8.445 22.474 1.00 97.38 357 PRO A C 1
ATOM 2793 O O . PRO A 1 357 ? -8.639 -8.163 23.661 1.00 97.38 357 PRO A O 1
ATOM 2796 N N . SER A 1 358 ? -7.740 -8.688 21.675 1.00 95.75 358 SER A N 1
ATOM 2797 C CA . SER A 1 358 ? -6.351 -8.619 22.163 1.00 95.75 358 SER A CA 1
ATOM 2798 C C . SER A 1 358 ? -5.932 -7.192 22.540 1.00 95.75 358 SER A C 1
ATOM 2800 O O . SER A 1 358 ? -4.949 -6.985 23.253 1.00 95.75 358 SER A O 1
ATOM 2802 N N . ARG A 1 359 ? -6.652 -6.198 22.002 1.00 95.88 359 ARG A N 1
ATOM 2803 C CA . ARG A 1 359 ? -6.440 -4.763 22.214 1.00 95.88 359 ARG A CA 1
ATOM 2804 C C . ARG A 1 359 ? -7.754 -4.058 22.562 1.00 95.88 359 ARG A C 1
ATOM 2806 O O . ARG A 1 359 ? -8.403 -3.500 21.668 1.00 95.88 359 ARG A O 1
ATOM 2813 N N . PRO A 1 360 ? -8.178 -4.086 23.838 1.00 95.62 360 PRO A N 1
ATOM 2814 C CA . PRO A 1 360 ? -9.440 -3.481 24.258 1.00 95.62 360 PRO A CA 1
ATOM 2815 C C . PRO A 1 360 ? -9.467 -1.956 24.056 1.00 95.62 360 PRO A C 1
ATOM 2817 O O . PRO A 1 360 ? -10.515 -1.423 23.689 1.00 95.62 360 PRO A O 1
ATOM 2820 N N . ASP A 1 361 ? -8.323 -1.272 24.199 1.00 95.75 361 ASP A N 1
ATOM 2821 C CA . ASP A 1 361 ? -8.132 0.159 23.908 1.00 95.75 361 ASP A CA 1
ATOM 2822 C C . ASP A 1 361 ? -8.571 0.502 22.478 1.00 95.75 361 ASP A C 1
ATOM 2824 O O . ASP A 1 361 ? -9.403 1.385 22.230 1.00 95.75 361 ASP A O 1
ATOM 2828 N N . LYS A 1 362 ? -8.037 -0.250 21.511 1.00 97.25 362 LYS A N 1
ATOM 2829 C CA . LYS A 1 362 ? -8.228 0.021 20.093 1.00 97.25 362 LYS A CA 1
ATOM 2830 C C . LYS A 1 362 ? -9.594 -0.441 19.622 1.00 97.25 362 LYS A C 1
ATOM 2832 O O . LYS A 1 362 ? -10.221 0.266 18.833 1.00 97.25 362 LYS A O 1
ATOM 2837 N N . ALA A 1 363 ? -10.059 -1.588 20.112 1.00 97.62 363 ALA A N 1
ATOM 2838 C CA . ALA A 1 363 ? -11.377 -2.113 19.794 1.00 97.62 363 ALA A CA 1
ATOM 2839 C C . ALA A 1 363 ? -12.477 -1.129 20.221 1.00 97.62 363 ALA A C 1
ATOM 2841 O O . ALA A 1 363 ? -13.338 -0.787 19.407 1.00 97.62 363 ALA A O 1
ATOM 2842 N N . ARG A 1 364 ? -12.412 -0.607 21.457 1.00 96.75 364 ARG A N 1
ATOM 2843 C CA . ARG A 1 364 ? -13.391 0.362 21.984 1.00 96.75 364 ARG A CA 1
ATOM 2844 C C . ARG A 1 364 ? -13.450 1.637 21.148 1.00 96.75 364 ARG A C 1
ATOM 2846 O O . ARG A 1 364 ? -14.540 2.076 20.795 1.00 96.75 364 ARG A O 1
ATOM 2853 N N . ARG A 1 365 ? -12.296 2.177 20.743 1.00 96.56 365 ARG A N 1
ATOM 2854 C CA . ARG A 1 365 ? -12.224 3.358 19.859 1.00 96.56 365 ARG A CA 1
ATOM 2855 C C . ARG A 1 365 ? -12.880 3.138 18.497 1.00 96.56 365 ARG A C 1
ATOM 2857 O O . ARG A 1 365 ? -13.331 4.085 17.868 1.00 96.56 365 ARG A O 1
ATOM 2864 N N . LEU A 1 366 ? -12.899 1.896 18.023 1.00 97.19 366 LEU A N 1
ATOM 2865 C CA . LEU A 1 366 ? -13.483 1.524 16.735 1.00 97.19 366 LEU A CA 1
ATOM 2866 C C . LEU A 1 366 ? -14.948 1.077 16.844 1.00 97.19 366 LEU A C 1
ATOM 2868 O O . LEU A 1 366 ? -15.513 0.646 15.840 1.00 97.19 366 LEU A O 1
ATOM 2872 N N . GLY A 1 367 ? -15.556 1.202 18.029 1.00 96.44 367 GLY A N 1
ATOM 2873 C CA . GLY A 1 367 ? -16.978 0.948 18.258 1.00 96.44 367 GLY A CA 1
ATOM 2874 C C . GLY A 1 367 ? -17.307 -0.423 18.850 1.00 96.44 367 GLY A C 1
ATOM 2875 O O . GLY A 1 367 ? -18.484 -0.762 18.933 1.00 96.44 367 GLY A O 1
ATOM 2876 N N . TYR A 1 368 ? -16.312 -1.213 19.271 1.00 98.06 368 TYR A N 1
ATOM 2877 C CA . TYR A 1 368 ? -16.570 -2.440 20.029 1.00 98.06 368 TYR A CA 1
ATOM 2878 C C . TYR A 1 368 ? -17.137 -2.117 21.416 1.00 98.06 368 TYR A C 1
ATOM 2880 O O . TYR A 1 368 ? -16.615 -1.256 22.134 1.00 98.06 368 TYR A O 1
ATOM 2888 N N . LYS A 1 369 ? -18.164 -2.865 21.818 1.00 97.12 369 LYS A N 1
ATOM 2889 C CA . LYS A 1 369 ? -18.711 -2.875 23.174 1.00 97.12 369 LYS A CA 1
ATOM 2890 C C . LYS A 1 369 ? -18.761 -4.318 23.664 1.00 97.12 369 LYS A C 1
ATOM 2892 O O . LYS A 1 369 ? -19.113 -5.215 22.906 1.00 97.12 369 LYS A O 1
ATOM 2897 N N . ALA A 1 370 ? -18.406 -4.533 24.927 1.00 96.12 370 ALA A N 1
ATOM 2898 C CA . ALA A 1 370 ? -18.446 -5.852 25.550 1.00 96.12 370 ALA A CA 1
ATOM 2899 C C . ALA A 1 370 ? -19.887 -6.193 25.962 1.00 96.12 370 ALA A C 1
ATOM 2901 O O . ALA A 1 370 ? -20.240 -6.110 27.131 1.00 96.12 370 ALA A O 1
ATOM 2902 N N . LYS A 1 371 ? -20.726 -6.509 24.976 1.00 95.94 371 LYS A N 1
ATOM 2903 C CA . LYS A 1 371 ? -22.098 -6.992 25.155 1.00 95.94 371 LYS A CA 1
ATOM 2904 C C . LYS A 1 371 ? -22.429 -8.030 24.087 1.00 95.94 371 LYS A C 1
ATOM 2906 O O . LYS A 1 371 ? -21.740 -8.116 23.068 1.00 95.94 371 LYS A O 1
ATOM 2911 N N . GLN A 1 372 ? -23.492 -8.796 24.306 1.00 97.19 372 GLN A N 1
ATOM 2912 C CA . GLN A 1 372 ? -23.935 -9.815 23.358 1.00 97.19 372 GLN A CA 1
ATOM 2913 C C . GLN A 1 372 ? -24.248 -9.213 21.974 1.00 97.19 372 GLN A C 1
ATOM 2915 O O . GLN A 1 372 ? -24.754 -8.093 21.858 1.00 97.19 372 GLN A O 1
ATOM 2920 N N . GLY A 1 373 ? -23.913 -9.963 20.922 1.00 96.81 373 GLY A N 1
ATOM 2921 C CA . GLY A 1 373 ? -24.039 -9.547 19.523 1.00 96.81 373 GLY A CA 1
ATOM 2922 C C . GLY A 1 373 ? -22.783 -8.905 18.919 1.00 96.81 373 GLY A C 1
ATOM 2923 O O . GLY A 1 373 ? -22.718 -8.774 17.701 1.00 96.81 373 GLY A O 1
ATOM 2924 N N . TYR A 1 374 ? -21.760 -8.560 19.710 1.00 98.19 374 TYR A N 1
ATOM 2925 C CA . TYR A 1 374 ? -20.429 -8.234 19.182 1.00 98.19 374 TYR A CA 1
ATOM 2926 C C . TYR A 1 374 ? -19.546 -9.481 19.128 1.00 98.19 374 TYR A C 1
ATOM 2928 O O . TYR A 1 374 ? -19.466 -10.246 20.087 1.00 98.19 374 TYR A O 1
ATOM 2936 N N . VAL A 1 375 ? -18.839 -9.665 18.014 1.00 97.75 375 VAL A N 1
ATOM 2937 C CA . VAL A 1 375 ? -17.935 -10.801 17.798 1.00 97.75 375 VAL A CA 1
ATOM 2938 C C . VAL A 1 375 ? -16.615 -10.306 17.224 1.00 97.75 375 VAL A C 1
ATOM 2940 O O . VAL A 1 375 ? -16.575 -9.337 16.467 1.00 97.75 375 VAL A O 1
ATOM 2943 N N . ILE A 1 376 ? -15.517 -10.972 17.573 1.00 98.31 376 ILE A N 1
ATOM 2944 C CA . ILE A 1 376 ? -14.192 -10.664 17.041 1.00 98.31 376 ILE A CA 1
ATOM 2945 C C . ILE A 1 376 ? -13.656 -11.883 16.312 1.00 98.31 376 ILE A C 1
ATOM 2947 O O . ILE A 1 376 ? -13.694 -13.003 16.817 1.00 98.31 376 ILE A O 1
ATOM 2951 N N . TYR A 1 377 ? -13.133 -11.646 15.118 1.00 98.38 377 TYR A N 1
ATOM 2952 C CA . TYR A 1 377 ? -12.407 -12.639 14.344 1.00 98.38 377 TYR A CA 1
ATOM 2953 C C . TYR A 1 377 ? -10.977 -12.173 14.128 1.00 98.38 377 TYR A C 1
ATOM 2955 O O . TYR A 1 377 ? -10.734 -11.008 13.814 1.00 98.38 377 TYR A O 1
ATOM 2963 N N . ARG A 1 378 ? -10.032 -13.096 14.259 1.00 98.44 378 ARG A N 1
ATOM 2964 C CA . ARG A 1 378 ? -8.635 -12.901 13.887 1.00 98.44 378 ARG A CA 1
ATOM 2965 C C . ARG A 1 378 ? -8.434 -13.455 12.485 1.00 98.44 378 ARG A C 1
ATOM 2967 O O . ARG A 1 378 ? -8.886 -14.555 12.172 1.00 98.44 378 ARG A O 1
ATOM 2974 N N . ALA A 1 379 ? -7.764 -12.684 11.638 1.00 98.31 379 ALA A N 1
ATOM 2975 C CA . ALA A 1 379 ? -7.451 -13.080 10.275 1.00 98.31 379 ALA A CA 1
ATOM 2976 C C . ALA A 1 379 ? -6.006 -12.736 9.920 1.00 98.31 379 ALA A C 1
ATOM 2978 O O . ALA A 1 379 ? -5.538 -11.621 10.182 1.00 98.31 379 ALA A O 1
ATOM 2979 N N . ARG A 1 380 ? -5.319 -13.679 9.267 1.00 98.06 380 ARG A N 1
ATOM 2980 C CA . ARG A 1 380 ? -3.986 -13.463 8.692 1.00 98.06 380 ARG A CA 1
ATOM 2981 C C . ARG A 1 380 ? -4.059 -13.203 7.189 1.00 98.06 380 ARG A C 1
ATOM 2983 O O . ARG A 1 380 ? -4.800 -13.855 6.447 1.00 98.06 380 ARG A O 1
ATOM 2990 N N . VAL A 1 381 ? -3.267 -12.244 6.721 1.00 98.12 381 VAL A N 1
ATOM 2991 C CA . VAL A 1 381 ? -3.146 -11.884 5.303 1.00 98.12 381 VAL A CA 1
ATOM 2992 C C . VAL A 1 381 ? -1.676 -11.884 4.918 1.00 98.12 381 VAL A C 1
ATOM 2994 O O . VAL A 1 381 ? -0.862 -11.267 5.602 1.00 98.12 381 VAL A O 1
ATOM 2997 N N . ARG A 1 382 ? -1.336 -12.580 3.828 1.00 97.81 382 ARG A N 1
ATOM 2998 C CA . ARG A 1 382 ? 0.041 -12.672 3.332 1.00 97.81 382 ARG A CA 1
ATOM 2999 C C . ARG A 1 382 ? 0.561 -11.283 2.945 1.00 97.81 382 ARG A C 1
ATOM 3001 O O . ARG A 1 382 ? -0.161 -10.490 2.342 1.00 97.81 382 ARG A O 1
ATOM 3008 N N . ARG A 1 383 ? 1.797 -10.988 3.334 1.00 97.38 383 ARG A N 1
ATOM 3009 C CA . ARG A 1 383 ? 2.542 -9.774 2.998 1.00 97.38 383 ARG A CA 1
ATOM 3010 C C . ARG A 1 383 ? 3.053 -9.842 1.559 1.00 97.38 383 ARG A C 1
ATOM 3012 O O . ARG A 1 383 ? 3.171 -10.917 0.981 1.00 97.38 383 ARG A O 1
ATOM 3019 N N . GLY A 1 384 ? 3.393 -8.675 1.019 1.00 94.94 384 GLY A N 1
ATOM 3020 C CA . GLY A 1 384 ? 3.979 -8.531 -0.312 1.00 94.94 384 GLY A CA 1
ATOM 3021 C C . GLY A 1 384 ? 3.043 -7.872 -1.323 1.00 94.94 384 GLY A C 1
ATOM 3022 O O . GLY A 1 384 ? 1.965 -7.381 -0.980 1.00 94.94 384 GLY A O 1
ATOM 3023 N N . GLY A 1 385 ? 3.515 -7.813 -2.568 1.00 93.50 385 GLY A N 1
ATOM 3024 C CA . GLY A 1 385 ? 2.728 -7.374 -3.719 1.00 93.50 385 GLY A CA 1
ATOM 3025 C C . GLY A 1 385 ? 1.752 -8.450 -4.195 1.00 93.50 385 GLY A C 1
ATOM 3026 O O . GLY A 1 385 ? 1.610 -9.508 -3.583 1.00 93.50 385 GLY A O 1
ATOM 3027 N N . ARG A 1 386 ? 1.077 -8.178 -5.312 1.00 93.38 386 ARG A N 1
ATOM 3028 C CA . ARG A 1 386 ? 0.195 -9.150 -5.963 1.00 93.38 386 ARG A CA 1
ATOM 3029 C C . ARG A 1 386 ? 0.748 -9.452 -7.345 1.00 93.38 386 ARG A C 1
ATOM 3031 O O . ARG A 1 386 ? 0.656 -8.601 -8.221 1.00 93.38 386 ARG A O 1
ATOM 3038 N N . LYS A 1 387 ? 1.255 -10.670 -7.541 1.00 94.81 387 LYS A N 1
ATOM 3039 C CA . LYS A 1 387 ? 1.629 -11.165 -8.870 1.00 94.81 387 LYS A CA 1
ATOM 3040 C C . LYS A 1 387 ? 0.396 -11.179 -9.777 1.00 94.81 387 LYS A C 1
ATOM 3042 O O . LYS A 1 387 ? -0.691 -11.575 -9.334 1.00 94.81 387 LYS A O 1
ATOM 3047 N N . ARG A 1 388 ? 0.548 -10.752 -11.032 1.00 95.56 388 ARG A N 1
ATOM 3048 C CA . ARG A 1 388 ? -0.516 -10.907 -12.033 1.00 95.56 388 ARG A CA 1
ATOM 3049 C C . ARG A 1 388 ? -0.789 -12.402 -12.268 1.00 95.56 388 ARG A C 1
ATOM 3051 O O . ARG A 1 388 ? 0.172 -13.150 -12.444 1.00 95.56 388 ARG A O 1
ATOM 3058 N N . PRO A 1 389 ? -2.056 -12.853 -12.271 1.00 95.94 389 PRO A N 1
ATOM 3059 C CA . PRO A 1 389 ? -2.381 -14.242 -12.576 1.00 95.94 389 PRO A CA 1
ATOM 3060 C C . PRO A 1 389 ? -2.289 -14.471 -14.091 1.00 95.94 389 PRO A C 1
ATOM 3062 O O . PRO A 1 389 ? -3.285 -14.364 -14.795 1.00 95.94 389 PRO A O 1
ATOM 3065 N N . VAL A 1 390 ? -1.079 -14.720 -14.591 1.00 96.75 390 VAL A N 1
ATOM 3066 C CA . VAL A 1 390 ? -0.809 -15.059 -15.997 1.00 96.75 390 VAL A CA 1
ATOM 3067 C C . VAL A 1 390 ? -0.012 -16.352 -16.076 1.00 96.75 390 VAL A C 1
ATOM 3069 O O . VAL A 1 390 ? 0.906 -16.572 -15.278 1.00 96.75 390 VAL A O 1
ATOM 3072 N N . SER A 1 391 ? -0.373 -17.206 -17.034 1.00 96.62 391 SER A N 1
ATOM 3073 C CA . SER A 1 391 ? 0.338 -18.460 -17.277 1.00 96.62 391 SER A CA 1
ATOM 3074 C C . SER A 1 391 ? 1.779 -18.164 -17.690 1.00 96.62 391 SER A C 1
ATOM 3076 O O . SER A 1 391 ? 2.015 -17.310 -18.542 1.00 96.62 391 SER A O 1
ATOM 3078 N N . LYS A 1 392 ? 2.748 -18.809 -17.030 1.00 95.56 392 LYS A N 1
ATOM 3079 C CA . LYS A 1 392 ? 4.200 -18.664 -17.273 1.00 95.56 392 LYS A CA 1
ATOM 3080 C C . LYS A 1 392 ? 4.752 -17.224 -17.255 1.00 95.56 392 LYS A C 1
ATOM 3082 O O . LYS A 1 392 ? 5.877 -16.998 -17.669 1.00 95.56 392 LYS A O 1
ATOM 3087 N N . GLY A 1 393 ? 3.999 -16.238 -16.758 1.00 94.56 393 GLY A N 1
ATOM 3088 C CA . GLY A 1 393 ? 4.402 -14.829 -16.860 1.00 94.56 393 GLY A CA 1
ATOM 3089 C C . GLY A 1 393 ? 4.194 -14.208 -18.247 1.00 94.56 393 GLY A C 1
ATOM 3090 O O . GLY A 1 393 ? 4.519 -13.038 -18.419 1.00 94.56 393 GLY A O 1
ATOM 3091 N N . ALA A 1 394 ? 3.625 -14.946 -19.204 1.00 94.75 394 ALA A N 1
ATOM 3092 C CA . ALA A 1 394 ? 3.379 -14.459 -20.553 1.00 94.75 394 ALA A CA 1
ATOM 3093 C C . ALA A 1 394 ? 2.242 -13.428 -20.551 1.00 94.75 394 ALA A C 1
ATOM 3095 O O . ALA A 1 394 ? 1.131 -13.686 -20.081 1.00 94.75 394 ALA A O 1
ATOM 3096 N N . THR A 1 395 ? 2.537 -12.238 -21.065 1.00 94.88 395 THR A N 1
ATOM 3097 C CA . THR A 1 395 ? 1.583 -11.136 -21.215 1.00 94.88 395 THR A CA 1
ATOM 3098 C C . THR A 1 395 ? 1.598 -10.687 -22.669 1.00 94.88 395 THR A C 1
ATOM 3100 O O . THR A 1 395 ? 2.660 -10.596 -23.272 1.00 94.88 395 THR A O 1
ATOM 3103 N N . TYR A 1 396 ? 0.421 -10.434 -23.237 1.00 94.31 396 TYR A N 1
ATOM 3104 C CA . TYR A 1 396 ? 0.267 -10.048 -24.641 1.00 94.31 396 TYR A CA 1
ATOM 3105 C C . TYR A 1 396 ? -0.128 -8.572 -24.769 1.00 94.31 396 TYR A C 1
ATOM 3107 O O . TYR A 1 396 ? -0.610 -7.952 -23.814 1.00 94.31 396 TYR A O 1
ATOM 3115 N N . GLY A 1 397 ? 0.050 -8.012 -25.966 1.00 96.12 397 GLY A N 1
ATOM 3116 C CA . GLY A 1 397 ? -0.284 -6.624 -26.284 1.00 96.12 397 GLY A CA 1
ATOM 3117 C C . GLY A 1 397 ? 0.861 -5.652 -25.997 1.00 96.12 397 GLY A C 1
ATOM 3118 O O . GLY A 1 397 ? 2.031 -6.019 -26.056 1.00 96.12 397 GLY A O 1
ATOM 3119 N N . LYS A 1 398 ? 0.520 -4.392 -25.707 1.00 96.81 398 LYS A N 1
ATOM 3120 C CA . LYS A 1 398 ? 1.496 -3.296 -25.579 1.00 96.81 398 LYS A CA 1
ATOM 3121 C C . LYS A 1 398 ? 2.492 -3.520 -24.419 1.00 96.81 398 LYS A C 1
ATOM 3123 O O . LYS A 1 398 ? 2.036 -3.901 -23.335 1.00 96.81 398 LYS A O 1
ATOM 3128 N N . PRO A 1 399 ? 3.786 -3.158 -24.572 1.00 96.81 399 PRO A N 1
ATOM 3129 C CA . PRO A 1 399 ? 4.822 -3.346 -23.544 1.00 96.81 399 PRO A CA 1
ATOM 3130 C C . PRO A 1 399 ? 4.491 -2.765 -22.161 1.00 96.81 399 PRO A C 1
ATOM 3132 O O . PRO A 1 399 ? 4.824 -3.352 -21.135 1.00 96.81 399 PRO A O 1
ATOM 3135 N N . THR A 1 400 ? 3.740 -1.658 -22.098 1.00 96.38 400 THR A N 1
ATOM 3136 C CA . THR A 1 400 ? 3.276 -1.061 -20.826 1.00 96.38 400 THR A CA 1
ATOM 3137 C C . THR A 1 400 ? 2.491 -2.043 -19.939 1.00 96.38 400 THR A C 1
ATOM 3139 O O . THR A 1 400 ? 2.527 -1.967 -18.711 1.00 96.38 400 THR A O 1
ATOM 3142 N N . ASN A 1 401 ? 1.811 -3.020 -20.549 1.00 95.25 401 ASN A N 1
ATOM 3143 C CA . ASN A 1 401 ? 1.009 -4.013 -19.847 1.00 95.25 401 ASN A CA 1
ATOM 3144 C C . ASN A 1 401 ? 1.791 -5.280 -19.490 1.00 95.25 401 ASN A C 1
ATOM 3146 O O . ASN A 1 401 ? 1.191 -6.175 -18.894 1.00 95.25 401 ASN A O 1
ATOM 3150 N N . HIS A 1 402 ? 3.088 -5.374 -19.798 1.00 95.88 402 HIS A N 1
ATOM 3151 C CA . HIS A 1 402 ? 3.859 -6.605 -19.593 1.00 95.88 402 HIS A CA 1
ATOM 3152 C C . HIS A 1 402 ? 4.310 -6.847 -18.143 1.00 95.88 402 HIS A C 1
ATOM 3154 O O . HIS A 1 402 ? 4.804 -7.917 -17.799 1.00 95.88 402 HIS A O 1
ATOM 3160 N N . GLY A 1 403 ? 4.092 -5.892 -17.233 1.00 95.88 403 GLY A N 1
ATOM 3161 C CA . GLY A 1 403 ? 4.453 -6.041 -15.820 1.00 95.88 403 GLY A CA 1
ATOM 3162 C C . GLY A 1 403 ? 3.714 -7.189 -15.104 1.00 95.88 403 GLY A C 1
ATOM 3163 O O . GLY A 1 403 ? 2.479 -7.250 -15.100 1.00 95.88 403 GLY A O 1
ATOM 3164 N N . VAL A 1 404 ? 4.471 -8.069 -14.429 1.00 96.31 404 VAL A N 1
ATOM 3165 C CA . VAL A 1 404 ? 3.934 -9.226 -13.675 1.00 96.31 404 VAL A CA 1
ATOM 3166 C C . VAL A 1 404 ? 4.225 -9.154 -12.169 1.00 96.31 404 VAL A C 1
ATOM 3168 O O . VAL A 1 404 ? 3.301 -9.292 -11.363 1.00 96.31 404 VAL A O 1
ATOM 3171 N N . ASN A 1 405 ? 5.485 -8.937 -11.769 1.00 95.50 405 ASN A N 1
ATOM 3172 C CA . ASN A 1 405 ? 5.933 -9.119 -10.377 1.00 95.50 405 ASN A CA 1
ATOM 3173 C C . ASN A 1 405 ? 5.798 -7.864 -9.499 1.00 95.50 405 ASN A C 1
ATOM 3175 O O . ASN A 1 405 ? 5.407 -7.955 -8.335 1.00 95.50 405 ASN A O 1
ATOM 3179 N N . GLN A 1 406 ? 6.101 -6.680 -10.036 1.00 95.06 406 GLN A N 1
ATOM 3180 C CA . GLN A 1 406 ? 6.187 -5.441 -9.247 1.00 95.06 406 GLN A CA 1
ATOM 3181 C C . GLN A 1 406 ? 4.827 -4.758 -9.000 1.00 95.06 406 GLN A C 1
ATOM 3183 O O . GLN A 1 406 ? 4.760 -3.676 -8.412 1.00 95.06 406 GLN A O 1
ATOM 3188 N N . LEU A 1 407 ? 3.723 -5.412 -9.369 1.00 95.19 407 LEU A N 1
ATOM 3189 C CA . LEU A 1 407 ? 2.372 -4.897 -9.181 1.00 95.19 407 LEU A CA 1
ATOM 3190 C C . LEU A 1 407 ? 1.978 -4.837 -7.696 1.00 95.19 407 LEU A C 1
ATOM 3192 O O . LEU A 1 407 ? 2.162 -5.778 -6.910 1.00 95.19 407 LEU A O 1
ATOM 3196 N N . LYS A 1 408 ? 1.375 -3.713 -7.304 1.00 94.88 408 LYS A N 1
ATOM 3197 C CA . LYS A 1 408 ? 0.845 -3.493 -5.953 1.00 94.88 408 LYS A CA 1
ATOM 3198 C C . LYS A 1 408 ? -0.672 -3.607 -5.968 1.00 94.88 408 LYS A C 1
ATOM 3200 O O . LYS A 1 408 ? -1.344 -3.132 -6.881 1.00 94.88 408 LYS A O 1
ATOM 3205 N N . TYR A 1 409 ? -1.231 -4.245 -4.945 1.00 94.44 409 TYR A N 1
ATOM 3206 C CA . TYR A 1 409 ? -2.679 -4.364 -4.839 1.00 94.44 409 TYR A CA 1
ATOM 3207 C C . TYR A 1 409 ? -3.302 -3.020 -4.445 1.00 94.44 409 TYR A C 1
ATOM 3209 O O . TYR A 1 409 ? -2.830 -2.363 -3.522 1.00 94.44 409 TYR A O 1
ATOM 3217 N N . GLN A 1 410 ? -4.383 -2.626 -5.124 1.00 92.25 410 GLN A N 1
ATOM 3218 C CA . GLN A 1 410 ? -5.047 -1.333 -4.903 1.00 92.25 410 GLN A CA 1
ATOM 3219 C C . GLN A 1 410 ? -5.679 -1.202 -3.509 1.00 92.25 410 GLN A C 1
ATOM 3221 O O . GLN A 1 410 ? -5.887 -0.088 -3.031 1.00 92.25 410 GLN A O 1
ATOM 3226 N N . ARG A 1 411 ? -6.024 -2.328 -2.866 1.00 93.75 411 ARG A N 1
ATOM 3227 C CA . ARG A 1 411 ? -6.626 -2.354 -1.526 1.00 93.75 411 ARG A CA 1
ATOM 3228 C C . ARG A 1 411 ? -5.569 -2.637 -0.467 1.00 93.75 411 ARG A C 1
ATOM 3230 O O . ARG A 1 411 ? -4.689 -3.475 -0.655 1.00 93.75 411 ARG A O 1
ATOM 3237 N N . ALA A 1 412 ? -5.698 -1.993 0.690 1.00 95.31 412 ALA A N 1
ATOM 3238 C CA . ALA A 1 412 ? -4.861 -2.305 1.845 1.00 95.31 412 ALA A CA 1
ATOM 3239 C C . ALA A 1 412 ? -5.079 -3.756 2.325 1.00 95.31 412 ALA A C 1
ATOM 3241 O O . ALA A 1 412 ? -6.213 -4.233 2.348 1.00 95.31 412 ALA A O 1
ATOM 3242 N N . LEU A 1 413 ? -4.026 -4.421 2.822 1.00 97.44 413 LEU A N 1
ATOM 3243 C CA . LEU A 1 413 ? -4.100 -5.792 3.372 1.00 97.44 413 LEU A CA 1
ATOM 3244 C C . LEU A 1 413 ? -5.178 -5.947 4.458 1.00 97.44 413 LEU A C 1
ATOM 3246 O O . LEU A 1 413 ? -5.843 -6.975 4.546 1.00 97.44 413 LEU A O 1
ATOM 3250 N N . LYS A 1 414 ? -5.393 -4.890 5.244 1.00 97.69 414 LYS A N 1
ATOM 3251 C CA . LYS A 1 414 ? -6.455 -4.800 6.249 1.00 97.69 414 LYS A CA 1
ATOM 3252 C C . LYS A 1 414 ? -7.867 -4.905 5.637 1.00 97.69 414 LYS A C 1
ATOM 3254 O O . LYS A 1 414 ? -8.726 -5.546 6.223 1.00 97.69 414 LYS A O 1
ATOM 3259 N N . SER A 1 415 ? -8.095 -4.343 4.445 1.00 97.31 415 SER A N 1
ATOM 3260 C CA . SER A 1 415 ? -9.366 -4.474 3.708 1.00 97.31 415 SER A CA 1
ATOM 3261 C C . SER A 1 415 ? -9.567 -5.909 3.225 1.00 97.31 415 SER A C 1
ATOM 3263 O O . SER A 1 415 ? -10.660 -6.450 3.326 1.00 97.31 415 SER A O 1
ATOM 3265 N N . THR A 1 416 ? -8.496 -6.563 2.764 1.00 97.31 416 THR A N 1
ATOM 3266 C CA . THR A 1 416 ? -8.532 -7.984 2.390 1.00 97.31 416 THR A CA 1
ATOM 3267 C C . THR A 1 416 ? -8.876 -8.872 3.588 1.00 97.31 416 THR A C 1
ATOM 3269 O O . THR A 1 416 ? -9.594 -9.855 3.426 1.00 97.31 416 THR A O 1
ATOM 3272 N N . ALA A 1 417 ? -8.393 -8.535 4.790 1.00 98.06 417 ALA A N 1
ATOM 3273 C CA . ALA A 1 417 ? -8.770 -9.234 6.019 1.00 98.06 417 ALA A CA 1
ATOM 3274 C C . ALA A 1 417 ? -10.271 -9.083 6.312 1.00 98.06 417 ALA A C 1
ATOM 3276 O O . ALA A 1 417 ? -10.944 -10.082 6.550 1.00 98.06 417 ALA A O 1
ATOM 3277 N N . GLU A 1 418 ? -10.799 -7.855 6.235 1.00 98.44 418 GLU A N 1
ATOM 3278 C CA . GLU A 1 418 ? -12.231 -7.572 6.406 1.00 98.44 418 GLU A CA 1
ATOM 3279 C C . GLU A 1 418 ? -13.085 -8.371 5.408 1.00 98.44 418 GLU A C 1
ATOM 3281 O O . GLU A 1 418 ? -14.034 -9.029 5.819 1.00 98.44 418 GLU A O 1
ATOM 3286 N N . GLU A 1 419 ? -12.713 -8.393 4.123 1.00 97.88 419 GLU A N 1
ATOM 3287 C CA . GLU A 1 419 ? -13.422 -9.157 3.085 1.00 97.88 419 GLU A CA 1
ATOM 3288 C C . GLU A 1 419 ? -13.379 -10.671 3.315 1.00 97.88 419 GLU A C 1
ATOM 3290 O O . GLU A 1 419 ? -14.393 -11.348 3.159 1.00 97.88 419 GLU A O 1
ATOM 3295 N N . ARG A 1 420 ? -12.221 -11.221 3.699 1.00 98.25 420 ARG A N 1
ATOM 3296 C CA . ARG A 1 420 ? -12.080 -12.657 3.988 1.00 98.25 420 ARG A CA 1
ATOM 3297 C C . ARG A 1 420 ? -12.963 -13.081 5.159 1.00 98.25 420 ARG A C 1
ATOM 3299 O O . ARG A 1 420 ? -13.643 -14.099 5.071 1.00 98.25 420 ARG A O 1
ATOM 3306 N N . VAL A 1 421 ? -12.979 -12.288 6.230 1.00 98.31 421 VAL A N 1
ATOM 3307 C CA . VAL A 1 421 ? -13.828 -12.551 7.398 1.00 98.31 421 VAL A CA 1
ATOM 3308 C C . VAL A 1 421 ? -15.306 -12.361 7.059 1.00 98.31 421 VAL A C 1
ATOM 3310 O O . VAL A 1 421 ? -16.114 -13.206 7.425 1.00 98.31 421 VAL A O 1
ATOM 3313 N N . GLY A 1 422 ? -15.657 -11.312 6.310 1.00 97.62 422 GLY A N 1
ATOM 3314 C CA . GLY A 1 422 ? -17.032 -11.061 5.872 1.00 97.62 422 GLY A CA 1
ATOM 3315 C C . GLY A 1 422 ? -17.603 -12.177 4.994 1.00 97.62 422 GLY A C 1
ATOM 3316 O O . GLY A 1 422 ? -18.782 -12.485 5.105 1.00 97.62 422 GLY A O 1
ATOM 3317 N N . ARG A 1 423 ? -16.773 -12.836 4.171 1.00 97.56 423 ARG A N 1
ATOM 3318 C CA . ARG A 1 423 ? -17.182 -14.037 3.419 1.00 97.56 423 ARG A CA 1
ATOM 3319 C C . ARG A 1 423 ? -17.334 -15.267 4.314 1.00 97.56 423 ARG A C 1
ATOM 3321 O O . ARG A 1 423 ? -18.269 -16.031 4.127 1.00 97.56 423 ARG A O 1
ATOM 3328 N N . ARG A 1 424 ? -16.436 -15.458 5.291 1.00 96.94 424 ARG A N 1
ATOM 3329 C CA . ARG A 1 424 ? -16.486 -16.598 6.227 1.00 96.94 424 ARG A CA 1
ATOM 3330 C C . ARG A 1 424 ? -17.687 -16.530 7.176 1.00 96.94 424 ARG A C 1
ATOM 3332 O O . ARG A 1 424 ? -18.237 -17.573 7.509 1.00 96.94 424 ARG A O 1
ATOM 3339 N N . ALA A 1 425 ? -18.059 -15.328 7.612 1.00 95.69 425 ALA A N 1
ATOM 3340 C CA . ALA A 1 425 ? -19.168 -15.054 8.524 1.00 95.69 425 ALA A CA 1
ATOM 3341 C C . ALA A 1 425 ? -20.201 -14.129 7.853 1.00 95.69 425 ALA A C 1
ATOM 3343 O O . ALA A 1 425 ? -20.394 -12.984 8.264 1.00 95.69 425 ALA A O 1
ATOM 3344 N N . ALA A 1 426 ? -20.834 -14.625 6.786 1.00 94.62 426 ALA A N 1
ATOM 3345 C CA . ALA A 1 426 ? -21.700 -13.838 5.900 1.00 94.62 426 ALA A CA 1
ATOM 3346 C C . ALA A 1 426 ? -22.985 -13.304 6.564 1.00 94.62 426 ALA A C 1
ATOM 3348 O O . ALA A 1 426 ? -23.515 -12.265 6.157 1.00 94.62 426 ALA A O 1
ATOM 3349 N N . ASN A 1 427 ? -23.477 -13.987 7.601 1.00 96.06 427 ASN A N 1
ATOM 3350 C CA . ASN A 1 427 ? -24.624 -13.557 8.403 1.00 96.06 427 ASN A CA 1
ATOM 3351 C C . ASN A 1 427 ? -24.306 -12.335 9.284 1.00 96.06 427 ASN A C 1
ATOM 3353 O O . ASN A 1 427 ? -25.197 -11.539 9.585 1.00 96.06 427 ASN A O 1
ATOM 3357 N N . LEU A 1 428 ? -23.037 -12.140 9.646 1.00 97.56 428 LEU A N 1
ATOM 3358 C CA . LEU A 1 428 ? -22.596 -11.020 10.467 1.00 97.56 428 LEU A CA 1
ATOM 3359 C C . LEU A 1 428 ? -22.322 -9.760 9.626 1.00 97.56 428 LEU A C 1
ATOM 3361 O O . LEU A 1 428 ? -22.235 -9.768 8.395 1.00 97.56 428 LEU A O 1
ATOM 3365 N N . ARG A 1 429 ? -22.184 -8.621 10.306 1.00 98.25 429 ARG A N 1
ATOM 3366 C CA . ARG A 1 429 ? -21.855 -7.324 9.703 1.00 98.25 429 ARG A CA 1
ATOM 3367 C C . ARG A 1 429 ? -20.491 -6.857 10.177 1.00 98.25 429 ARG A C 1
ATOM 3369 O O . ARG A 1 429 ? -20.276 -6.668 11.370 1.00 98.25 429 ARG A O 1
ATOM 3376 N N . VAL A 1 430 ? -19.572 -6.616 9.242 1.00 98.38 430 VAL A N 1
ATOM 3377 C CA . VAL A 1 430 ? -18.261 -6.039 9.562 1.00 98.38 430 VAL A CA 1
ATOM 3378 C C . VAL A 1 430 ? -18.435 -4.576 9.971 1.00 98.38 430 VAL A C 1
ATOM 3380 O O . VAL A 1 430 ? -18.883 -3.740 9.177 1.00 98.38 430 VAL A O 1
ATOM 3383 N N . LEU A 1 431 ? -18.049 -4.252 11.206 1.00 97.88 431 LEU A N 1
ATOM 3384 C CA . LEU A 1 431 ? -18.058 -2.889 11.728 1.00 97.88 431 LEU A CA 1
ATOM 3385 C C . LEU A 1 431 ? -16.767 -2.163 11.332 1.00 97.88 431 LEU A C 1
ATOM 3387 O O . LEU A 1 431 ? -16.804 -1.168 10.598 1.00 97.88 431 LEU A O 1
ATOM 3391 N N . ASN A 1 432 ? -15.631 -2.685 11.798 1.00 98.12 432 ASN A N 1
ATOM 3392 C CA . ASN A 1 432 ? -14.292 -2.142 11.580 1.00 98.12 432 ASN A CA 1
ATOM 3393 C C . ASN A 1 432 ? -13.233 -3.223 11.850 1.00 98.12 432 ASN A C 1
ATOM 3395 O O . ASN A 1 432 ? -13.557 -4.336 12.250 1.00 98.12 432 ASN A O 1
ATOM 3399 N N . SER A 1 433 ? -11.956 -2.897 11.682 1.00 98.12 433 SER A N 1
ATOM 3400 C CA . SER A 1 433 ? -10.859 -3.796 12.049 1.00 98.12 433 SER A CA 1
ATOM 3401 C C . SER A 1 433 ? -9.636 -3.030 12.551 1.00 98.12 433 SER A C 1
ATOM 3403 O O . SER A 1 433 ? -9.545 -1.803 12.412 1.00 98.12 433 SER A O 1
ATOM 3405 N N . TYR A 1 434 ? -8.661 -3.727 13.127 1.00 98.19 434 TYR A N 1
ATOM 3406 C CA . TYR A 1 434 ? -7.382 -3.154 13.548 1.00 98.19 434 TYR A CA 1
ATOM 3407 C C . TYR A 1 434 ? -6.237 -4.158 13.463 1.00 98.19 434 TYR A C 1
ATOM 3409 O O . TYR A 1 434 ? -6.429 -5.368 13.436 1.00 98.19 434 TYR A O 1
ATOM 3417 N N . TRP A 1 435 ? -5.022 -3.620 13.368 1.00 98.00 435 TRP A N 1
ATOM 3418 C CA . TRP A 1 435 ? -3.795 -4.407 13.352 1.00 98.00 435 TRP A CA 1
ATOM 3419 C C . TRP A 1 435 ? -3.471 -4.914 14.756 1.00 98.00 435 TRP A C 1
ATOM 3421 O O . TRP A 1 435 ? -3.551 -4.139 15.716 1.00 98.00 435 TRP A O 1
ATOM 3431 N N . ILE A 1 436 ? -3.074 -6.184 14.843 1.00 97.12 436 ILE A N 1
ATOM 3432 C CA . ILE A 1 436 ? -2.627 -6.801 16.095 1.00 97.12 436 ILE A CA 1
ATOM 3433 C C . ILE A 1 436 ? -1.150 -7.188 16.064 1.00 97.12 436 ILE A C 1
ATOM 3435 O O . ILE A 1 436 ? -0.471 -6.990 17.064 1.00 97.12 436 ILE A O 1
ATOM 3439 N N . ASN A 1 437 ? -0.658 -7.734 14.946 1.00 97.69 437 ASN A N 1
ATOM 3440 C CA . ASN A 1 437 ? 0.697 -8.271 14.858 1.00 97.69 437 ASN A CA 1
ATOM 3441 C C . ASN A 1 437 ? 1.173 -8.436 13.402 1.00 97.69 437 ASN A C 1
ATOM 3443 O O . ASN A 1 437 ? 0.373 -8.368 12.462 1.00 97.69 437 ASN A O 1
ATOM 3447 N N . GLN A 1 438 ? 2.470 -8.659 13.192 1.00 97.38 438 GLN A N 1
ATOM 3448 C CA . GLN A 1 438 ? 3.041 -9.007 11.888 1.00 97.38 438 GLN A CA 1
ATOM 3449 C C . GLN A 1 438 ? 4.307 -9.861 12.034 1.00 97.38 438 GLN A C 1
ATOM 3451 O O . GLN A 1 438 ? 5.125 -9.590 12.907 1.00 97.38 438 GLN A O 1
ATOM 3456 N N . ASP A 1 439 ? 4.496 -10.815 11.125 1.00 96.69 439 ASP A N 1
ATOM 3457 C CA . ASP A 1 439 ? 5.764 -11.524 10.905 1.00 96.69 439 ASP A CA 1
ATOM 3458 C C . ASP A 1 439 ? 6.302 -11.197 9.501 1.00 96.69 439 ASP A C 1
ATOM 3460 O O . ASP A 1 439 ? 5.765 -10.318 8.822 1.00 96.69 439 ASP A O 1
ATOM 3464 N N . SER A 1 440 ? 7.367 -11.860 9.046 1.00 96.38 440 SER A N 1
ATOM 3465 C CA . SER A 1 440 ? 7.940 -11.669 7.703 1.00 96.38 440 SER A CA 1
ATOM 3466 C C . SER A 1 440 ? 6.947 -11.962 6.567 1.00 96.38 440 SER A C 1
ATOM 3468 O O . SER A 1 440 ? 6.951 -11.267 5.550 1.00 96.38 440 SER A O 1
ATOM 3470 N N . THR A 1 441 ? 6.042 -12.923 6.757 1.00 97.00 441 THR A N 1
ATOM 3471 C CA . THR A 1 441 ? 5.193 -13.513 5.712 1.00 97.00 441 THR A CA 1
ATOM 3472 C C . THR A 1 441 ? 3.739 -13.039 5.775 1.00 97.00 441 THR A C 1
ATOM 3474 O O . THR A 1 441 ? 3.073 -12.960 4.747 1.00 97.00 441 THR A O 1
ATOM 3477 N N . TYR A 1 442 ? 3.231 -12.663 6.943 1.00 98.31 442 TYR A N 1
ATOM 3478 C CA . TYR A 1 442 ? 1.833 -12.384 7.245 1.00 98.31 442 TYR A CA 1
ATOM 3479 C C . TYR A 1 442 ? 1.669 -11.123 8.102 1.00 98.31 442 TYR A C 1
ATOM 3481 O O . TYR A 1 442 ? 2.514 -10.731 8.907 1.00 98.31 442 TYR A O 1
ATOM 3489 N N . LYS A 1 443 ? 0.520 -10.470 7.929 1.00 98.31 443 LYS A N 1
ATOM 3490 C CA . LYS A 1 443 ? -0.023 -9.478 8.859 1.00 98.31 443 LYS A CA 1
ATOM 3491 C C . LYS A 1 443 ? -1.308 -10.011 9.462 1.00 98.31 443 LYS A C 1
ATOM 3493 O O . LYS A 1 443 ? -2.141 -10.570 8.749 1.00 98.31 443 LYS A O 1
ATOM 3498 N N . TYR A 1 444 ? -1.469 -9.777 10.754 1.00 98.44 444 TYR A N 1
ATOM 3499 C CA . TYR A 1 444 ? -2.599 -10.248 11.537 1.00 98.44 444 TYR A CA 1
ATOM 3500 C C . TYR A 1 444 ? -3.492 -9.069 11.917 1.00 98.44 444 TYR A C 1
ATOM 3502 O O . TYR A 1 444 ? -3.019 -8.010 12.355 1.00 98.44 444 TYR A O 1
ATOM 3510 N N . TYR A 1 445 ? -4.795 -9.265 11.754 1.00 98.56 445 TYR A N 1
ATOM 3511 C CA . TYR A 1 445 ? -5.819 -8.271 12.040 1.00 98.56 445 TYR A CA 1
ATOM 3512 C C . TYR A 1 445 ? -6.932 -8.881 12.883 1.00 98.56 445 TYR A C 1
ATOM 3514 O O . TYR A 1 445 ? -7.299 -10.037 12.686 1.00 98.56 445 TYR A O 1
ATOM 3522 N N . GLU A 1 446 ? -7.497 -8.075 13.775 1.00 98.56 446 GLU A N 1
ATOM 3523 C CA . GLU A 1 446 ? -8.773 -8.364 14.425 1.00 98.56 446 GLU A CA 1
ATOM 3524 C C . GLU A 1 446 ? -9.872 -7.562 13.733 1.00 98.56 446 GLU A C 1
ATOM 3526 O O . GLU A 1 446 ? -9.769 -6.342 13.566 1.00 98.56 446 GLU A O 1
ATOM 3531 N N . VAL A 1 447 ? -10.913 -8.261 13.294 1.00 98.62 447 VAL A N 1
ATOM 3532 C CA . VAL A 1 447 ? -12.097 -7.705 12.644 1.00 98.62 447 VAL A CA 1
ATOM 3533 C C . VAL A 1 447 ? -13.247 -7.762 13.639 1.00 98.62 447 VAL A C 1
ATOM 3535 O O . VAL A 1 447 ? -13.550 -8.820 14.186 1.00 98.62 447 VAL A O 1
ATOM 3538 N N . ILE A 1 448 ? -13.871 -6.610 13.878 1.00 98.50 448 ILE A N 1
ATOM 3539 C CA . ILE A 1 448 ? -15.041 -6.467 14.741 1.00 98.50 448 ILE A CA 1
ATOM 3540 C C . ILE A 1 448 ? -16.275 -6.700 13.877 1.00 98.50 448 ILE A C 1
ATOM 3542 O O . ILE A 1 448 ? -16.505 -5.975 12.903 1.00 98.50 448 ILE A O 1
ATOM 3546 N N . LEU A 1 449 ? -17.070 -7.690 14.257 1.00 98.19 449 LEU A N 1
ATOM 3547 C CA . LEU A 1 449 ? -18.344 -8.011 13.641 1.00 98.19 449 LEU A CA 1
ATOM 3548 C C . LEU A 1 449 ? -19.489 -7.796 14.620 1.00 98.19 449 LEU A C 1
ATOM 3550 O O . LEU A 1 449 ? -19.312 -7.839 15.838 1.00 98.19 449 LEU A O 1
ATOM 3554 N N . VAL A 1 450 ? -20.662 -7.562 14.053 1.00 98.31 450 VAL A N 1
ATOM 3555 C CA . VAL A 1 450 ? -21.913 -7.386 14.776 1.00 98.31 450 VAL A CA 1
ATOM 3556 C C . VAL A 1 450 ? -22.946 -8.335 14.190 1.00 98.31 450 VAL A C 1
ATOM 3558 O O . VAL A 1 450 ? -23.062 -8.442 12.968 1.00 98.31 450 VAL A O 1
ATOM 3561 N N . ASP A 1 451 ? -23.688 -9.012 15.053 1.00 98.12 451 ASP A N 1
ATOM 3562 C CA . ASP A 1 451 ? -24.844 -9.812 14.676 1.00 98.12 451 ASP A CA 1
ATOM 3563 C C . ASP A 1 451 ? -26.100 -8.921 14.576 1.00 98.12 451 ASP A C 1
ATOM 3565 O O . ASP A 1 451 ? -26.576 -8.418 15.599 1.00 98.12 451 ASP A O 1
ATOM 3569 N N . PRO A 1 452 ? -26.655 -8.701 13.368 1.00 98.06 452 PRO A N 1
ATOM 3570 C CA . PRO A 1 452 ? -27.840 -7.867 13.186 1.00 98.06 452 PRO A CA 1
ATOM 3571 C C . PRO A 1 452 ? -29.147 -8.524 13.672 1.00 98.06 452 PRO A C 1
ATOM 3573 O O . PRO A 1 452 ? -30.164 -7.832 13.792 1.00 98.06 452 PRO A O 1
ATOM 3576 N N . GLN A 1 453 ? -29.152 -9.839 13.921 1.00 97.06 453 GLN A N 1
ATOM 3577 C CA . GLN A 1 453 ? -30.325 -10.577 14.404 1.00 97.06 453 GLN A CA 1
ATOM 3578 C C . GLN A 1 453 ? -30.435 -10.544 15.938 1.00 97.06 453 GLN A C 1
ATOM 3580 O O . GLN A 1 453 ? -31.522 -10.718 16.487 1.00 97.06 453 GLN A O 1
ATOM 3585 N N . HIS A 1 454 ? -29.348 -10.226 16.645 1.00 98.19 454 HIS A N 1
ATOM 3586 C CA . HIS A 1 454 ? -29.320 -10.232 18.104 1.00 98.19 454 HIS A CA 1
ATOM 3587 C C . HIS A 1 454 ? -30.118 -9.069 18.732 1.00 98.19 454 HIS A C 1
ATOM 3589 O O . HIS A 1 454 ? -29.883 -7.891 18.435 1.00 98.19 454 HIS A O 1
ATOM 3595 N N . LYS A 1 455 ? -31.008 -9.370 19.694 1.00 98.06 455 LYS A N 1
ATOM 3596 C CA . LYS A 1 455 ? -31.882 -8.382 20.374 1.00 98.06 455 LYS A CA 1
ATOM 3597 C C . LYS A 1 455 ? -31.094 -7.216 20.992 1.00 98.06 455 LYS A C 1
ATOM 3599 O O . LYS A 1 455 ? -31.471 -6.060 20.822 1.00 98.06 455 LYS A O 1
ATOM 3604 N N . ALA A 1 456 ? -29.959 -7.500 21.638 1.00 97.88 456 ALA A N 1
ATOM 3605 C CA . ALA A 1 456 ? -29.100 -6.480 22.261 1.00 97.88 456 ALA A CA 1
ATOM 3606 C C . ALA A 1 456 ? -28.443 -5.488 21.272 1.00 97.88 456 ALA A C 1
ATOM 3608 O O . ALA A 1 456 ? -27.975 -4.423 21.686 1.00 97.88 456 ALA A O 1
ATOM 3609 N N . ILE A 1 457 ? -28.383 -5.829 19.979 1.00 98.31 457 ILE A N 1
ATOM 3610 C CA . ILE A 1 457 ? -27.923 -4.926 18.915 1.00 98.31 457 ILE A CA 1
ATOM 3611 C C . ILE A 1 457 ? -29.107 -4.145 18.355 1.00 98.31 457 ILE A C 1
ATOM 3613 O O . ILE A 1 457 ? -29.029 -2.928 18.233 1.00 98.31 457 ILE A O 1
ATOM 3617 N N . ARG A 1 458 ? -30.219 -4.830 18.067 1.00 97.88 458 ARG A N 1
ATOM 3618 C CA . ARG A 1 458 ? -31.422 -4.212 17.490 1.00 97.88 458 ARG A CA 1
ATOM 3619 C C . ARG A 1 458 ? -32.036 -3.137 18.391 1.00 97.88 458 ARG A C 1
ATOM 3621 O O . ARG A 1 458 ? -32.498 -2.127 17.877 1.00 97.88 458 ARG A O 1
ATOM 3628 N N . ARG A 1 459 ? -32.011 -3.342 19.712 1.00 97.44 459 ARG A N 1
ATOM 3629 C CA . ARG A 1 459 ? -32.544 -2.390 20.703 1.00 97.44 459 ARG A CA 1
ATOM 3630 C C . ARG A 1 459 ? -31.610 -1.214 21.011 1.00 97.44 459 ARG A C 1
ATOM 3632 O O . ARG A 1 459 ? -32.061 -0.229 21.576 1.00 97.44 459 ARG A O 1
ATOM 3639 N N . ASP A 1 460 ? -30.319 -1.297 20.683 1.00 97.62 460 ASP A N 1
ATOM 3640 C CA . ASP A 1 460 ? -29.372 -0.217 20.987 1.00 97.62 460 ASP A CA 1
ATOM 3641 C C . ASP A 1 460 ? -29.343 0.825 19.867 1.00 97.62 460 ASP A C 1
ATOM 3643 O O . ASP A 1 460 ? -28.774 0.590 18.797 1.00 97.62 460 ASP A O 1
ATOM 3647 N N . ALA A 1 461 ? -29.890 2.006 20.159 1.00 97.50 461 ALA A N 1
ATOM 3648 C CA . ALA A 1 461 ? -29.962 3.145 19.247 1.00 97.50 461 ALA A CA 1
ATOM 3649 C C . ALA A 1 461 ? -28.599 3.592 18.680 1.00 97.50 461 ALA A C 1
ATOM 3651 O O . ALA A 1 461 ? -28.538 4.191 17.611 1.00 97.50 461 ALA A O 1
ATOM 3652 N N . ARG A 1 462 ? -27.479 3.291 19.352 1.00 97.38 462 ARG A N 1
ATOM 3653 C CA . ARG A 1 462 ? -26.139 3.699 18.893 1.00 97.38 462 ARG A CA 1
ATOM 3654 C C . ARG A 1 462 ? -25.604 2.834 17.749 1.00 97.38 462 ARG A C 1
ATOM 3656 O O . ARG A 1 462 ? -24.732 3.282 17.002 1.00 97.38 462 ARG A O 1
ATOM 3663 N N . ILE A 1 463 ? -26.065 1.587 17.625 1.00 97.75 463 ILE A N 1
ATOM 3664 C CA . ILE A 1 463 ? -25.535 0.611 16.654 1.00 97.75 463 ILE A CA 1
ATOM 3665 C C . ILE A 1 463 ? -26.603 0.014 15.736 1.00 97.75 463 ILE A C 1
ATOM 3667 O O . ILE A 1 463 ? -26.243 -0.497 14.677 1.00 97.75 463 ILE A O 1
ATOM 3671 N N . ASN A 1 464 ? -27.889 0.098 16.091 1.00 97.50 464 ASN A N 1
ATOM 3672 C CA . ASN A 1 464 ? -28.998 -0.499 15.339 1.00 97.50 464 ASN A CA 1
ATOM 3673 C C . ASN A 1 464 ? -29.020 -0.122 13.845 1.00 97.50 464 ASN A C 1
ATOM 3675 O O . ASN A 1 464 ? -29.479 -0.925 13.035 1.00 97.50 464 ASN A O 1
ATOM 3679 N N . TRP A 1 465 ? -28.440 1.020 13.455 1.00 98.00 465 TRP A N 1
ATOM 3680 C CA . TRP A 1 465 ? -28.232 1.402 12.058 1.00 98.00 465 TRP A CA 1
ATOM 3681 C C . TRP A 1 465 ? -27.598 0.271 11.239 1.00 98.00 465 TRP A C 1
ATOM 3683 O O . TRP A 1 465 ? -28.007 0.046 10.107 1.00 98.00 465 TRP A O 1
ATOM 3693 N N . ILE A 1 466 ? -26.659 -0.505 11.799 1.00 97.75 466 ILE A N 1
ATOM 3694 C CA . ILE A 1 466 ? -25.959 -1.582 11.078 1.00 97.75 466 ILE A CA 1
ATOM 3695 C C . ILE A 1 466 ? -26.880 -2.748 10.684 1.00 97.75 466 ILE A C 1
ATOM 3697 O O . ILE A 1 466 ? -26.540 -3.524 9.786 1.00 97.75 466 ILE A O 1
ATOM 3701 N N . CYS A 1 467 ? -28.040 -2.870 11.333 1.00 97.75 467 CYS A N 1
ATOM 3702 C CA . CYS A 1 467 ? -29.035 -3.898 11.052 1.00 97.75 467 CYS A CA 1
ATOM 3703 C C . CYS A 1 467 ? -29.803 -3.629 9.754 1.00 97.75 467 CYS A C 1
ATOM 3705 O O . CYS A 1 467 ? -30.343 -4.573 9.173 1.00 97.75 467 CYS A O 1
ATOM 3707 N N . ASN A 1 468 ? -29.829 -2.381 9.271 1.00 97.75 468 ASN A N 1
ATOM 3708 C CA . ASN A 1 468 ? -30.558 -2.037 8.054 1.00 97.75 468 ASN A CA 1
ATOM 3709 C C . ASN A 1 468 ? -29.970 -2.774 6.834 1.00 97.75 468 ASN A C 1
ATOM 3711 O O . ASN A 1 468 ? -28.745 -2.922 6.713 1.00 97.75 468 ASN A O 1
ATOM 3715 N N . PRO A 1 469 ? -30.812 -3.206 5.877 1.00 97.06 469 PRO A N 1
ATOM 3716 C CA . PRO A 1 469 ? -30.375 -4.009 4.733 1.00 97.06 469 PRO A CA 1
ATOM 3717 C C . PRO A 1 469 ? -29.327 -3.299 3.861 1.00 97.06 469 PRO A C 1
ATOM 3719 O O . PRO A 1 469 ? -28.439 -3.954 3.313 1.00 97.06 469 PRO A O 1
ATOM 3722 N N . VAL A 1 470 ? -29.341 -1.963 3.814 1.00 97.56 470 VAL A N 1
ATOM 3723 C CA . VAL A 1 470 ? -28.356 -1.137 3.090 1.00 97.56 470 VAL A CA 1
ATOM 3724 C C . VAL A 1 470 ? -26.917 -1.305 3.596 1.00 97.56 470 VAL A C 1
ATOM 3726 O O . VAL A 1 470 ? -25.963 -0.966 2.890 1.00 97.56 470 VAL A O 1
ATOM 3729 N N . HIS A 1 471 ? -26.726 -1.856 4.799 1.00 97.44 471 HIS A N 1
ATOM 3730 C CA . HIS A 1 471 ? -25.426 -2.113 5.422 1.00 97.44 471 HIS A CA 1
ATOM 3731 C C . HIS A 1 471 ? -24.941 -3.566 5.278 1.00 97.44 471 HIS A C 1
ATOM 3733 O O . HIS A 1 471 ? -23.922 -3.932 5.865 1.00 97.44 471 HIS A O 1
ATOM 3739 N N . LYS A 1 472 ? -25.585 -4.382 4.433 1.00 97.25 472 LYS A N 1
ATOM 3740 C CA . LYS A 1 472 ? -25.064 -5.692 4.000 1.00 97.25 472 LYS A CA 1
ATOM 3741 C C . LYS A 1 472 ? -23.695 -5.558 3.320 1.00 97.25 472 LYS A C 1
ATOM 3743 O O . LYS A 1 472 ? -23.488 -4.645 2.522 1.00 97.25 472 LYS A O 1
ATOM 3748 N N . HIS A 1 473 ? -22.753 -6.445 3.641 1.00 97.62 473 HIS A N 1
ATOM 3749 C CA . HIS A 1 473 ? -21.437 -6.552 2.987 1.00 97.62 473 HIS A CA 1
ATOM 3750 C C . HIS A 1 473 ? -20.713 -5.210 2.740 1.00 97.62 473 HIS A C 1
ATOM 3752 O O . HIS A 1 473 ? -20.309 -4.863 1.624 1.00 97.62 473 HIS A O 1
ATOM 3758 N N . ARG A 1 474 ? -20.601 -4.380 3.786 1.00 97.69 474 ARG A N 1
ATOM 3759 C CA . ARG A 1 474 ? -19.928 -3.067 3.721 1.00 97.69 474 ARG A CA 1
ATOM 3760 C C . ARG A 1 474 ? -18.451 -3.191 3.365 1.00 97.69 474 ARG A C 1
ATOM 3762 O O . ARG A 1 474 ? -17.921 -2.317 2.683 1.00 97.69 474 ARG A O 1
ATOM 3769 N N . GLU A 1 475 ? -17.798 -4.248 3.831 1.00 97.31 475 GLU A N 1
ATOM 3770 C CA . GLU A 1 475 ? -16.410 -4.592 3.523 1.00 97.31 475 GLU A CA 1
ATOM 3771 C C . GLU A 1 475 ? -16.210 -4.836 2.025 1.00 97.31 475 GLU A C 1
ATOM 3773 O O . GLU A 1 475 ? -15.319 -4.237 1.428 1.00 97.31 475 GLU A O 1
ATOM 3778 N N . SER A 1 476 ? -17.116 -5.583 1.386 1.00 97.12 476 SER A N 1
ATOM 3779 C CA . SER A 1 476 ? -17.056 -5.886 -0.049 1.00 97.12 476 SER A CA 1
ATOM 3780 C C . SER A 1 476 ? -17.243 -4.639 -0.925 1.00 97.12 476 SER A C 1
ATOM 3782 O O . SER A 1 476 ? -16.655 -4.529 -2.000 1.00 97.12 476 SER A O 1
ATOM 3784 N N . ARG A 1 477 ? -18.007 -3.651 -0.436 1.00 95.75 477 ARG A N 1
ATOM 3785 C CA . ARG A 1 477 ? -18.228 -2.346 -1.091 1.00 95.75 477 ARG A CA 1
ATOM 3786 C C . ARG A 1 477 ? -17.200 -1.272 -0.701 1.00 95.75 477 ARG A C 1
ATOM 3788 O O . ARG A 1 477 ? -17.283 -0.130 -1.162 1.00 95.75 477 ARG A O 1
ATOM 3795 N N . GLY A 1 478 ? -16.245 -1.594 0.173 1.00 95.62 478 GLY A N 1
ATOM 3796 C CA . GLY A 1 478 ? -15.234 -0.650 0.653 1.00 95.62 478 GLY A CA 1
ATOM 3797 C C . GLY A 1 478 ? -15.818 0.528 1.445 1.00 95.62 478 GLY A C 1
ATOM 3798 O O . GLY A 1 478 ? -15.363 1.661 1.284 1.00 95.62 478 GLY A O 1
ATOM 3799 N N . LEU A 1 479 ? -16.848 0.282 2.262 1.00 96.19 479 LEU A N 1
ATOM 3800 C CA . LEU A 1 479 ? -17.515 1.279 3.115 1.00 96.19 479 LEU A CA 1
ATOM 3801 C C . LEU A 1 479 ? -17.017 1.275 4.569 1.00 96.19 479 LEU A C 1
ATOM 3803 O O . LEU A 1 479 ? -17.437 2.117 5.368 1.00 96.19 479 LEU A O 1
ATOM 3807 N N . THR A 1 480 ? -16.121 0.353 4.920 1.00 96.75 480 THR A N 1
ATOM 3808 C CA . THR A 1 480 ? -15.378 0.372 6.187 1.00 96.75 480 THR A CA 1
ATOM 3809 C C . THR A 1 480 ? -14.390 1.540 6.215 1.00 96.75 480 THR A C 1
ATOM 3811 O O . THR A 1 480 ? -14.065 2.123 5.178 1.00 96.75 480 THR A O 1
ATOM 3814 N N . ALA A 1 481 ? -13.871 1.894 7.395 1.00 95.25 481 ALA A N 1
ATOM 3815 C CA . ALA A 1 481 ? -12.872 2.962 7.515 1.00 95.25 481 ALA A CA 1
ATOM 3816 C C . ALA A 1 481 ? -11.633 2.688 6.638 1.00 95.25 481 ALA A C 1
ATOM 3818 O O . ALA A 1 481 ? -11.113 3.584 5.973 1.00 95.25 481 ALA A O 1
ATOM 3819 N N . THR A 1 482 ? -11.199 1.425 6.591 1.00 95.62 482 THR A N 1
ATOM 3820 C CA . THR A 1 482 ? -10.087 0.967 5.753 1.00 95.62 482 THR A CA 1
ATOM 3821 C C . THR A 1 482 ? -10.417 1.089 4.264 1.00 95.62 482 THR A C 1
ATOM 3823 O O . THR A 1 482 ? -9.616 1.638 3.505 1.00 95.62 482 THR A O 1
ATOM 3826 N N . GLY A 1 483 ? -11.601 0.626 3.849 1.00 94.88 483 GLY A N 1
ATOM 3827 C CA . GLY A 1 483 ? -12.055 0.704 2.461 1.00 94.88 483 GLY A CA 1
ATOM 3828 C C . GLY A 1 483 ? -12.187 2.145 1.963 1.00 94.88 483 GLY A C 1
ATOM 3829 O O . GLY A 1 483 ? -11.656 2.478 0.904 1.00 94.88 483 GLY A O 1
ATOM 3830 N N . LYS A 1 484 ? -12.797 3.032 2.761 1.00 94.50 484 LYS A N 1
ATOM 3831 C CA . LYS A 1 484 ? -12.928 4.465 2.443 1.00 94.50 484 LYS A CA 1
ATOM 3832 C C . LYS A 1 484 ? -11.567 5.138 2.256 1.00 94.50 484 LYS A C 1
ATOM 3834 O O . LYS A 1 484 ? -11.380 5.852 1.272 1.00 94.50 484 LYS A O 1
ATOM 3839 N N . LYS A 1 485 ? -10.599 4.847 3.140 1.00 93.44 485 LYS A N 1
ATOM 3840 C CA . LYS A 1 485 ? -9.217 5.340 3.012 1.00 93.44 485 LYS A CA 1
ATOM 3841 C C . LYS A 1 485 ? -8.569 4.861 1.711 1.00 93.44 485 LYS A C 1
ATOM 3843 O O . LYS A 1 485 ? -7.988 5.664 0.994 1.00 93.44 485 LYS A O 1
ATOM 3848 N N . SER A 1 486 ? -8.705 3.575 1.383 1.00 93.31 486 SER A N 1
ATOM 3849 C CA . SER A 1 486 ? -8.139 2.994 0.156 1.00 93.31 486 SER A CA 1
ATOM 3850 C C . SER A 1 486 ? -8.742 3.580 -1.123 1.00 93.31 486 SER A C 1
ATOM 3852 O O . SER A 1 486 ? -8.065 3.665 -2.140 1.00 93.31 486 SER A O 1
ATOM 3854 N N . ARG A 1 487 ? -10.015 3.990 -1.078 1.00 94.12 487 ARG A N 1
ATOM 3855 C CA . ARG A 1 487 ? -10.718 4.649 -2.189 1.00 94.12 487 ARG A CA 1
ATOM 3856 C C . ARG A 1 487 ? -10.348 6.128 -2.351 1.00 94.12 487 ARG A C 1
ATOM 3858 O O . ARG A 1 487 ? -10.831 6.751 -3.293 1.00 94.12 487 ARG A O 1
ATOM 3865 N N . GLY A 1 488 ? -9.553 6.691 -1.437 1.00 93.12 488 GLY A N 1
ATOM 3866 C CA . GLY A 1 488 ? -9.232 8.116 -1.425 1.00 93.12 488 GLY A CA 1
ATOM 3867 C C . GLY A 1 488 ? -10.456 8.994 -1.159 1.00 93.12 488 GLY A C 1
ATOM 3868 O O . GLY A 1 488 ? -10.548 10.085 -1.706 1.00 93.12 488 GLY A O 1
ATOM 3869 N N . ILE A 1 489 ? -11.434 8.526 -0.378 1.00 91.50 489 ILE A N 1
ATOM 3870 C CA . ILE A 1 489 ? -12.602 9.346 -0.025 1.00 91.50 489 ILE A CA 1
ATOM 3871 C C . ILE A 1 489 ? -12.219 10.228 1.158 1.00 91.50 489 ILE A C 1
ATOM 3873 O O . ILE A 1 489 ? -12.152 9.755 2.293 1.00 91.50 489 ILE A O 1
ATOM 3877 N N . ASN A 1 490 ? -11.950 11.499 0.880 1.00 91.94 490 ASN A N 1
ATOM 3878 C CA . ASN A 1 490 ? -11.628 12.506 1.884 1.00 91.94 490 ASN A CA 1
ATOM 3879 C C . ASN A 1 490 ? -12.000 13.912 1.361 1.00 91.94 490 ASN A C 1
ATOM 3881 O O . ASN A 1 490 ? -12.595 14.039 0.289 1.00 91.94 490 ASN A O 1
ATOM 3885 N N . LYS A 1 491 ? -11.707 14.959 2.136 1.00 92.12 491 LYS A N 1
ATOM 3886 C CA . LYS A 1 491 ? -12.039 16.361 1.837 1.00 92.12 491 LYS A CA 1
ATOM 3887 C C . LYS A 1 491 ? -10.808 17.152 1.370 1.00 92.12 491 LYS A C 1
ATOM 3889 O O . LYS A 1 491 ? -9.692 16.858 1.792 1.00 92.12 491 LYS A O 1
ATOM 3894 N N . GLY A 1 492 ? -11.030 18.174 0.540 1.00 93.94 492 GLY A N 1
ATOM 3895 C CA . GLY A 1 492 ? -10.004 19.097 0.033 1.00 93.94 492 GLY A CA 1
ATOM 3896 C C . GLY A 1 492 ? -9.591 18.842 -1.422 1.00 93.94 492 GLY A C 1
ATOM 3897 O O . GLY A 1 492 ? -9.931 17.810 -1.998 1.00 93.94 492 GLY A O 1
ATOM 3898 N N . HIS A 1 493 ? -8.820 19.778 -1.988 1.00 95.19 493 HIS A N 1
ATOM 3899 C CA . HIS A 1 493 ? -8.409 19.806 -3.404 1.00 95.19 493 HIS A CA 1
ATOM 3900 C C . HIS A 1 493 ? -7.823 18.479 -3.940 1.00 95.19 493 HIS A C 1
ATOM 3902 O O . HIS A 1 493 ? -8.182 18.030 -5.026 1.00 95.19 493 HIS A O 1
ATOM 3908 N N . ARG A 1 494 ? -7.013 17.768 -3.138 1.00 95.12 494 ARG A N 1
ATOM 3909 C CA . ARG A 1 494 ? -6.413 16.457 -3.474 1.00 95.12 494 ARG A CA 1
ATOM 3910 C C . ARG A 1 494 ? -7.427 15.329 -3.708 1.00 95.12 494 ARG A C 1
ATOM 3912 O O . ARG A 1 494 ? -7.046 14.268 -4.191 1.00 95.12 494 ARG A O 1
ATOM 3919 N N . TYR A 1 495 ? -8.699 15.526 -3.358 1.00 94.81 495 TYR A N 1
ATOM 3920 C CA . TYR A 1 495 ? -9.743 14.499 -3.429 1.00 94.81 495 TYR A CA 1
ATOM 3921 C C . TYR A 1 495 ? -10.893 14.863 -4.376 1.00 94.81 495 TYR A C 1
ATOM 3923 O O . TYR A 1 495 ? -11.913 14.169 -4.396 1.00 94.81 495 TYR A O 1
ATOM 3931 N N . ASN A 1 496 ? -10.741 15.908 -5.197 1.00 93.44 496 ASN A N 1
ATOM 3932 C CA . ASN A 1 496 ? -11.763 16.344 -6.157 1.00 93.44 496 ASN A CA 1
ATOM 3933 C C . ASN A 1 496 ? -12.226 15.191 -7.067 1.00 93.44 496 ASN A C 1
ATOM 3935 O O . ASN A 1 496 ? -13.426 14.973 -7.243 1.00 93.44 496 ASN A O 1
ATOM 3939 N N . ASN A 1 497 ? -11.282 14.366 -7.527 1.00 93.50 497 ASN A N 1
ATOM 3940 C CA . ASN A 1 497 ? -11.548 13.233 -8.418 1.00 93.50 497 ASN A CA 1
ATOM 3941 C C . ASN A 1 497 ? -11.987 11.945 -7.696 1.00 93.50 497 ASN A C 1
ATOM 3943 O O . ASN A 1 497 ? -12.238 10.933 -8.345 1.00 93.50 497 ASN A O 1
ATOM 3947 N N . THR A 1 498 ? -12.089 11.941 -6.362 1.00 93.50 498 THR A N 1
ATOM 3948 C CA . THR A 1 498 ? -12.386 10.730 -5.571 1.00 93.50 498 THR A CA 1
ATOM 3949 C C . THR A 1 498 ? -13.474 10.908 -4.511 1.00 93.50 498 THR A C 1
ATOM 3951 O O . THR A 1 498 ? -13.961 9.900 -3.997 1.00 93.50 498 THR A O 1
ATOM 3954 N N . LYS A 1 499 ? -13.921 12.139 -4.221 1.00 88.50 499 LYS A N 1
ATOM 3955 C CA . LYS A 1 499 ? -14.898 12.482 -3.165 1.00 88.50 499 LYS A CA 1
ATOM 3956 C C . LYS A 1 499 ? -16.190 11.651 -3.210 1.00 88.50 499 LYS A C 1
ATOM 3958 O O . LYS A 1 499 ? -16.591 11.105 -2.187 1.00 88.50 499 LYS A O 1
ATOM 3963 N N . ALA A 1 500 ? -16.807 11.505 -4.385 1.00 87.75 500 ALA A N 1
ATOM 3964 C CA . ALA A 1 500 ? -18.009 10.682 -4.601 1.00 87.75 500 ALA A CA 1
ATOM 3965 C C . ALA A 1 500 ? -17.688 9.250 -5.091 1.00 87.75 500 ALA A C 1
ATOM 3967 O O . ALA A 1 500 ? -18.576 8.439 -5.342 1.00 87.75 500 ALA A O 1
ATOM 3968 N N . GLY A 1 501 ? -16.400 8.915 -5.208 1.00 91.38 501 GLY A N 1
ATOM 3969 C CA . GLY A 1 501 ? -15.888 7.703 -5.837 1.00 91.38 501 GLY A CA 1
ATOM 3970 C C . GLY A 1 501 ? -15.309 7.974 -7.226 1.00 91.38 501 GLY A C 1
ATOM 3971 O O . GLY A 1 501 ? -15.963 8.567 -8.078 1.00 91.38 501 GLY A O 1
ATOM 3972 N N . ARG A 1 502 ? -14.090 7.470 -7.470 1.00 93.69 502 ARG A N 1
ATOM 3973 C CA . ARG A 1 502 ? -13.310 7.723 -8.697 1.00 93.69 502 ARG A CA 1
ATOM 3974 C C . ARG A 1 502 ? -14.099 7.513 -9.992 1.00 93.69 502 ARG A C 1
ATOM 3976 O O . ARG A 1 502 ? -14.091 8.375 -10.857 1.00 93.69 502 ARG A O 1
ATOM 3983 N N . ARG A 1 503 ? -14.801 6.381 -10.116 1.00 94.50 503 ARG A N 1
ATOM 3984 C CA . ARG A 1 503 ? -15.579 6.053 -11.323 1.00 94.50 503 ARG A CA 1
ATOM 3985 C C . ARG A 1 503 ? -16.797 6.963 -11.502 1.00 94.50 503 ARG A C 1
ATOM 3987 O O . ARG A 1 503 ? -17.102 7.331 -12.626 1.00 94.50 503 ARG A O 1
ATOM 3994 N N . HIS A 1 504 ? -17.470 7.327 -10.411 1.00 94.38 504 HIS A N 1
ATOM 3995 C CA . HIS A 1 504 ? -18.626 8.222 -10.459 1.00 94.38 504 HIS A CA 1
ATOM 3996 C C . HIS A 1 504 ? -18.209 9.631 -10.893 1.00 94.38 504 HIS A C 1
ATOM 3998 O O . HIS A 1 504 ? -18.806 10.195 -11.804 1.00 94.38 504 HIS A O 1
ATOM 4004 N N . THR A 1 505 ? -17.150 10.177 -10.286 1.00 94.75 505 THR A N 1
ATOM 4005 C CA . THR A 1 505 ? -16.628 11.495 -10.668 1.00 94.75 505 THR A CA 1
ATOM 4006 C C . THR A 1 505 ? -16.131 11.507 -12.111 1.00 94.75 505 THR A C 1
ATOM 4008 O O . THR A 1 505 ? -16.483 12.421 -12.850 1.00 94.75 505 THR A O 1
ATOM 4011 N N . TRP A 1 506 ? -15.392 10.471 -12.525 1.00 96.00 506 TRP A N 1
ATOM 4012 C CA . TRP A 1 506 ? -14.948 10.326 -13.911 1.00 96.00 506 TRP A CA 1
ATOM 4013 C C . TRP A 1 506 ? -16.133 10.282 -14.880 1.00 96.00 506 TRP A C 1
ATOM 4015 O O . TRP A 1 506 ? -16.135 11.033 -15.848 1.00 96.00 506 TRP A O 1
ATOM 4025 N N . LYS A 1 507 ? -17.176 9.485 -14.591 1.00 97.19 507 LYS A N 1
ATOM 4026 C CA . LYS A 1 507 ? -18.378 9.422 -15.436 1.00 97.19 507 LYS A CA 1
ATOM 4027 C C . LYS A 1 507 ? -19.001 10.808 -15.583 1.00 97.19 507 LYS A C 1
ATOM 4029 O O . LYS A 1 507 ? -19.170 11.260 -16.698 1.00 97.19 507 LYS A O 1
ATOM 4034 N N . ARG A 1 508 ? -19.238 11.521 -14.477 1.00 94.88 508 ARG A N 1
ATOM 4035 C CA . ARG A 1 508 ? -19.812 12.877 -14.504 1.00 94.88 508 ARG A CA 1
ATOM 4036 C C . ARG A 1 508 ? -19.010 13.858 -15.371 1.00 94.88 508 ARG A C 1
ATOM 4038 O O . ARG A 1 508 ? -19.614 14.676 -16.040 1.00 94.88 508 ARG A O 1
ATOM 4045 N N . GLN A 1 509 ? -17.679 13.796 -15.328 1.00 94.31 509 GLN A N 1
ATOM 4046 C CA . GLN A 1 509 ? -16.803 14.694 -16.096 1.00 94.31 509 GLN A CA 1
ATOM 4047 C C . GLN A 1 509 ? -16.727 14.346 -17.588 1.00 94.31 509 GLN A C 1
ATOM 4049 O O . GLN A 1 509 ? -16.427 15.220 -18.387 1.00 94.31 509 GLN A O 1
ATOM 4054 N N . ASN A 1 510 ? -16.960 13.082 -17.951 1.00 96.75 510 ASN A N 1
ATOM 4055 C CA . ASN A 1 510 ? -16.878 12.607 -19.335 1.00 96.75 510 ASN A CA 1
ATOM 4056 C C . ASN A 1 510 ? -18.261 12.426 -19.982 1.00 96.75 510 ASN A C 1
ATOM 4058 O O . ASN A 1 510 ? -18.345 12.110 -21.165 1.00 96.75 510 ASN A O 1
ATOM 4062 N N . THR A 1 511 ? -19.350 12.598 -19.227 1.00 97.12 511 THR A N 1
ATOM 4063 C CA . THR A 1 511 ? -20.703 12.621 -19.782 1.00 97.12 511 THR A CA 1
ATOM 4064 C C . THR A 1 511 ? -20.885 13.909 -20.581 1.00 97.12 511 THR A C 1
ATOM 4066 O O . THR A 1 511 ? -20.836 14.997 -20.010 1.00 97.12 511 THR A O 1
ATOM 4069 N N . GLN A 1 512 ? -21.134 13.786 -21.884 1.00 96.12 512 GLN A N 1
ATOM 4070 C CA . GLN A 1 512 ? -21.585 14.904 -22.710 1.00 96.12 512 GLN A CA 1
ATOM 4071 C C . GLN A 1 512 ? -23.033 15.249 -22.344 1.00 96.12 512 GLN A C 1
ATOM 4073 O O . GLN A 1 512 ? -23.916 14.391 -22.389 1.00 96.12 512 GLN A O 1
ATOM 4078 N N . SER A 1 513 ? -23.263 16.499 -21.944 1.00 94.44 513 SER A N 1
ATOM 4079 C CA . SER A 1 513 ? -24.588 16.999 -21.574 1.00 94.44 513 SER A CA 1
ATOM 4080 C C . SER A 1 513 ? -25.237 17.675 -22.774 1.00 94.44 513 SER A C 1
ATOM 4082 O O . SER A 1 513 ? -24.792 18.738 -23.203 1.00 94.44 513 SER A O 1
ATOM 4084 N N . TYR A 1 514 ? -26.301 17.072 -23.296 1.00 95.06 514 TYR A N 1
ATOM 4085 C CA . TYR A 1 514 ? -27.131 17.671 -24.336 1.00 95.06 514 TYR A CA 1
ATOM 4086 C C . TYR A 1 514 ? -28.375 18.280 -23.701 1.00 95.06 514 TYR A C 1
ATOM 4088 O O . TYR A 1 514 ? -29.301 17.572 -23.310 1.00 95.06 514 TYR A O 1
ATOM 4096 N N . TRP A 1 515 ? -28.366 19.602 -23.566 1.00 93.75 515 TRP A N 1
ATOM 4097 C CA . TRP A 1 515 ? -29.520 20.353 -23.096 1.00 93.75 515 TRP A CA 1
ATOM 4098 C C . TRP A 1 515 ? -30.545 20.507 -24.216 1.00 93.75 515 TRP A C 1
ATOM 4100 O O . TRP A 1 515 ? -30.189 20.538 -25.394 1.00 93.75 515 TRP A O 1
ATOM 4110 N N . ARG A 1 516 ? -31.823 20.605 -23.835 1.00 93.88 516 ARG A N 1
ATOM 4111 C CA . ARG A 1 516 ? -32.932 20.797 -24.781 1.00 93.88 516 ARG A CA 1
ATOM 4112 C C . ARG A 1 516 ? -32.791 22.102 -25.572 1.00 93.88 516 ARG A C 1
ATOM 4114 O O . ARG A 1 516 ? -33.158 22.141 -26.737 1.00 93.88 516 ARG A O 1
ATOM 4121 N N . TYR A 1 517 ? -32.225 23.120 -24.933 1.00 90.69 517 TYR A N 1
ATOM 4122 C CA . TYR A 1 517 ? -31.860 24.404 -25.521 1.00 90.69 517 TYR A CA 1
ATOM 4123 C C . TYR A 1 517 ? -30.385 24.645 -25.188 1.00 90.69 517 TYR A C 1
ATOM 4125 O O . TYR A 1 517 ? -29.988 24.400 -24.045 1.00 90.69 517 TYR A O 1
ATOM 4133 N N . ARG A 1 518 ? -29.575 25.007 -26.187 1.00 75.81 518 ARG A N 1
ATOM 4134 C CA . ARG A 1 518 ? -28.129 25.224 -26.041 1.00 75.81 518 ARG A CA 1
ATOM 4135 C C . ARG A 1 518 ? -27.801 26.693 -25.890 1.00 75.81 518 ARG A C 1
ATOM 4137 O O . ARG A 1 518 ? -28.454 27.485 -26.600 1.00 75.81 518 ARG A O 1
#

Radius of gyration: 44.33 Å; chains: 1; bounding box: 93×47×142 Å

Organism: Penicillium digitatum (strain Pd1 / CECT 20795) (NCBI:txid1170230)

Secondary structure (DSSP, 8-state):
-------EEEEEEEE-SS----TT-----S---EEEEESS-EEEEE-TT--TTSEEEEEEE-PPPPTT-THHHHHTTTS-TTS--HHHHGGG---EEEEEE-S-HHHHHHHHHHHHHTT-SEEEEE-TT----S----TTSGGG--TTTTHHHHH--S-EEEE-HHHHHHHHHHHGGG-TT---S------HHHHHHHHH-EEEEEEE-----------HHHHHHHHHHHHHHHHHHHHHHHHHHHHHHHHHHHHHHHTT-S-TTTTT-------HHHHTTS--------PPP------------------------HHHHHHHHHH-TTSHHHHHHHHHHHHHHHHS-SEEEESS-S-HHHHHHTT--SSTTEEEEEEEEE-S------GGG---SSGGG---SS---SS-HHHHHHHHHHHHTTTSEEEEEEEEEE-SSEEEEEEEEE-TT-HHHHT-TTTGGGGSGGGTTTTTTT-SHHHHHHTT--SSGGGTTTTT-HHHHHHHHH-----S--

pLDDT: mean 82.44, std 18.19, range [26.73, 98.62]